Protein AF-0000000087542118 (afdb_homodimer)

pLDDT: mean 88.09, std 12.22, range [34.12, 98.94]

Nearest PDB structures (foldseek):
  3mz1-assembly2_D  TM=8.937E-01  e=1.096E-21  Sinorhizobium meliloti 1021
  3hhg-assembly1_D  TM=6.499E-01  e=4.280E-26  Neisseria meningitidis serogroup B
 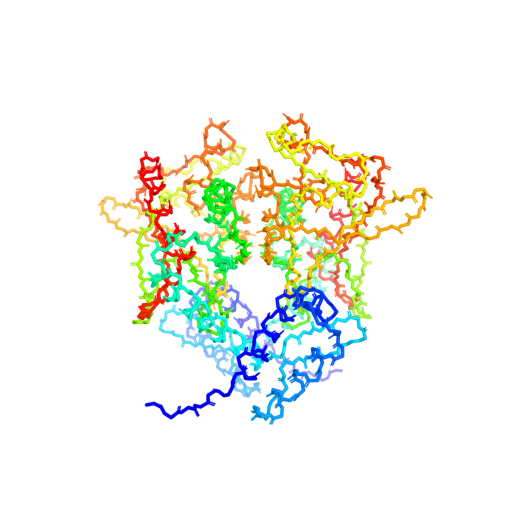 7trw-assembly1_A-2  TM=8.593E-01  e=4.470E-20  Yersinia pestis CO92
  6g4r-assembly1_E  TM=5.328E-01  e=1.354E-17  Corynebacterium glutamicum
  7d98-assembly1_Q  TM=5.095E-01  e=4.299E-17  Cupriavidus necator

Foldseek 3Di:
DPPPDDPLRLVLLQLLLLCAVVQHLCRSCVVVVHHSVVNVVSQVVVCVVVVHHQWDDDPVTIHGDLVNQLSSLVSVVVVLVVVVVVCVVVVHPDQFADEAEEEEEQQCCVQPNVVCVVVLCVRRVRYHYHYHYWQDDDDCNSRNHQKYKHWPDDDDPFKDKDWLDFFWKFKKAFPVLCVVQNADQDPVCLQSWAEAWEAEPVPRDTDWDWWADPNDIDTHDGDHDHYDYTHLCVNVVCRLVNRTMYMDTCSRCVVCCVVRSMDTGNVVTTDHTITIMMMGGPDPDRRPNSVSVVVVSNVCSVVVHVD/DPPPDDPLRLVLLQLLLLCAVVQHLCRSCVVVVHHSVVNVVSQVVVCVVVVHHQWDDDPVTIHGDLVNQLSSLVSVVVVLVVVVVVCVVVVHPDQFADEAEEEEEQQCCVQPNVVCVVVLCVRRVRYHYHYHYWQDDDDCNSRNHQKYKHWPDDDDPFKDKDWLDFFWKFKKAFPVLCVVQNADQDPVCLQSWAEAWEAEPVPRDTDWDWWADPNDIDTHDGDHDHYDYTHLCVNVVCRLVNRTMYMDTCSRCVVCCVVRSMDTGNVVTTDHTITIMMMGGPDPDRRPNSVSVVVVSNVCSVVVHVD

Organism: NCBI:txid47879

InterPro domains:
  IPR000847 LysR, HTH, N-terminal domain [PF00126] (12-69)
  IPR000847 LysR, HTH, N-terminal domain [PR00039] (25-36)
  IPR000847 LysR, HTH, N-terminal domain [PR00039] (36-46)
  IPR000847 LysR, HTH, N-terminal domain [PR00039] (46-57)
  IPR000847 LysR, HTH, N-terminal domain [PS50931] (8-65)
  IPR005119 LysR, substrate-binding [PF03466] (95-300)
  IPR036388 Winged helix-like DNA-binding domain superfamily [G3DSA:1.10.10.10] (8-93)
  IPR036390 Winged helix DNA-binding domain superfamily [SSF46785] (9-117)
  IPR058163 LysR-type transcriptional regulator, proteobacterial-type [PTHR30537] (8-300)

Radius of gyration: 26.82 Å; Cα contacts (8 Å, |Δi|>4): 1078; chains: 2; bounding box: 64×84×70 Å

Secondary structure (DSSP, 8-state):
------HHHHHHHHHHHHHHHHT-HHHHHHHHTS-HHHHHHHHHHHHHHHTS--EEE-SS-EEE-HHHHHHHHHHHHHHHHHHHHHHHHTT--PPP-EEEEEEE-HHHIIIIIGGGHHHHHHH-TTEEEEEEE-SS---HHHHT-SEEEEES----TTEEEEEEEEEEEEEEE-HHHHHHH----SGGGGGGS-B-EEE-TTT-PBPPEEEEETTEEEEE----SEEEES-THHHHHHHHTTS-BEEEEGGGSHHHHHHTSSEEE-GGG---EEEEEEEEE--S---HHHHHHHHHHHHHHHHHHT-/------HHHHHHHHHHHHHHHHT-HHHHHHHHTS-HHHHHHHHHHHHHHHTS--EEE-SS-EEE-HHHHHHHHHHHHHHHHHHHHHHHHTT------EEEEEEE-HHHIIIIIGGGHHHHHHH-TTEEEEEEE-SS---HHHHT-SEEEEES----TTEEEEEEEEEEEEEEE-HHHHHHH----SGGGGGGS-B-EEE-TTT-PBPPEEEEETTEEEEE----SEEEES-THHHHHHHHTTS-BEEEEGGGSHHHHHHTSSEEE-GGG---EEEEEEEEE--S---HHHHHHHHHHHHHHHHHHT-

Structure (mmCIF, N/CA/C/O backbone):
data_AF-0000000087542118-model_v1
#
loop_
_entity.id
_entity.type
_entity.pdbx_description
1 polymer 'HTH lysR-type domain-containing protein'
#
loop_
_atom_site.group_PDB
_atom_site.id
_atom_site.type_symbol
_atom_site.label_atom_id
_atom_site.label_alt_id
_atom_site.label_comp_id
_atom_site.label_asym_id
_atom_site.label_entity_id
_atom_site.label_seq_id
_atom_site.pdbx_PDB_ins_code
_atom_site.Cartn_x
_atom_site.Cartn_y
_atom_site.Cartn_z
_atom_site.occupancy
_atom_site.B_iso_or_equiv
_atom_site.auth_seq_id
_atom_site.auth_comp_id
_atom_site.auth_asym_id
_atom_site.auth_atom_id
_atom_site.pdbx_PDB_model_num
ATOM 1 N N . MET A 1 1 ? -17.984 -22.938 -39.156 1 34.12 1 MET A N 1
ATOM 2 C CA . MET A 1 1 ? -16.859 -22.109 -38.75 1 34.12 1 MET A CA 1
ATOM 3 C C . MET A 1 1 ? -15.633 -22.359 -39.625 1 34.12 1 MET A C 1
ATOM 5 O O . MET A 1 1 ? -15.297 -23.516 -39.906 1 34.12 1 MET A O 1
ATOM 9 N N . LYS A 1 2 ? -15.289 -21.5 -40.5 1 41.38 2 LYS A N 1
ATOM 10 C CA . LYS A 1 2 ? -14.164 -21.609 -41.438 1 41.38 2 LYS A CA 1
ATOM 11 C C . LYS A 1 2 ? -12.852 -21.797 -40.688 1 41.38 2 LYS A C 1
ATOM 13 O O . LYS A 1 2 ? -12.703 -21.328 -39.562 1 41.38 2 LYS A O 1
ATOM 18 N N . ARG A 1 3 ? -12.188 -22.75 -41.188 1 43.84 3 ARG A N 1
ATOM 19 C CA . ARG A 1 3 ? -10.891 -23.062 -40.594 1 43.84 3 ARG A CA 1
ATOM 20 C C . ARG A 1 3 ? -9.992 -21.844 -40.562 1 43.84 3 ARG A C 1
ATOM 22 O O . ARG A 1 3 ? -9.609 -21.297 -41.594 1 43.84 3 ARG A O 1
ATOM 29 N N . HIS A 1 4 ? -10.109 -21 -39.594 1 45.66 4 HIS A N 1
ATOM 30 C CA . HIS A 1 4 ? -9.367 -19.75 -39.5 1 45.66 4 HIS A CA 1
ATOM 31 C C . HIS A 1 4 ? -7.969 -19.984 -38.938 1 45.66 4 HIS A C 1
ATOM 33 O O . HIS A 1 4 ? -7.066 -19.172 -39.188 1 45.66 4 HIS A O 1
ATOM 39 N N . PHE A 1 5 ? -7.754 -21.062 -38.094 1 50.09 5 PHE A N 1
ATOM 40 C CA . PHE A 1 5 ? -6.449 -21.219 -37.469 1 50.09 5 PHE A CA 1
ATOM 41 C C . PHE A 1 5 ? -5.703 -22.406 -38.094 1 50.09 5 PHE A C 1
ATOM 43 O O . PHE A 1 5 ? -6.215 -23.516 -38.125 1 50.09 5 PHE A O 1
ATOM 50 N N . GLU A 1 6 ? -4.848 -22.172 -38.906 1 49.78 6 GLU A N 1
ATOM 51 C CA . GLU A 1 6 ? -3.949 -23.266 -39.281 1 49.78 6 GLU A CA 1
ATOM 52 C C . GLU A 1 6 ? -3.084 -23.672 -38.094 1 49.78 6 GLU A C 1
ATOM 54 O O . GLU A 1 6 ? -2.877 -22.891 -37.156 1 49.78 6 GLU A O 1
ATOM 59 N N . ASP A 1 7 ? -2.861 -24.984 -37.75 1 50.19 7 ASP A N 1
ATOM 60 C CA . ASP A 1 7 ? -2.086 -25.578 -36.688 1 50.19 7 ASP A CA 1
ATOM 61 C C . ASP A 1 7 ? -0.956 -24.656 -36.25 1 50.19 7 ASP A C 1
ATOM 63 O O . ASP A 1 7 ? -0.701 -24.5 -35.031 1 50.19 7 ASP A O 1
ATOM 67 N N . LEU A 1 8 ? -0.362 -24.094 -37.188 1 51.28 8 LEU A N 1
ATOM 68 C CA . LEU A 1 8 ? 0.796 -23.219 -37 1 51.28 8 LEU A CA 1
ATOM 69 C C . LEU A 1 8 ? 0.417 -21.969 -36.219 1 51.28 8 LEU A C 1
ATOM 71 O O . LEU A 1 8 ? 1.216 -21.453 -35.406 1 51.28 8 LEU A O 1
ATOM 75 N N . GLN A 1 9 ? -0.855 -21.688 -36.188 1 65.75 9 GLN A N 1
ATOM 76 C CA . GLN A 1 9 ? -1.257 -20.406 -35.594 1 65.75 9 GLN A CA 1
ATOM 77 C C . GLN A 1 9 ? -1.464 -20.531 -34.094 1 65.75 9 GLN A C 1
ATOM 79 O O . GLN A 1 9 ? -1.028 -19.656 -33.344 1 65.75 9 GLN A O 1
ATOM 84 N N . LEU A 1 10 ? -1.835 -21.656 -33.75 1 75.56 10 LEU A N 1
ATOM 85 C CA . LEU A 1 10 ? -2.045 -21.844 -32.312 1 75.56 10 LEU A CA 1
ATOM 86 C C . LEU A 1 10 ? -0.712 -21.969 -31.594 1 75.56 10 LEU A C 1
ATOM 88 O O . LEU A 1 10 ? -0.573 -21.469 -30.469 1 75.56 10 LEU A O 1
ATOM 92 N N . GLY A 1 11 ? 0.186 -22.594 -32.312 1 80.69 11 GLY A N 1
ATOM 93 C CA . GLY A 1 11 ? 1.523 -22.719 -31.766 1 80.69 11 GLY A CA 1
ATOM 94 C C . GLY A 1 11 ? 2.199 -21.375 -31.562 1 80.69 11 GLY A C 1
ATOM 95 O O . GLY A 1 11 ? 2.852 -21.156 -30.531 1 80.69 11 GLY A O 1
ATOM 96 N N . SER A 1 12 ? 1.988 -20.562 -32.531 1 84.12 12 SER A N 1
ATOM 97 C CA . SER A 1 12 ? 2.57 -19.219 -32.406 1 84.12 12 SER A CA 1
ATOM 98 C C . SER A 1 12 ? 1.951 -18.438 -31.266 1 84.12 12 SER A C 1
ATOM 100 O O . SER A 1 12 ? 2.645 -17.688 -30.578 1 84.12 12 SER A O 1
ATOM 102 N N . ILE A 1 13 ? 0.66 -18.656 -31.125 1 85.69 13 ILE A N 1
ATOM 103 C CA . ILE A 1 13 ? -0.047 -17.969 -30.047 1 85.69 13 ILE A CA 1
ATOM 104 C C . ILE A 1 13 ? 0.437 -18.5 -28.703 1 85.69 13 ILE A C 1
ATOM 106 O O . ILE A 1 13 ? 0.636 -17.734 -27.766 1 85.69 13 ILE A O 1
ATOM 110 N N . GLU A 1 14 ? 0.643 -19.719 -28.656 1 86.31 14 GLU A N 1
ATOM 111 C CA . GLU A 1 14 ? 1.149 -20.344 -27.438 1 86.31 14 GLU A CA 1
ATOM 112 C C . GLU A 1 14 ? 2.551 -19.828 -27.094 1 86.31 14 GLU A C 1
ATOM 114 O O . GLU A 1 14 ? 2.854 -19.531 -25.938 1 86.31 14 GLU A O 1
ATOM 119 N N . LEU A 1 15 ? 3.395 -19.797 -28.094 1 87.5 15 LEU A N 1
ATOM 120 C CA . LEU A 1 15 ? 4.754 -19.312 -27.906 1 87.5 15 LEU A CA 1
ATOM 121 C C . LEU A 1 15 ? 4.754 -17.859 -27.453 1 87.5 15 LEU A C 1
ATOM 123 O O . LEU A 1 15 ? 5.559 -17.469 -26.609 1 87.5 15 LEU A O 1
ATOM 127 N N . PHE A 1 16 ? 3.875 -17.109 -28 1 90.31 16 PHE A N 1
ATOM 128 C CA . PHE A 1 16 ? 3.705 -15.711 -27.609 1 90.31 16 PHE A CA 1
ATOM 129 C C . PHE A 1 16 ? 3.332 -15.609 -26.141 1 90.31 16 PHE A C 1
ATOM 131 O O . PHE A 1 16 ? 3.945 -14.852 -25.391 1 90.31 16 PHE A O 1
ATOM 138 N N . CYS A 1 17 ? 2.342 -16.375 -25.734 1 87.62 17 CYS A N 1
ATOM 139 C CA . CYS A 1 17 ? 1.891 -16.344 -24.344 1 87.62 17 CYS A CA 1
ATOM 140 C C . CYS A 1 17 ? 3.004 -16.766 -23.406 1 87.62 17 CYS A C 1
ATOM 142 O O . CYS A 1 17 ? 3.188 -16.172 -22.344 1 87.62 17 CYS A O 1
ATOM 144 N N . LEU A 1 18 ? 3.777 -17.75 -23.812 1 86.56 18 LEU A N 1
ATOM 145 C CA . LEU A 1 18 ? 4.891 -18.234 -22.984 1 86.56 18 LEU A CA 1
ATOM 146 C C . LEU A 1 18 ? 5.961 -17.156 -22.844 1 86.56 18 LEU A C 1
ATOM 148 O O . LEU A 1 18 ? 6.516 -16.969 -21.766 1 86.56 18 LEU A O 1
ATOM 152 N N . ALA A 1 19 ? 6.227 -16.547 -23.938 1 87.69 19 ALA A N 1
ATOM 153 C CA . ALA A 1 19 ? 7.219 -15.469 -23.906 1 87.69 19 ALA A CA 1
ATOM 154 C C . ALA A 1 19 ? 6.758 -14.312 -23.031 1 87.69 19 ALA A C 1
ATOM 156 O O . ALA A 1 19 ? 7.555 -13.727 -22.297 1 87.69 19 ALA A O 1
ATOM 157 N N . ALA A 1 20 ? 5.523 -13.977 -23.172 1 86.62 20 ALA A N 1
ATOM 158 C CA . ALA A 1 20 ? 4.949 -12.898 -22.375 1 86.62 20 ALA A CA 1
ATOM 159 C C . ALA A 1 20 ? 5.031 -13.211 -20.875 1 86.62 20 ALA A C 1
ATOM 161 O O . ALA A 1 20 ? 5.371 -12.344 -20.062 1 86.62 20 ALA A O 1
ATOM 162 N N . GLU A 1 21 ? 4.715 -14.43 -20.531 1 80.88 21 GLU A N 1
ATOM 163 C CA . GLU A 1 21 ? 4.727 -14.867 -19.141 1 80.88 21 GLU A CA 1
ATOM 164 C C . GLU A 1 21 ? 6.148 -14.898 -18.594 1 80.88 21 GLU A C 1
ATOM 166 O O . GLU A 1 21 ? 6.383 -14.5 -17.438 1 80.88 21 GLU A O 1
ATOM 171 N N . ALA A 1 22 ? 7.066 -15.375 -19.438 1 76.75 22 ALA A N 1
ATOM 172 C CA . ALA A 1 22 ? 8.453 -15.555 -19 1 76.75 22 ALA A CA 1
ATOM 173 C C . ALA A 1 22 ? 9.219 -14.234 -19.062 1 76.75 22 ALA A C 1
ATOM 175 O O . ALA A 1 22 ? 10.242 -14.078 -18.391 1 76.75 22 ALA A O 1
ATOM 176 N N . GLY A 1 23 ? 8.758 -13.305 -19.859 1 79.25 23 GLY A N 1
ATOM 177 C CA . GLY A 1 23 ? 9.453 -12.047 -20.078 1 79.25 23 GLY A CA 1
ATOM 178 C C . GLY A 1 23 ? 10.758 -12.211 -20.828 1 79.25 23 GLY A C 1
ATOM 179 O O . GLY A 1 23 ? 11.68 -11.406 -20.688 1 79.25 23 GLY A O 1
ATOM 180 N N . SER A 1 24 ? 10.906 -13.32 -21.469 1 84.69 24 SER A N 1
ATOM 181 C CA . SER A 1 24 ? 12.133 -13.648 -22.188 1 84.69 24 SER A CA 1
ATOM 182 C C . SER A 1 24 ? 11.875 -14.648 -23.297 1 84.69 24 SER A C 1
ATOM 184 O O . SER A 1 24 ? 11.133 -15.617 -23.125 1 84.69 24 SER A O 1
ATOM 186 N N . PHE A 1 25 ? 12.562 -14.375 -24.5 1 87.06 25 PHE A N 1
ATOM 187 C CA . PHE A 1 25 ? 12.445 -15.312 -25.609 1 87.06 25 PHE A CA 1
ATOM 188 C C . PHE A 1 25 ? 13.242 -16.578 -25.328 1 87.06 25 PHE A C 1
ATOM 190 O O . PHE A 1 25 ? 12.805 -17.688 -25.672 1 87.06 25 PHE A O 1
ATOM 197 N N . THR A 1 26 ? 14.32 -16.344 -24.625 1 86.31 26 THR A N 1
ATOM 198 C CA . THR A 1 26 ? 15.164 -17.484 -24.297 1 86.31 26 THR A CA 1
ATOM 199 C C . THR A 1 26 ? 14.469 -18.422 -23.312 1 86.31 26 THR A C 1
ATOM 201 O O . THR A 1 26 ? 14.461 -19.641 -23.5 1 86.31 26 THR A O 1
ATOM 204 N N . ALA A 1 27 ? 13.875 -17.875 -22.359 1 84.5 27 ALA A N 1
ATOM 205 C CA . ALA A 1 27 ? 13.172 -18.672 -21.359 1 84.5 27 ALA A CA 1
ATOM 206 C C . ALA A 1 27 ? 11.961 -19.375 -21.969 1 84.5 27 ALA A C 1
ATOM 208 O O . ALA A 1 27 ? 11.695 -20.547 -21.672 1 84.5 27 ALA A O 1
ATOM 209 N N . ALA A 1 28 ? 11.289 -18.688 -22.781 1 87.19 28 ALA A N 1
ATOM 210 C CA . ALA A 1 28 ? 10.125 -19.266 -23.453 1 87.19 28 ALA A CA 1
ATOM 211 C C . ALA A 1 28 ? 10.531 -20.438 -24.344 1 87.19 28 ALA A C 1
ATOM 213 O O . ALA A 1 28 ? 9.828 -21.438 -24.406 1 87.19 28 ALA A O 1
ATOM 214 N N . ALA A 1 29 ? 11.656 -20.297 -24.984 1 88.88 29 ALA A N 1
ATOM 215 C CA . ALA A 1 29 ? 12.172 -21.344 -25.859 1 88.88 29 ALA A CA 1
ATOM 216 C C . ALA A 1 29 ? 12.484 -22.609 -25.062 1 88.88 29 ALA A C 1
ATOM 218 O O . ALA A 1 29 ? 12.188 -23.719 -25.516 1 88.88 29 ALA A O 1
ATOM 219 N N . GLN A 1 30 ? 13.031 -22.422 -23.953 1 85.5 30 GLN A N 1
ATOM 220 C CA . GLN A 1 30 ? 13.375 -23.547 -23.094 1 85.5 30 GLN A CA 1
ATOM 221 C C . GLN A 1 30 ? 12.125 -24.312 -22.656 1 85.5 30 GLN A C 1
ATOM 223 O O . GLN A 1 30 ? 12.094 -25.547 -22.719 1 85.5 30 GLN A O 1
ATOM 228 N N . VAL A 1 31 ? 11.148 -23.641 -22.344 1 80.62 31 VAL A N 1
ATOM 229 C CA . VAL A 1 31 ? 9.906 -24.234 -21.859 1 80.62 31 VAL A CA 1
ATOM 230 C C . VAL A 1 31 ? 9.195 -24.938 -23.016 1 80.62 31 VAL A C 1
ATOM 232 O O . VAL A 1 31 ? 8.625 -26.016 -22.828 1 80.62 31 VAL A O 1
ATOM 235 N N . ALA A 1 32 ? 9.25 -24.391 -24.141 1 85.06 32 ALA A N 1
ATOM 236 C CA . ALA A 1 32 ? 8.516 -24.906 -25.297 1 85.06 32 ALA A CA 1
ATOM 237 C C . ALA A 1 32 ? 9.32 -25.969 -26.031 1 85.06 32 ALA A C 1
ATOM 239 O O . ALA A 1 32 ? 8.789 -26.672 -26.891 1 85.06 32 ALA A O 1
ATOM 240 N N . GLY A 1 33 ? 10.57 -26.094 -25.672 1 87.31 33 GLY A N 1
ATOM 241 C CA . GLY A 1 33 ? 11.414 -27.062 -26.344 1 87.31 33 GLY A CA 1
ATOM 242 C C . GLY A 1 33 ? 11.773 -26.656 -27.766 1 87.31 33 GLY A C 1
ATOM 243 O O . GLY A 1 33 ? 11.789 -27.5 -28.672 1 87.31 33 GLY A O 1
ATOM 244 N N . VAL A 1 34 ? 11.93 -25.406 -27.969 1 89.88 34 VAL A N 1
ATOM 245 C CA . VAL A 1 34 ? 12.328 -24.891 -29.266 1 89.88 34 VAL A CA 1
ATOM 246 C C . VAL A 1 34 ? 13.508 -23.938 -29.109 1 89.88 34 VAL A C 1
ATOM 248 O O . VAL A 1 34 ? 14.016 -23.75 -28 1 89.88 34 VAL A O 1
ATOM 251 N N . THR A 1 35 ? 14.078 -23.469 -30.203 1 90.19 35 THR A N 1
ATOM 252 C CA . THR A 1 35 ? 15.188 -22.516 -30.125 1 90.19 35 THR A CA 1
ATOM 253 C C . THR A 1 35 ? 14.672 -21.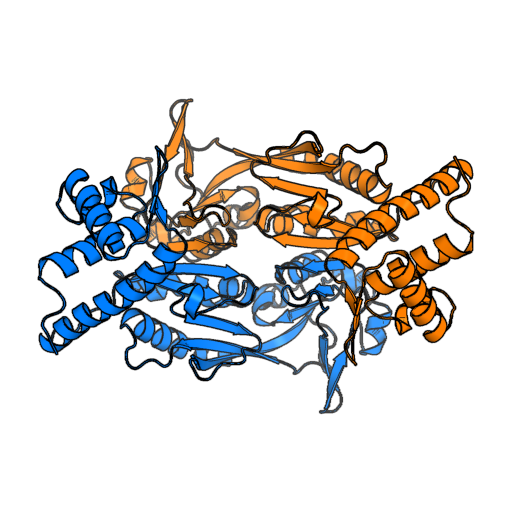094 -29.953 1 90.19 35 THR A C 1
ATOM 255 O O . THR A 1 35 ? 13.562 -20.766 -30.406 1 90.19 35 THR A O 1
ATOM 258 N N . PRO A 1 36 ? 15.477 -20.25 -29.312 1 90.69 36 PRO A N 1
ATOM 259 C CA . PRO A 1 36 ? 15.102 -18.828 -29.188 1 90.69 36 PRO A CA 1
ATOM 260 C C . PRO A 1 36 ? 14.844 -18.188 -30.547 1 90.69 36 PRO A C 1
ATOM 262 O O . PRO A 1 36 ? 13.961 -17.328 -30.672 1 90.69 36 PRO A O 1
ATOM 265 N N . ALA A 1 37 ? 15.57 -18.562 -31.484 1 91.44 37 ALA A N 1
ATOM 266 C CA . ALA A 1 37 ? 15.383 -18.031 -32.844 1 91.44 37 ALA A CA 1
ATOM 267 C C . ALA A 1 37 ? 14 -18.391 -33.375 1 91.44 37 ALA A C 1
ATOM 269 O O . ALA A 1 37 ? 13.375 -17.594 -34.062 1 91.44 37 ALA A O 1
ATOM 270 N N . ALA A 1 38 ? 13.602 -19.594 -33.094 1 90.06 38 ALA A N 1
ATOM 271 C CA . ALA A 1 38 ? 12.281 -20.047 -33.531 1 90.06 38 ALA A CA 1
ATOM 272 C C . ALA A 1 38 ? 11.18 -19.234 -32.844 1 90.06 38 ALA A C 1
ATOM 274 O O . ALA A 1 38 ? 10.172 -18.891 -33.469 1 90.06 38 ALA A O 1
ATOM 275 N N . VAL A 1 39 ? 11.359 -18.938 -31.562 1 90.62 39 VAL A N 1
ATOM 276 C CA . VAL A 1 39 ? 10.406 -18.109 -30.844 1 90.62 39 VAL A CA 1
ATOM 277 C C . VAL A 1 39 ? 10.352 -16.719 -31.469 1 90.62 39 VAL A C 1
ATOM 279 O O . VAL A 1 39 ? 9.266 -16.188 -31.734 1 90.62 39 VAL A O 1
ATOM 282 N N . SER A 1 40 ? 11.508 -16.109 -31.703 1 91.12 40 SER A N 1
ATOM 283 C CA . SER A 1 40 ? 11.602 -14.773 -32.281 1 91.12 40 SER A CA 1
ATOM 284 C C . SER A 1 40 ? 10.922 -14.703 -33.625 1 91.12 40 SER A C 1
ATOM 286 O O . SER A 1 40 ? 10.164 -13.766 -33.906 1 91.12 40 SER A O 1
ATOM 288 N N . ARG A 1 41 ? 11.156 -15.656 -34.438 1 91.19 41 ARG A N 1
ATOM 289 C CA . ARG A 1 41 ? 10.562 -15.703 -35.781 1 91.19 41 ARG A CA 1
ATOM 290 C C . ARG A 1 41 ? 9.047 -15.836 -35.688 1 91.19 41 ARG A C 1
ATOM 292 O O . ARG A 1 41 ? 8.312 -15.195 -36.438 1 91.19 41 ARG A O 1
ATOM 299 N N . SER A 1 42 ? 8.648 -16.734 -34.844 1 90.75 42 SER A N 1
ATOM 300 C CA . SER A 1 42 ? 7.219 -16.953 -34.656 1 90.75 42 SER A CA 1
ATOM 301 C C . SER A 1 42 ? 6.52 -15.672 -34.219 1 90.75 42 SER A C 1
ATOM 303 O O . SER A 1 42 ? 5.441 -15.344 -34.719 1 90.75 42 SER A O 1
ATOM 305 N N . ILE A 1 43 ? 7.113 -14.945 -33.281 1 90.88 43 ILE A N 1
ATOM 306 C CA . ILE A 1 43 ? 6.555 -13.711 -32.75 1 90.88 43 ILE A CA 1
ATOM 307 C C . ILE A 1 43 ? 6.527 -12.648 -33.844 1 90.88 43 ILE A C 1
ATOM 309 O O . ILE A 1 43 ? 5.547 -11.914 -33.969 1 90.88 43 ILE A O 1
ATOM 313 N N . PHE A 1 44 ? 7.562 -12.594 -34.594 1 90 44 PHE A N 1
ATOM 314 C CA . PHE A 1 44 ? 7.629 -11.641 -35.688 1 90 44 PHE A CA 1
ATOM 315 C C . PHE A 1 44 ? 6.496 -11.883 -36.688 1 90 44 PHE A C 1
ATOM 317 O O . PHE A 1 44 ? 5.836 -10.938 -37.125 1 90 44 PHE A O 1
ATOM 324 N N . ARG A 1 45 ? 6.352 -13.117 -37.031 1 88.62 45 ARG A N 1
ATOM 325 C CA . ARG A 1 45 ? 5.289 -13.484 -37.969 1 88.62 45 ARG A CA 1
ATOM 326 C C . ARG A 1 45 ? 3.92 -13.117 -37.406 1 88.62 45 ARG A C 1
ATOM 328 O O . ARG A 1 45 ? 3.045 -12.656 -38.156 1 88.62 45 ARG A O 1
ATOM 335 N N . LEU A 1 46 ? 3.715 -13.422 -36.156 1 89.38 46 LEU A N 1
ATOM 336 C CA . LEU A 1 46 ? 2.461 -13.086 -35.469 1 89.38 46 LEU A CA 1
ATOM 337 C C . LEU A 1 46 ? 2.215 -11.586 -35.5 1 89.38 46 LEU A C 1
ATOM 339 O O . LEU A 1 46 ? 1.102 -11.133 -35.781 1 89.38 46 LEU A O 1
ATOM 343 N N . GLU A 1 47 ? 3.23 -10.781 -35.188 1 92.19 47 GLU A N 1
ATOM 344 C CA . GLU A 1 47 ? 3.129 -9.32 -35.188 1 92.19 47 GLU A CA 1
ATOM 345 C C . GLU A 1 47 ? 2.816 -8.797 -36.594 1 92.19 47 GLU A C 1
ATOM 347 O O . GLU A 1 47 ? 2.029 -7.855 -36.719 1 92.19 47 GLU A O 1
ATOM 352 N N . GLU A 1 48 ? 3.398 -9.398 -37.594 1 89 48 GLU A N 1
ATOM 353 C CA . GLU A 1 48 ? 3.137 -9.016 -38.969 1 89 48 GLU A CA 1
ATOM 354 C C . GLU A 1 48 ? 1.679 -9.266 -39.344 1 89 48 GLU A C 1
ATOM 356 O O . GLU A 1 48 ? 1.042 -8.43 -40 1 89 48 GLU A O 1
ATOM 361 N N . ARG A 1 49 ? 1.249 -10.367 -39 1 85.19 49 ARG A N 1
ATOM 362 C CA . ARG A 1 49 ? -0.13 -10.734 -39.281 1 85.19 49 ARG A CA 1
ATOM 363 C C . ARG A 1 49 ? -1.112 -9.797 -38.594 1 85.19 49 ARG A C 1
ATOM 365 O O . ARG A 1 49 ? -2.145 -9.438 -39.156 1 85.19 49 ARG A O 1
ATOM 372 N N . LEU A 1 50 ? -0.788 -9.484 -37.344 1 87.94 50 LEU A N 1
ATOM 373 C CA . LEU A 1 50 ? -1.661 -8.641 -36.531 1 87.94 50 LEU A CA 1
ATOM 374 C C . LEU A 1 50 ? -1.496 -7.168 -36.906 1 87.94 50 LEU A C 1
ATOM 376 O O . LEU A 1 50 ? -2.365 -6.348 -36.625 1 87.94 50 LEU A O 1
ATOM 380 N N . GLY A 1 51 ? -0.378 -6.84 -37.531 1 90.44 51 GLY A N 1
ATOM 381 C CA . GLY A 1 51 ? -0.098 -5.461 -37.906 1 90.44 51 GLY A CA 1
ATOM 382 C C . GLY A 1 51 ? 0.294 -4.59 -36.719 1 90.44 51 GLY A C 1
ATOM 383 O O . GLY A 1 51 ? 0.158 -3.367 -36.781 1 90.44 51 GLY A O 1
ATOM 384 N N . SER A 1 52 ? 0.603 -5.223 -35.625 1 91.88 52 SER A N 1
ATOM 385 C CA . SER A 1 52 ? 0.99 -4.508 -34.406 1 91.88 52 SER A CA 1
ATOM 386 C C . SER A 1 52 ? 2.145 -5.207 -33.719 1 91.88 52 SER A C 1
ATOM 388 O O . SER A 1 52 ? 2.229 -6.438 -33.719 1 91.88 52 SER A O 1
ATOM 390 N N . ARG A 1 53 ? 2.994 -4.371 -33.156 1 92.44 53 ARG A N 1
ATOM 391 C CA . ARG A 1 53 ? 4.043 -4.934 -32.312 1 92.44 53 ARG A CA 1
ATOM 392 C C . ARG A 1 53 ? 3.488 -5.355 -30.953 1 92.44 53 ARG A C 1
ATOM 394 O O . ARG A 1 53 ? 2.66 -4.652 -30.375 1 92.44 53 ARG A O 1
ATOM 401 N N . LEU A 1 54 ? 3.965 -6.504 -30.547 1 92.88 54 LEU A N 1
ATOM 402 C CA . LEU A 1 54 ? 3.459 -7.043 -29.297 1 92.88 54 LEU A CA 1
ATOM 403 C C . LEU A 1 54 ? 4.492 -6.883 -28.188 1 92.88 54 LEU A C 1
ATOM 405 O O . LEU A 1 54 ? 4.141 -6.871 -27 1 92.88 54 LEU A O 1
ATOM 409 N N . PHE A 1 55 ? 5.789 -6.793 -28.547 1 92.25 55 PHE A N 1
ATOM 410 C CA . PHE A 1 55 ? 6.859 -6.652 -27.578 1 92.25 55 PHE A CA 1
ATOM 411 C C . PHE A 1 55 ? 7.73 -5.441 -27.891 1 92.25 55 PHE A C 1
ATOM 413 O O . PHE A 1 55 ? 7.879 -5.07 -29.062 1 92.25 55 PHE A O 1
ATOM 420 N N . VAL A 1 56 ? 8.109 -4.766 -26.766 1 87.25 56 VAL A N 1
ATOM 421 C CA . VAL A 1 56 ? 9.25 -3.859 -26.844 1 87.25 56 VAL A CA 1
ATOM 422 C C . VAL A 1 56 ? 10.516 -4.578 -26.375 1 87.25 56 VAL A C 1
ATOM 424 O O . VAL A 1 56 ? 10.523 -5.199 -25.297 1 87.25 56 VAL A O 1
ATOM 427 N N . ARG A 1 57 ? 11.438 -4.574 -27.234 1 77.88 57 ARG A N 1
ATOM 428 C CA . ARG A 1 57 ? 12.641 -5.348 -26.953 1 77.88 57 ARG A CA 1
ATOM 429 C C . ARG A 1 57 ? 13.805 -4.438 -26.562 1 77.88 57 ARG A C 1
ATOM 431 O O . ARG A 1 57 ? 13.977 -3.365 -27.141 1 77.88 57 ARG A O 1
ATOM 438 N N . THR A 1 58 ? 14.266 -4.648 -25.375 1 70.56 58 THR A N 1
ATOM 439 C CA . THR A 1 58 ? 15.578 -4.102 -25.047 1 70.56 58 THR A CA 1
ATOM 440 C C . THR A 1 58 ? 16.641 -5.188 -25.109 1 70.56 58 THR A C 1
ATOM 442 O O . THR A 1 58 ? 16.344 -6.352 -25.375 1 70.56 58 THR A O 1
ATOM 445 N N . THR A 1 59 ? 18.016 -4.867 -24.969 1 64.06 59 THR A N 1
ATOM 446 C CA . THR A 1 59 ? 19.109 -5.82 -25.062 1 64.06 59 THR A CA 1
ATOM 447 C C . THR A 1 59 ? 19 -6.875 -23.969 1 64.06 59 THR A C 1
ATOM 449 O O . THR A 1 59 ? 19.516 -7.988 -24.109 1 64.06 59 THR A O 1
ATOM 452 N N . ARG A 1 60 ? 18.234 -6.48 -22.953 1 62.03 60 ARG A N 1
ATOM 453 C CA . ARG A 1 60 ? 18.328 -7.379 -21.797 1 62.03 60 ARG A CA 1
ATOM 454 C C . ARG A 1 60 ? 16.953 -7.973 -21.469 1 62.03 60 ARG A C 1
ATOM 456 O O . ARG A 1 60 ? 16.859 -8.977 -20.766 1 62.03 60 ARG A O 1
ATOM 463 N N . SER A 1 61 ? 15.914 -7.477 -21.953 1 72.62 61 SER A N 1
ATOM 464 C CA . SER A 1 61 ? 14.594 -7.977 -21.562 1 72.62 61 SER A CA 1
ATOM 465 C C . SER A 1 61 ? 13.531 -7.578 -22.562 1 72.62 61 SER A C 1
ATOM 467 O O . SER A 1 61 ? 13.773 -6.738 -23.438 1 72.62 61 SER A O 1
ATOM 469 N N . ILE A 1 62 ? 12.43 -8.414 -22.641 1 82.06 62 ILE A N 1
ATOM 470 C CA . ILE A 1 62 ? 11.289 -8.047 -23.484 1 82.06 62 ILE A CA 1
ATOM 471 C C . ILE A 1 62 ? 10.125 -7.621 -22.594 1 82.06 62 ILE A C 1
ATOM 473 O O . ILE A 1 62 ? 9.961 -8.117 -21.484 1 82.06 62 ILE A O 1
ATOM 477 N N . ARG A 1 63 ? 9.414 -6.625 -23.094 1 83.12 63 ARG A N 1
ATOM 478 C CA . ARG A 1 63 ? 8.188 -6.184 -22.453 1 83.12 63 ARG A CA 1
ATOM 479 C C . ARG A 1 63 ? 7.047 -6.07 -23.453 1 83.12 63 ARG A C 1
ATOM 481 O O . ARG A 1 63 ? 7.273 -5.746 -24.625 1 83.12 63 ARG A O 1
ATOM 488 N N . LEU A 1 64 ? 5.84 -6.367 -22.891 1 86.88 64 LEU A N 1
ATOM 489 C CA . LEU A 1 64 ? 4.668 -6.262 -23.75 1 86.88 64 LEU A CA 1
ATOM 490 C C . LEU A 1 64 ? 4.34 -4.801 -24.031 1 86.88 64 LEU A C 1
ATOM 492 O O . LEU A 1 64 ? 4.445 -3.949 -23.141 1 86.88 64 LEU A O 1
ATOM 496 N N . THR A 1 65 ? 3.965 -4.496 -25.281 1 86.69 65 THR A N 1
ATOM 497 C CA . THR A 1 65 ? 3.301 -3.238 -25.594 1 86.69 65 THR A CA 1
ATOM 498 C C . THR A 1 65 ? 1.878 -3.221 -25.047 1 86.69 65 THR A C 1
ATOM 500 O O . THR A 1 65 ? 1.395 -4.23 -24.531 1 86.69 65 THR A O 1
ATOM 503 N N . ASP A 1 66 ? 1.223 -2.098 -25.172 1 82.38 66 ASP A N 1
ATOM 504 C CA . ASP A 1 66 ? -0.175 -2.037 -24.75 1 82.38 66 ASP A CA 1
ATOM 505 C C . ASP A 1 66 ? -1.036 -2.992 -25.578 1 82.38 66 ASP A C 1
ATOM 507 O O . ASP A 1 66 ? -1.897 -3.686 -25.031 1 82.38 66 ASP A O 1
ATOM 511 N N . ALA A 1 67 ? -0.78 -2.967 -26.797 1 86.31 67 ALA A N 1
ATOM 512 C CA . ALA A 1 67 ? -1.479 -3.904 -27.688 1 86.31 67 ALA A CA 1
ATOM 513 C C . ALA A 1 67 ? -1.14 -5.348 -27.328 1 86.31 67 ALA A C 1
ATOM 515 O O . ALA A 1 67 ? -2.006 -6.227 -27.359 1 86.31 67 ALA A O 1
ATOM 516 N N . GLY A 1 68 ? 0.099 -5.535 -26.969 1 88.25 68 GLY A N 1
ATOM 517 C CA . GLY A 1 68 ? 0.538 -6.859 -26.547 1 88.25 68 GLY A CA 1
ATOM 518 C C . GLY A 1 68 ? -0.151 -7.344 -25.281 1 88.25 68 GLY A C 1
ATOM 519 O O . GLY A 1 68 ? -0.527 -8.516 -25.188 1 88.25 68 GLY A O 1
ATOM 520 N N . LYS A 1 69 ? -0.335 -6.438 -24.375 1 85.31 69 LYS A N 1
ATOM 521 C CA . LYS A 1 69 ? -1.007 -6.785 -23.125 1 85.31 69 LYS A CA 1
ATOM 522 C C . LYS A 1 69 ? -2.445 -7.227 -23.375 1 85.31 69 LYS A C 1
ATOM 524 O O . LYS A 1 69 ? -2.889 -8.25 -22.844 1 85.31 69 LYS A O 1
ATOM 529 N N . THR A 1 70 ? -3.1 -6.512 -24.188 1 81.75 70 THR A N 1
ATOM 530 C CA . THR A 1 70 ? -4.488 -6.812 -24.516 1 81.75 70 THR A CA 1
ATOM 531 C C . THR A 1 70 ? -4.59 -8.148 -25.25 1 81.75 70 THR A C 1
ATOM 533 O O . THR A 1 70 ? -5.441 -8.977 -24.922 1 81.75 70 THR A O 1
ATOM 536 N N . TYR A 1 71 ? -3.756 -8.273 -26.219 1 85.94 71 TYR A N 1
ATOM 537 C CA . TYR A 1 71 ? -3.754 -9.5 -27 1 85.94 71 TYR A CA 1
ATOM 538 C C . TYR A 1 71 ? -3.404 -10.703 -26.125 1 85.94 71 TYR A C 1
ATOM 540 O O . TYR A 1 71 ? -3.996 -11.773 -26.266 1 85.94 71 TYR A O 1
ATOM 548 N N . PHE A 1 72 ? -2.443 -10.539 -25.234 1 87 72 PHE A N 1
ATOM 549 C CA . PHE A 1 72 ? -2.012 -11.602 -24.328 1 87 72 PHE A CA 1
ATOM 550 C C . PHE A 1 72 ? -3.17 -12.086 -23.469 1 87 72 PHE A C 1
ATOM 552 O O . PHE A 1 72 ? -3.412 -13.289 -23.359 1 87 72 PHE A O 1
ATOM 559 N N . GLU A 1 73 ? -3.896 -11.211 -22.922 1 81.12 73 GLU A N 1
ATOM 560 C CA . GLU A 1 73 ? -5.004 -11.562 -22.031 1 81.12 73 GLU A CA 1
ATOM 561 C C . GLU A 1 73 ? -6.086 -12.336 -22.781 1 81.12 73 GLU A C 1
ATOM 563 O O . GLU A 1 73 ? -6.617 -13.328 -22.281 1 81.12 73 GLU A O 1
ATOM 568 N N . GLN A 1 74 ? -6.328 -11.898 -23.953 1 79.94 74 GLN A N 1
ATOM 569 C CA . GLN A 1 74 ? -7.348 -12.555 -24.75 1 79.94 74 GLN A CA 1
ATOM 570 C C . GLN A 1 74 ? -6.898 -13.953 -25.172 1 79.94 74 GLN A C 1
ATOM 572 O O . GLN A 1 74 ? -7.68 -14.906 -25.109 1 79.94 74 GLN A O 1
ATOM 577 N N . CYS A 1 75 ? -5.703 -14.016 -25.547 1 84.25 75 CYS A N 1
ATOM 578 C CA . CYS A 1 75 ? -5.168 -15.297 -25.984 1 84.25 75 CYS A CA 1
ATOM 579 C C . CYS A 1 75 ? -5.094 -16.281 -24.828 1 84.25 75 CYS A C 1
ATOM 581 O O . CYS A 1 75 ? -5.438 -17.453 -24.984 1 84.25 75 CYS A O 1
ATOM 583 N N . ARG A 1 76 ? -4.59 -15.789 -23.734 1 82 76 ARG A N 1
ATOM 584 C CA . ARG A 1 76 ? -4.48 -16.641 -22.562 1 82 76 ARG A CA 1
ATOM 585 C C . ARG A 1 76 ? -5.836 -17.219 -22.172 1 82 76 ARG A C 1
ATOM 587 O O . ARG A 1 76 ? -5.938 -18.422 -21.875 1 82 76 ARG A O 1
ATOM 594 N N . GLN A 1 77 ? -6.832 -16.469 -22.25 1 77.69 77 GLN A N 1
ATOM 595 C CA . GLN A 1 77 ? -8.18 -16.922 -21.922 1 77.69 77 GLN A CA 1
ATOM 596 C C . GLN A 1 77 ? -8.656 -17.984 -22.922 1 77.69 77 GLN A C 1
ATOM 598 O O . GLN A 1 77 ? -9.203 -19 -22.531 1 77.69 77 GLN A O 1
ATOM 603 N N . ALA A 1 78 ? -8.461 -17.703 -24.156 1 79.88 78 ALA A N 1
ATOM 604 C CA . ALA A 1 78 ? -8.891 -18.609 -25.203 1 79.88 78 ALA A CA 1
ATOM 605 C C . ALA A 1 78 ? -8.156 -19.953 -25.109 1 79.88 78 ALA A C 1
ATOM 607 O O . ALA A 1 78 ? -8.773 -21.016 -25.219 1 79.88 78 ALA A O 1
ATOM 608 N N . LEU A 1 79 ? -6.883 -19.828 -24.922 1 81.38 79 LEU A N 1
ATOM 609 C CA . LEU A 1 79 ? -6.086 -21.047 -24.828 1 81.38 79 LEU A CA 1
ATOM 610 C C . LEU A 1 79 ? -6.504 -21.875 -23.625 1 81.38 79 LEU A C 1
ATOM 612 O O . LEU A 1 79 ? -6.59 -23.109 -23.703 1 81.38 79 LEU A O 1
ATOM 616 N N . THR A 1 80 ? -6.699 -21.234 -22.516 1 79.69 80 THR A N 1
ATOM 617 C CA . THR A 1 80 ? -7.152 -21.922 -21.312 1 79.69 80 THR A CA 1
ATOM 618 C C . THR A 1 80 ? -8.484 -22.625 -21.562 1 79.69 80 THR A C 1
ATOM 620 O O . THR A 1 80 ? -8.672 -23.781 -21.156 1 79.69 80 THR A O 1
ATOM 623 N N . GLN A 1 81 ? -9.328 -21.984 -22.281 1 78.38 81 GLN A N 1
ATOM 624 C CA . GLN A 1 81 ? -10.633 -22.547 -22.578 1 78.38 81 GLN A CA 1
ATOM 625 C C . GLN A 1 81 ? -10.5 -23.797 -23.453 1 78.38 81 GLN A C 1
ATOM 627 O O . GLN A 1 81 ? -11.203 -24.781 -23.25 1 78.38 81 GLN A O 1
ATOM 632 N N . LEU A 1 82 ? -9.641 -23.688 -24.375 1 77.5 82 LEU A N 1
ATOM 633 C CA . LEU A 1 82 ? -9.406 -24.812 -25.266 1 77.5 82 LEU A CA 1
ATOM 634 C C . LEU A 1 82 ? -8.844 -26 -24.5 1 77.5 82 LEU A C 1
ATOM 636 O O . LEU A 1 82 ? -9.305 -27.141 -24.672 1 77.5 82 LEU A O 1
ATOM 640 N N . VAL A 1 83 ? -7.867 -25.75 -23.656 1 76.56 83 VAL A N 1
ATOM 641 C CA . VAL A 1 83 ? -7.219 -26.812 -22.891 1 76.56 83 VAL A CA 1
ATOM 642 C C . VAL A 1 83 ? -8.227 -27.438 -21.938 1 76.56 83 VAL A C 1
ATOM 644 O O . VAL A 1 83 ? -8.312 -28.672 -21.828 1 76.56 83 VAL A O 1
ATOM 647 N N . GLU A 1 84 ? -8.961 -26.672 -21.297 1 78.38 84 GLU A N 1
ATOM 648 C CA . GLU A 1 84 ? -9.922 -27.188 -20.312 1 78.38 84 GLU A CA 1
ATOM 649 C C . GLU A 1 84 ? -11.055 -27.953 -21 1 78.38 84 GLU A C 1
ATOM 651 O O . GLU A 1 84 ? -11.547 -28.938 -20.469 1 78.38 84 GLU A O 1
ATOM 656 N N . ALA A 1 85 ? -11.484 -27.469 -22.156 1 75.94 85 ALA A N 1
ATOM 657 C CA . ALA A 1 85 ? -12.484 -28.188 -22.938 1 75.94 85 ALA A CA 1
ATOM 658 C C . ALA A 1 85 ? -11.984 -29.578 -23.312 1 75.94 85 ALA A C 1
ATOM 660 O O . ALA A 1 85 ? -12.727 -30.562 -23.234 1 75.94 85 ALA A O 1
ATOM 661 N N . GLN A 1 86 ? -10.773 -29.562 -23.734 1 72.44 86 GLN A N 1
ATOM 662 C CA . GLN A 1 86 ? -10.164 -30.828 -24.094 1 72.44 86 GLN A CA 1
ATOM 663 C C . GLN A 1 86 ? -10.109 -31.766 -22.891 1 72.44 86 GLN A C 1
ATOM 665 O O . GLN A 1 86 ? -10.422 -32.969 -23.016 1 72.44 86 GLN A O 1
ATOM 670 N N . GLN A 1 87 ? -9.633 -31.219 -21.781 1 75.44 87 GLN A N 1
ATOM 671 C CA . GLN A 1 87 ? -9.516 -32 -20.562 1 75.44 87 GLN A CA 1
ATOM 672 C C . GLN A 1 87 ? -10.875 -32.531 -20.094 1 75.44 87 GLN A C 1
ATOM 674 O O . GLN A 1 87 ? -11 -33.656 -19.641 1 75.44 87 GLN A O 1
ATOM 679 N N . GLU A 1 88 ? -11.844 -31.719 -20.2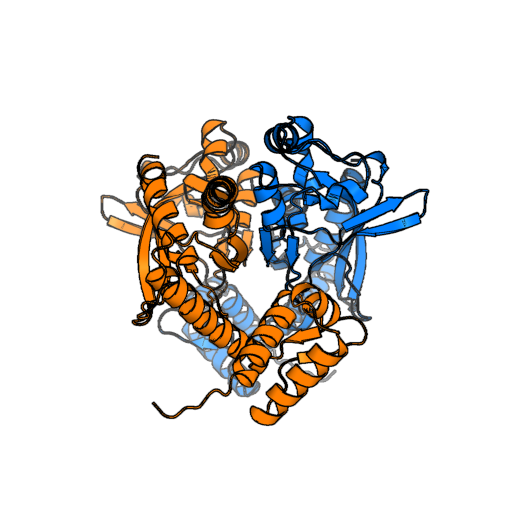03 1 73.38 88 GLU A N 1
ATOM 680 C CA . GLU A 1 88 ? -13.203 -32.125 -19.828 1 73.38 88 GLU A CA 1
ATOM 681 C C . GLU A 1 88 ? -13.695 -33.281 -20.688 1 73.38 88 GLU A C 1
ATOM 683 O O . GLU A 1 88 ? -14.344 -34.188 -20.188 1 73.38 88 GLU A O 1
ATOM 688 N N . MET A 1 89 ? -13.367 -33.25 -21.859 1 69.75 89 MET A N 1
ATOM 689 C CA . MET A 1 89 ? -13.789 -34.312 -22.781 1 69.75 89 MET A CA 1
ATOM 690 C C . MET A 1 89 ? -13.07 -35.625 -22.484 1 69.75 89 MET A C 1
ATOM 692 O O . MET A 1 89 ? -13.633 -36.688 -22.672 1 69.75 89 MET A O 1
ATOM 696 N N . MET A 1 90 ? -11.859 -35.469 -22.062 1 73.94 90 MET A N 1
ATOM 697 C CA . MET A 1 90 ? -11.062 -36.656 -21.781 1 73.94 90 MET A CA 1
ATOM 698 C C . MET A 1 90 ? -11.43 -37.25 -20.422 1 73.94 90 MET A C 1
ATOM 700 O O . MET A 1 90 ? -10.914 -38.281 -20.031 1 73.94 90 MET A O 1
ATOM 704 N N . GLY A 1 91 ? -12.492 -36.812 -19.766 1 63.81 91 GLY A N 1
ATOM 705 C CA . GLY A 1 91 ? -12.938 -37.312 -18.469 1 63.81 91 GLY A CA 1
ATOM 706 C C . GLY A 1 91 ? -11.961 -37 -17.344 1 63.81 91 GLY A C 1
ATOM 707 O O . GLY A 1 91 ? -12.062 -37.594 -16.266 1 63.81 91 GLY A O 1
ATOM 708 N N . ALA A 1 92 ? -10.891 -36.5 -17.656 1 57.66 92 ALA A N 1
ATOM 709 C CA . ALA A 1 92 ? -9.844 -36.25 -16.656 1 57.66 92 ALA A CA 1
ATOM 710 C C . ALA A 1 92 ? -10.227 -35.094 -15.742 1 57.66 92 ALA A C 1
ATOM 712 O O . ALA A 1 92 ? -10.828 -34.094 -16.188 1 57.66 92 ALA A O 1
ATOM 713 N N . GLN A 1 93 ? -10.508 -35.438 -14.555 1 62.16 93 GLN A N 1
ATOM 714 C CA . GLN A 1 93 ? -10.656 -34.375 -13.562 1 62.16 93 GLN A CA 1
ATOM 715 C C . GLN A 1 93 ? -9.5 -33.406 -13.648 1 62.16 93 GLN A C 1
ATOM 717 O O . GLN A 1 93 ? -8.375 -33.719 -13.25 1 62.16 93 GLN A O 1
ATOM 722 N N . SER A 1 94 ? -9.633 -32.5 -14.531 1 71 94 SER A N 1
ATOM 723 C CA . SER A 1 94 ? -8.539 -31.562 -14.742 1 71 94 SER A CA 1
ATOM 724 C C . SER A 1 94 ? -8.312 -30.703 -13.508 1 71 94 SER A C 1
ATOM 726 O O . SER A 1 94 ? -9.258 -30.172 -12.93 1 71 94 SER A O 1
ATOM 728 N N . MET A 1 95 ? -7.148 -30.875 -12.945 1 84.75 95 MET A N 1
ATOM 729 C CA . MET A 1 95 ? -6.734 -30.062 -11.805 1 84.75 95 MET A CA 1
ATOM 730 C C . MET A 1 95 ? -6.504 -28.609 -12.227 1 84.75 95 MET A C 1
ATOM 732 O O . MET A 1 95 ? -5.891 -28.359 -13.266 1 84.75 95 MET A O 1
ATOM 736 N N . PRO A 1 96 ? -7.137 -27.688 -11.492 1 90.56 96 PRO A N 1
ATOM 737 C CA . PRO A 1 96 ? -6.883 -26.266 -11.781 1 90.56 96 PRO A CA 1
ATOM 738 C C . PRO A 1 96 ? -5.395 -25.953 -11.945 1 90.56 96 PRO A C 1
ATOM 740 O O . PRO A 1 96 ? -4.562 -26.5 -11.219 1 90.56 96 PRO A O 1
ATOM 743 N N . SER A 1 97 ? -5.094 -25.188 -12.953 1 90.25 97 SER A N 1
ATOM 744 C CA . SER A 1 97 ? -3.705 -24.828 -13.227 1 90.25 97 SER A CA 1
ATOM 745 C C . SER A 1 97 ? -3.611 -23.469 -13.906 1 90.25 97 SER A C 1
ATOM 747 O O . SER A 1 97 ? -4.621 -22.922 -14.359 1 90.25 97 SER A O 1
ATOM 749 N N . GLY A 1 98 ? -2.348 -22.922 -13.883 1 89.31 98 GLY A N 1
ATOM 750 C CA . GLY A 1 98 ? -2.105 -21.641 -14.547 1 89.31 98 GLY A CA 1
ATOM 751 C C . GLY A 1 98 ? -2.025 -20.484 -13.586 1 89.31 98 GLY A C 1
ATOM 752 O O . GLY A 1 98 ? -2.012 -20.672 -12.367 1 89.31 98 GLY A O 1
ATOM 753 N N . GLN A 1 99 ? -1.967 -19.281 -14.18 1 91.44 99 GLN A N 1
ATOM 754 C CA . GLN A 1 99 ? -1.758 -18.078 -13.391 1 91.44 99 GLN A CA 1
ATOM 755 C C . GLN A 1 99 ? -3.088 -17.422 -13.008 1 91.44 99 GLN A C 1
ATOM 757 O O . GLN A 1 99 ? -3.943 -17.203 -13.875 1 91.44 99 GLN A O 1
ATOM 762 N N . LEU A 1 100 ? -3.266 -17.234 -11.75 1 95.06 100 LEU A N 1
ATOM 763 C CA . LEU A 1 100 ? -4.414 -16.531 -11.203 1 95.06 100 LEU A CA 1
ATOM 764 C C . LEU A 1 100 ? -4.027 -15.102 -10.82 1 95.06 100 LEU A C 1
ATOM 766 O O . LEU A 1 100 ? -3.18 -14.898 -9.945 1 95.06 100 LEU A O 1
ATOM 770 N N . ARG A 1 101 ? -4.625 -14.125 -11.477 1 93.94 101 ARG A N 1
ATOM 771 C CA . ARG A 1 101 ? -4.332 -12.719 -11.211 1 93.94 101 ARG A CA 1
ATOM 772 C C . ARG A 1 101 ? -5.453 -12.062 -10.414 1 93.94 101 ARG A C 1
ATOM 774 O O . ARG A 1 101 ? -6.582 -11.961 -10.898 1 93.94 101 ARG A O 1
ATOM 781 N N . ILE A 1 102 ? -5.086 -11.602 -9.227 1 95.94 102 ILE A N 1
ATOM 782 C CA . ILE A 1 102 ? -6.086 -11.078 -8.297 1 95.94 102 ILE A CA 1
ATOM 783 C C . ILE A 1 102 ? -5.719 -9.648 -7.895 1 95.94 102 ILE A C 1
ATOM 785 O O . ILE A 1 102 ? -4.566 -9.375 -7.551 1 95.94 102 ILE A O 1
ATOM 789 N N . SER A 1 103 ? -6.68 -8.766 -7.957 1 95.5 103 SER A N 1
ATOM 790 C CA . SER A 1 103 ? -6.492 -7.414 -7.438 1 95.5 103 SER A CA 1
ATOM 791 C C . SER A 1 103 ? -7.211 -7.227 -6.105 1 95.5 103 SER A C 1
ATOM 793 O O . SER A 1 103 ? -8.414 -7.465 -6.008 1 95.5 103 SER A O 1
ATOM 795 N N . LEU A 1 104 ? -6.465 -6.824 -5.113 1 95.94 104 LEU A N 1
ATOM 796 C CA . LEU A 1 104 ? -6.965 -6.723 -3.748 1 95.94 104 LEU A CA 1
ATOM 797 C C . LEU A 1 104 ? -6.637 -5.359 -3.15 1 95.94 104 LEU A C 1
ATOM 799 O O . LEU A 1 104 ? -5.555 -4.816 -3.385 1 95.94 104 LEU A O 1
ATOM 803 N N . PRO A 1 105 ? -7.613 -4.805 -2.357 1 95.62 105 PRO A N 1
ATOM 804 C CA . PRO A 1 105 ? -7.184 -3.676 -1.529 1 95.62 105 PRO A CA 1
ATOM 805 C C . PRO A 1 105 ? -6.188 -4.082 -0.447 1 95.62 105 PRO A C 1
ATOM 807 O O . PRO A 1 105 ? -6.176 -5.238 -0.014 1 95.62 105 PRO A O 1
ATOM 810 N N . THR A 1 106 ? -5.336 -3.166 0.005 1 97.12 106 THR A N 1
ATOM 811 C CA . THR A 1 106 ? -4.297 -3.49 0.974 1 97.12 106 THR A CA 1
ATOM 812 C C . THR A 1 106 ? -4.906 -4.035 2.262 1 97.12 106 THR A C 1
ATOM 814 O O . THR A 1 106 ? -4.363 -4.961 2.869 1 97.12 106 THR A O 1
ATOM 817 N N . THR A 1 107 ? -6.074 -3.561 2.654 1 97.19 107 THR A N 1
ATOM 818 C CA . THR A 1 107 ? -6.727 -3.998 3.885 1 97.19 107 THR A CA 1
ATOM 819 C C . THR A 1 107 ? -7.09 -5.477 3.807 1 97.19 107 THR A C 1
ATOM 821 O O . THR A 1 107 ? -6.441 -6.316 4.434 1 97.19 107 THR A O 1
ATOM 824 N N . TYR A 1 108 ? -7.898 -5.773 2.842 1 97 108 TYR A N 1
ATOM 825 C CA . TYR A 1 108 ? -8.398 -7.141 2.729 1 97 108 TYR A CA 1
ATOM 826 C C . TYR A 1 108 ? -7.305 -8.086 2.242 1 97 108 TYR A C 1
ATOM 828 O O . TYR A 1 108 ? -7.281 -9.258 2.613 1 97 108 TYR A O 1
ATOM 836 N N . GLY A 1 109 ? -6.387 -7.602 1.451 1 97.94 109 GLY A N 1
ATOM 837 C CA . GLY A 1 109 ? -5.258 -8.391 0.98 1 97.94 109 GLY A CA 1
ATOM 838 C C . GLY A 1 109 ? -4.367 -8.891 2.104 1 97.94 109 GLY A C 1
ATOM 839 O O . GLY A 1 109 ? -4.188 -10.094 2.268 1 97.94 109 GLY A O 1
ATOM 840 N N . HIS A 1 110 ? -3.934 -7.992 2.932 1 98.19 110 HIS A N 1
ATOM 841 C CA . HIS A 1 110 ? -2.979 -8.328 3.982 1 98.19 110 HIS A CA 1
ATOM 842 C C . HIS A 1 110 ? -3.645 -9.117 5.102 1 98.19 110 HIS A C 1
ATOM 844 O O . HIS A 1 110 ? -3.014 -9.977 5.723 1 98.19 110 HIS A O 1
ATOM 850 N N . HIS A 1 111 ? -4.922 -8.922 5.305 1 97.19 111 HIS A N 1
ATOM 851 C CA . HIS A 1 111 ? -5.488 -9.398 6.562 1 97.19 111 HIS A CA 1
ATOM 852 C C . HIS A 1 111 ? -6.414 -10.586 6.332 1 97.19 111 HIS A C 1
ATOM 854 O O . HIS A 1 111 ? -6.766 -11.297 7.277 1 97.19 111 HIS A O 1
ATOM 860 N N . ARG A 1 112 ? -6.84 -10.773 5.078 1 96.69 112 ARG A N 1
ATOM 861 C CA . ARG A 1 112 ? -7.754 -11.883 4.832 1 96.69 112 ARG A CA 1
ATOM 862 C C . ARG A 1 112 ? -7.211 -12.812 3.754 1 96.69 112 ARG A C 1
ATOM 864 O O . ARG A 1 112 ? -7.117 -14.023 3.963 1 96.69 112 ARG A O 1
ATOM 871 N N . ILE A 1 113 ? -6.715 -12.297 2.666 1 97.94 113 ILE A N 1
ATOM 872 C CA . ILE A 1 113 ? -6.531 -13.117 1.477 1 97.94 113 ILE A CA 1
ATOM 873 C C . ILE A 1 113 ? -5.117 -13.695 1.462 1 97.94 113 ILE A C 1
ATOM 875 O O . ILE A 1 113 ? -4.934 -14.906 1.351 1 97.94 113 ILE A O 1
ATOM 879 N N . LEU A 1 114 ? -4.059 -12.859 1.591 1 98.56 114 LEU A N 1
ATOM 880 C CA . LEU A 1 114 ? -2.68 -13.328 1.517 1 98.56 114 LEU A CA 1
ATOM 881 C C . LEU A 1 114 ? -2.43 -14.438 2.527 1 98.56 114 LEU A C 1
ATOM 883 O O . LEU A 1 114 ? -1.801 -15.453 2.199 1 98.56 114 LEU A O 1
ATOM 887 N N . PRO A 1 115 ? -2.988 -14.336 3.711 1 97.62 115 PRO A N 1
ATOM 888 C CA . PRO A 1 115 ? -2.76 -15.391 4.703 1 97.62 115 PRO A CA 1
ATOM 889 C C . PRO A 1 115 ? -3.342 -16.734 4.281 1 97.62 115 PRO A C 1
ATOM 891 O O . PRO A 1 115 ? -2.914 -17.781 4.777 1 97.62 115 PRO A O 1
ATOM 894 N N . LEU A 1 116 ? -4.258 -16.734 3.352 1 97.56 116 LEU A N 1
ATOM 895 C CA . LEU A 1 116 ? -4.961 -17.953 2.957 1 97.56 116 LEU A CA 1
ATOM 896 C C . LEU A 1 116 ? -4.297 -18.594 1.746 1 97.56 116 LEU A C 1
ATOM 898 O O . LEU A 1 116 ? -4.566 -19.75 1.429 1 97.56 116 LEU A O 1
ATOM 902 N N . LEU A 1 117 ? -3.463 -17.875 1.059 1 98.44 117 LEU A N 1
ATOM 903 C CA . LEU A 1 117 ? -2.986 -18.312 -0.251 1 98.44 117 LEU A CA 1
ATOM 904 C C . LEU A 1 117 ? -2.143 -19.578 -0.134 1 98.44 117 LEU A C 1
ATOM 906 O O . LEU A 1 117 ? -2.223 -20.469 -0.989 1 98.44 117 LEU A O 1
ATOM 910 N N . PRO A 1 118 ? -1.301 -19.734 0.959 1 98.25 118 PRO A N 1
ATOM 911 C CA . PRO A 1 118 ? -0.554 -21 1.073 1 98.25 118 PRO A CA 1
ATOM 912 C C . PRO A 1 118 ? -1.465 -22.219 1.176 1 98.25 118 PRO A C 1
ATOM 914 O O . PRO A 1 118 ? -1.189 -23.25 0.561 1 98.25 118 PRO A O 1
ATOM 917 N N . ALA A 1 119 ? -2.557 -22.047 1.897 1 97.44 119 ALA A N 1
ATOM 918 C CA . ALA A 1 119 ? -3.512 -23.156 2.004 1 97.44 119 ALA A CA 1
ATOM 919 C C . ALA A 1 119 ? -4.168 -23.438 0.658 1 97.44 119 ALA A C 1
ATOM 921 O O . ALA A 1 119 ? -4.383 -24.609 0.304 1 97.44 119 ALA A O 1
ATOM 922 N N . PHE A 1 120 ? -4.523 -22.422 -0.081 1 98.25 120 PHE A N 1
ATOM 923 C CA . PHE A 1 120 ? -5.121 -22.609 -1.401 1 98.25 120 PHE A CA 1
ATOM 924 C C . PHE A 1 120 ? -4.168 -23.344 -2.33 1 98.25 120 PHE A C 1
ATOM 926 O O . PHE A 1 120 ? -4.57 -24.281 -3.016 1 98.25 120 PHE A O 1
ATOM 933 N N . ARG A 1 121 ? -2.9 -22.906 -2.344 1 97.88 121 ARG A N 1
ATOM 934 C CA . ARG A 1 121 ? -1.943 -23.516 -3.264 1 97.88 121 ARG A CA 1
ATOM 935 C C . ARG A 1 121 ? -1.583 -24.938 -2.826 1 97.88 121 ARG A C 1
ATOM 937 O O . ARG A 1 121 ? -1.132 -25.75 -3.637 1 97.88 121 ARG A O 1
ATOM 944 N N . ALA A 1 122 ? -1.687 -25.219 -1.538 1 96.75 122 ALA A N 1
ATOM 945 C CA . ALA A 1 122 ? -1.521 -26.594 -1.089 1 96.75 122 ALA A CA 1
ATOM 946 C C . ALA A 1 122 ? -2.555 -27.516 -1.737 1 96.75 122 ALA A C 1
ATOM 948 O O . ALA A 1 122 ? -2.262 -28.672 -2.045 1 96.75 122 ALA A O 1
ATOM 949 N N . LEU A 1 123 ? -3.758 -26.984 -1.972 1 96.19 123 LEU A N 1
ATOM 950 C CA . LEU A 1 123 ? -4.832 -27.734 -2.615 1 96.19 123 LEU A CA 1
ATOM 951 C C . LEU A 1 123 ? -4.637 -27.781 -4.125 1 96.19 123 LEU A C 1
ATOM 953 O O . LEU A 1 123 ? -4.957 -28.781 -4.77 1 96.19 123 LEU A O 1
ATOM 957 N N . TYR A 1 124 ? -4.121 -26.672 -4.641 1 97.12 124 TYR A N 1
ATOM 958 C CA . TYR A 1 124 ? -3.963 -26.547 -6.086 1 97.12 124 TYR A CA 1
ATOM 959 C C . TYR A 1 124 ? -2.551 -26.109 -6.445 1 97.12 124 TYR A C 1
ATOM 961 O O . TYR A 1 124 ? -2.348 -24.984 -6.922 1 97.12 124 TYR A O 1
ATOM 969 N N . PRO A 1 125 ? -1.602 -26.969 -6.406 1 95.56 125 PRO A N 1
ATOM 970 C CA . PRO A 1 125 ? -0.183 -26.625 -6.512 1 95.56 125 PRO A CA 1
ATOM 971 C C . PRO A 1 125 ? 0.2 -26.141 -7.91 1 95.56 125 PRO A C 1
ATOM 973 O O . PRO A 1 125 ? 1.253 -25.516 -8.086 1 95.56 125 PRO A O 1
ATOM 976 N N . GLN A 1 126 ? -0.629 -26.375 -8.906 1 94 126 GLN A N 1
ATOM 977 C CA . GLN A 1 126 ? -0.285 -26 -10.266 1 94 126 GLN A CA 1
ATOM 978 C C . GLN A 1 126 ? -0.793 -24.594 -10.594 1 94 126 GLN A C 1
ATOM 980 O O . GLN A 1 126 ? -0.584 -24.094 -11.703 1 94 126 GLN A O 1
ATOM 985 N N . VAL A 1 127 ? -1.418 -23.984 -9.617 1 95.69 127 VAL A N 1
ATOM 986 C CA . VAL A 1 127 ? -1.872 -22.594 -9.773 1 95.69 127 VAL A CA 1
ATOM 987 C C . VAL A 1 127 ? -0.83 -21.641 -9.203 1 95.69 127 VAL A C 1
ATOM 989 O O . VAL A 1 127 ? -0.382 -21.812 -8.062 1 95.69 127 VAL A O 1
ATOM 992 N N . SER A 1 128 ? -0.356 -20.734 -10.016 1 96.31 128 SER A N 1
ATOM 993 C CA . SER A 1 128 ? 0.429 -19.609 -9.5 1 96.31 128 SER A CA 1
ATOM 994 C C . SER A 1 128 ? -0.447 -18.391 -9.258 1 96.31 128 SER A C 1
ATOM 996 O O . SER A 1 128 ? -1.473 -18.219 -9.914 1 96.31 128 SER A O 1
ATOM 998 N N . VAL A 1 129 ? -0.047 -17.594 -8.266 1 97.75 129 VAL A N 1
ATOM 999 C CA . VAL A 1 129 ? -0.889 -16.469 -7.891 1 97.75 129 VAL A CA 1
ATOM 1000 C C . VAL A 1 129 ? -0.12 -15.164 -8.078 1 97.75 129 VAL A C 1
ATOM 1002 O O . VAL A 1 129 ? 1.007 -15.023 -7.602 1 97.75 129 VAL A O 1
ATOM 1005 N N . ASP A 1 130 ? -0.716 -14.258 -8.82 1 95.56 130 ASP A N 1
ATOM 1006 C CA . ASP A 1 130 ? -0.258 -12.883 -8.984 1 95.56 130 ASP A CA 1
ATOM 1007 C C . ASP A 1 130 ? -1.207 -11.898 -8.297 1 95.56 130 ASP A C 1
ATOM 1009 O O . ASP A 1 130 ? -2.326 -11.688 -8.766 1 95.56 130 ASP A O 1
ATOM 1013 N N . VAL A 1 131 ? -0.677 -11.297 -7.246 1 97.31 131 VAL A N 1
ATOM 1014 C CA . VAL A 1 131 ? -1.54 -10.469 -6.414 1 97.31 131 VAL A CA 1
ATOM 1015 C C . VAL A 1 131 ? -1.17 -8.992 -6.594 1 97.31 131 VAL A C 1
ATOM 1017 O O . VAL A 1 131 ? -0.048 -8.586 -6.281 1 97.31 131 VAL A O 1
ATOM 1020 N N . HIS A 1 132 ? -2.096 -8.273 -7.109 1 95.62 132 HIS A N 1
ATOM 1021 C CA . HIS A 1 132 ? -1.991 -6.816 -7.191 1 95.62 132 HIS A CA 1
ATOM 1022 C C . HIS A 1 132 ? -2.613 -6.152 -5.969 1 95.62 132 HIS A C 1
ATOM 1024 O O . HIS A 1 132 ? -3.834 -6.176 -5.797 1 95.62 132 HIS A O 1
ATOM 1030 N N . LEU A 1 133 ? -1.748 -5.566 -5.102 1 95.94 133 LEU A N 1
ATOM 1031 C CA . LEU A 1 133 ? -2.211 -4.93 -3.873 1 95.94 133 LEU A CA 1
ATOM 1032 C C . LEU A 1 133 ? -2.301 -3.418 -4.043 1 95.94 133 LEU A C 1
ATOM 1034 O O . LEU A 1 133 ? -1.295 -2.715 -3.918 1 95.94 133 LEU A O 1
ATOM 1038 N N . SER A 1 134 ? -3.525 -2.957 -4.227 1 92.12 134 SER A N 1
ATOM 1039 C CA . SER A 1 134 ? -3.738 -1.537 -4.488 1 92.12 134 SER A CA 1
ATOM 1040 C C . SER A 1 134 ? -5.152 -1.111 -4.105 1 92.12 134 SER A C 1
ATOM 1042 O O . SER A 1 134 ? -6.109 -1.855 -4.324 1 92.12 134 SER A O 1
ATOM 1044 N N . ASN A 1 135 ? -5.188 0.137 -3.65 1 89.88 135 ASN A N 1
ATOM 1045 C CA . ASN A 1 135 ? -6.496 0.661 -3.262 1 89.88 135 ASN A CA 1
ATOM 1046 C C . ASN A 1 135 ? -7.141 1.452 -4.395 1 89.88 135 ASN A C 1
ATOM 1048 O O . ASN A 1 135 ? -8.227 2.008 -4.23 1 89.88 135 ASN A O 1
ATOM 1052 N N . ARG A 1 136 ? -6.543 1.422 -5.473 1 83.25 136 ARG A N 1
ATOM 1053 C CA . ARG A 1 136 ? -7.109 2.121 -6.621 1 83.25 136 ARG A CA 1
ATOM 1054 C C . ARG A 1 136 ? -8.156 1.264 -7.324 1 83.25 136 ARG A C 1
ATOM 1056 O O . ARG A 1 136 ? -8.094 0.033 -7.266 1 83.25 136 ARG A O 1
ATOM 1063 N N . ASN A 1 137 ? -9.016 1.96 -7.926 1 77.69 137 ASN A N 1
ATOM 1064 C CA . ASN A 1 137 ? -9.922 1.238 -8.812 1 77.69 137 ASN A CA 1
ATOM 1065 C C . ASN A 1 137 ? -9.203 0.722 -10.055 1 77.69 137 ASN A C 1
ATOM 1067 O O . ASN A 1 137 ? -8.219 1.321 -10.5 1 77.69 137 ASN A O 1
ATOM 1071 N N . ILE A 1 138 ? -9.664 -0.423 -10.398 1 78.12 138 ILE A N 1
ATOM 1072 C CA . ILE A 1 138 ? -8.992 -1.032 -11.547 1 78.12 138 ILE A CA 1
ATOM 1073 C C . ILE A 1 138 ? -9.984 -1.203 -12.695 1 78.12 138 ILE A C 1
ATOM 1075 O O . ILE A 1 138 ? -11.203 -1.144 -12.484 1 78.12 138 ILE A O 1
ATOM 1079 N N . ASP A 1 139 ? -9.367 -1.26 -13.859 1 75.5 139 ASP A N 1
ATOM 1080 C CA . ASP A 1 139 ? -10.117 -1.704 -15.031 1 75.5 139 ASP A CA 1
ATOM 1081 C C . ASP A 1 139 ? -9.906 -3.195 -15.289 1 75.5 139 ASP A C 1
ATOM 1083 O O . ASP A 1 139 ? -8.891 -3.592 -15.859 1 75.5 139 ASP A O 1
ATOM 1087 N N . PHE A 1 140 ? -10.93 -3.938 -15.016 1 71.5 140 PHE A N 1
ATOM 1088 C CA . PHE A 1 140 ? -10.836 -5.391 -15.086 1 71.5 140 PHE A CA 1
ATOM 1089 C C . PHE A 1 140 ? -10.43 -5.84 -16.484 1 71.5 140 PHE A C 1
ATOM 1091 O O . PHE A 1 140 ? -9.531 -6.668 -16.641 1 71.5 140 PHE A O 1
ATOM 1098 N N . VAL A 1 141 ? -11.172 -5.316 -17.359 1 65.81 141 VAL A N 1
ATOM 1099 C CA . VAL A 1 141 ? -11.008 -5.781 -18.734 1 65.81 141 VAL A CA 1
ATOM 1100 C C . VAL A 1 141 ? -9.672 -5.297 -19.281 1 65.81 141 VAL A C 1
ATOM 1102 O O . VAL A 1 141 ? -8.914 -6.078 -19.859 1 65.81 141 VAL A O 1
ATOM 1105 N N . ALA A 1 142 ? -9.359 -4.098 -18.938 1 70.06 142 ALA A N 1
ATOM 1106 C CA . ALA A 1 142 ? -8.18 -3.488 -19.547 1 70.06 142 ALA A CA 1
ATOM 1107 C C . ALA A 1 142 ? -6.902 -3.973 -18.859 1 70.06 142 ALA A C 1
ATOM 1109 O O . ALA A 1 142 ? -5.859 -4.105 -19.5 1 70.06 142 ALA A O 1
ATOM 1110 N N . GLU A 1 143 ? -7.031 -4.344 -17.625 1 79.56 143 GLU A N 1
ATOM 1111 C CA . GLU A 1 143 ? -5.816 -4.645 -16.875 1 79.56 143 GLU A CA 1
ATOM 1112 C C . GLU A 1 143 ? -5.637 -6.152 -16.703 1 79.56 143 GLU A C 1
ATOM 1114 O O . GLU A 1 143 ? -4.586 -6.609 -16.25 1 79.56 143 GLU A O 1
ATOM 1119 N N . GLY A 1 144 ? -6.566 -6.973 -17.125 1 81.19 144 GLY A N 1
ATOM 1120 C CA . GLY A 1 144 ? -6.402 -8.406 -17.281 1 81.19 144 GLY A CA 1
ATOM 1121 C C . GLY A 1 144 ? -6.441 -9.164 -15.969 1 81.19 144 GLY A C 1
ATOM 1122 O O . GLY A 1 144 ? -5.727 -10.156 -15.805 1 81.19 144 GLY A O 1
ATOM 1123 N N . TYR A 1 145 ? -7.141 -8.695 -14.969 1 90.12 145 TYR A N 1
ATOM 1124 C CA . TYR A 1 145 ? -7.312 -9.438 -13.727 1 90.12 145 TYR A CA 1
ATOM 1125 C C . TYR A 1 145 ? -8.422 -10.469 -13.852 1 90.12 145 TYR A C 1
ATOM 1127 O O . TYR A 1 145 ? -9.438 -10.219 -14.516 1 90.12 145 TYR A O 1
ATOM 1135 N N . ASP A 1 146 ? -8.172 -11.617 -13.195 1 90.94 146 ASP A N 1
ATOM 1136 C CA . ASP A 1 146 ? -9.195 -12.664 -13.172 1 90.94 146 ASP A CA 1
ATOM 1137 C C . ASP A 1 146 ? -10.289 -12.336 -12.156 1 90.94 146 ASP A C 1
ATOM 1139 O O . ASP A 1 146 ? -11.461 -12.664 -12.367 1 90.94 146 ASP A O 1
ATOM 1143 N N . LEU A 1 147 ? -9.836 -11.805 -11.047 1 92.81 147 LEU A N 1
ATOM 1144 C CA . LEU A 1 147 ? -10.727 -11.477 -9.938 1 92.81 147 LEU A CA 1
ATOM 1145 C C . LEU A 1 147 ? -10.266 -10.203 -9.242 1 92.81 147 LEU A C 1
ATOM 1147 O O . LEU A 1 147 ? -9.094 -9.836 -9.305 1 92.81 147 LEU A O 1
ATOM 1151 N N . ALA A 1 148 ? -11.273 -9.578 -8.625 1 93.75 148 ALA A N 1
ATOM 1152 C CA . ALA A 1 148 ? -10.953 -8.453 -7.75 1 93.75 148 ALA A CA 1
ATOM 1153 C C . ALA A 1 148 ? -11.836 -8.453 -6.504 1 93.75 148 ALA A C 1
ATOM 1155 O O . ALA A 1 148 ? -12.945 -8.992 -6.523 1 93.75 148 ALA A O 1
ATOM 1156 N N . ILE A 1 149 ? -11.289 -8.031 -5.445 1 94.75 149 ILE A N 1
ATOM 1157 C CA . ILE A 1 149 ? -12.086 -7.727 -4.258 1 94.75 149 ILE A CA 1
ATOM 1158 C C . ILE A 1 149 ? -12.055 -6.223 -3.996 1 94.75 149 ILE A C 1
ATOM 1160 O O . ILE A 1 149 ? -10.992 -5.602 -4.004 1 94.75 149 ILE A O 1
ATOM 1164 N N . ARG A 1 150 ? -13.219 -5.625 -3.859 1 92.69 150 ARG A N 1
ATOM 1165 C CA . ARG A 1 150 ? -13.312 -4.184 -3.646 1 92.69 150 ARG A CA 1
ATOM 1166 C C . ARG A 1 150 ? -14.391 -3.85 -2.615 1 92.69 150 ARG A C 1
ATOM 1168 O O . ARG A 1 150 ? -15.266 -4.668 -2.34 1 92.69 150 ARG A O 1
ATOM 1175 N N . VAL A 1 151 ? -14.039 -2.6 -2.109 1 87.94 151 VAL A N 1
ATOM 1176 C CA . VAL A 1 151 ? -15.039 -2.033 -1.211 1 87.94 151 VAL A CA 1
ATOM 1177 C C . VAL A 1 151 ? -15.984 -1.131 -1.996 1 87.94 151 VAL A C 1
ATOM 1179 O O . VAL A 1 151 ? -15.562 -0.403 -2.895 1 87.94 151 VAL A O 1
ATOM 1182 N N . ARG A 1 152 ? -17.312 -1.201 -1.834 1 71.94 152 ARG A N 1
ATOM 1183 C CA . ARG A 1 152 ? -18.344 -0.384 -2.457 1 71.94 152 ARG A CA 1
ATOM 1184 C C . ARG A 1 152 ? -18.391 -0.606 -3.965 1 71.94 152 ARG A C 1
ATOM 1186 O O . ARG A 1 152 ? -18.547 0.344 -4.734 1 71.94 152 ARG A O 1
ATOM 1193 N N . ALA A 1 153 ? -17.984 -1.787 -4.371 1 64.81 153 ALA A N 1
ATOM 1194 C CA . ALA A 1 153 ? -17.906 -2.045 -5.809 1 64.81 153 ALA A CA 1
ATOM 1195 C C . ALA A 1 153 ? -19.297 -1.976 -6.453 1 64.81 153 ALA A C 1
ATOM 1197 O O . ALA A 1 153 ? -20.281 -2.426 -5.867 1 64.81 153 ALA A O 1
ATOM 1198 N N . GLN A 1 154 ? -19.328 -1.016 -7.477 1 63.41 154 GLN A N 1
ATOM 1199 C CA . GLN A 1 154 ? -20.547 -1.024 -8.297 1 63.41 154 GLN A CA 1
ATOM 1200 C C . GLN A 1 154 ? -20.344 -1.872 -9.555 1 63.41 154 GLN A C 1
ATOM 1202 O O . GLN A 1 154 ? -19.703 -1.437 -10.508 1 63.41 154 GLN A O 1
ATOM 1207 N N . PRO A 1 155 ? -20.734 -3.098 -9.383 1 63.66 155 PRO A N 1
ATOM 1208 C CA . PRO A 1 155 ? -20.5 -3.941 -10.562 1 63.66 155 PRO A CA 1
ATOM 1209 C C . PRO A 1 155 ? -21.234 -3.436 -11.805 1 63.66 155 PRO A C 1
ATOM 1211 O O . PRO A 1 155 ? -22.297 -2.838 -11.688 1 63.66 155 PRO A O 1
ATOM 1214 N N . ASP A 1 156 ? -20.469 -3.393 -12.766 1 68.88 156 ASP A N 1
ATOM 1215 C CA . ASP A 1 156 ? -21.156 -3.246 -14.047 1 68.88 156 ASP A CA 1
ATOM 1216 C C . ASP A 1 156 ? -21.766 -4.574 -14.5 1 68.88 156 ASP A C 1
ATOM 1218 O O . ASP A 1 156 ? -21.531 -5.613 -13.875 1 68.88 156 ASP A O 1
ATOM 1222 N N . SER A 1 157 ? -22.578 -4.473 -15.445 1 68.94 157 SER A N 1
ATOM 1223 C CA . SER A 1 157 ? -23.359 -5.605 -15.938 1 68.94 157 SER A CA 1
ATOM 1224 C C . SER A 1 157 ? -22.453 -6.727 -16.422 1 68.94 157 SER A C 1
ATOM 1226 O O . SER A 1 157 ? -22.875 -7.879 -16.531 1 68.94 157 SER A O 1
ATOM 1228 N N . SER A 1 158 ? -21.266 -6.434 -16.547 1 79.75 158 SER A N 1
ATOM 1229 C CA . SER A 1 158 ? -20.359 -7.438 -17.109 1 79.75 158 SER A CA 1
ATOM 1230 C C . SER A 1 158 ? -19.641 -8.203 -16.016 1 79.75 158 SER A C 1
ATOM 1232 O O . SER A 1 158 ? -18.922 -9.172 -16.281 1 79.75 158 SER A O 1
ATOM 1234 N N . LEU A 1 159 ? -19.984 -7.891 -14.766 1 85.81 159 LEU A N 1
ATOM 1235 C CA . LEU A 1 159 ? -19.297 -8.531 -13.648 1 85.81 159 LEU A CA 1
ATOM 1236 C C . LEU A 1 159 ? -20.281 -9.211 -12.711 1 85.81 159 LEU A C 1
ATOM 1238 O O . LEU A 1 159 ? -21.406 -8.75 -12.547 1 85.81 159 LEU A O 1
ATOM 1242 N N . ILE A 1 160 ? -19.859 -10.359 -12.25 1 88.75 160 ILE A N 1
ATOM 1243 C CA . ILE A 1 160 ? -20.562 -10.992 -11.133 1 88.75 160 ILE A CA 1
ATOM 1244 C C . ILE A 1 160 ? -20.016 -10.445 -9.82 1 88.75 160 ILE A C 1
ATOM 1246 O O . ILE A 1 160 ? -18.812 -10.281 -9.656 1 88.75 160 ILE A O 1
ATOM 1250 N N . ALA A 1 161 ? -20.922 -10.172 -8.938 1 91.06 161 ALA A N 1
ATOM 1251 C CA . ALA A 1 161 ? -20.562 -9.672 -7.617 1 91.06 161 ALA A CA 1
ATOM 1252 C C . ALA A 1 161 ? -21.047 -10.609 -6.52 1 91.06 161 ALA A C 1
ATOM 1254 O O . ALA A 1 161 ? -22.219 -11.008 -6.516 1 91.06 161 ALA A O 1
ATOM 1255 N N . ARG A 1 162 ? -20.109 -11.031 -5.605 1 91.19 162 ARG A N 1
ATOM 1256 C CA . ARG A 1 162 ? -20.453 -11.852 -4.453 1 91.19 162 ARG A CA 1
ATOM 1257 C C . ARG A 1 162 ? -19.938 -11.227 -3.156 1 91.19 162 ARG A C 1
ATOM 1259 O O . ARG A 1 162 ? -18.766 -10.891 -3.041 1 91.19 162 ARG A O 1
ATOM 1266 N N . LEU A 1 163 ? -20.828 -11.102 -2.242 1 92.44 163 LEU A N 1
ATOM 1267 C CA . LEU A 1 163 ? -20.453 -10.555 -0.947 1 92.44 163 LEU A CA 1
ATOM 1268 C C . LEU A 1 163 ? -19.547 -11.523 -0.182 1 92.44 163 LEU A C 1
ATOM 1270 O O . LEU A 1 163 ? -19.906 -12.688 -0.002 1 92.44 163 LEU A O 1
ATOM 1274 N N . LEU A 1 164 ? -18.359 -11.078 0.231 1 94 164 LEU A N 1
ATOM 1275 C CA . LEU A 1 164 ? -17.469 -11.906 1.017 1 94 164 LEU A CA 1
ATOM 1276 C C . LEU A 1 164 ? -17.609 -11.617 2.506 1 94 164 LEU A C 1
ATOM 1278 O O . LEU A 1 164 ? -17.641 -12.539 3.324 1 94 164 LEU A O 1
ATOM 1282 N N . GLU A 1 165 ? -17.656 -10.344 2.846 1 93.69 165 GLU A N 1
ATOM 1283 C CA . GLU A 1 165 ? -17.688 -9.93 4.246 1 93.69 165 GLU A CA 1
ATOM 1284 C C . GLU A 1 165 ? -18.281 -8.531 4.398 1 93.69 165 GLU A C 1
ATOM 1286 O O . GLU A 1 165 ? -17.969 -7.629 3.615 1 93.69 165 GLU A O 1
ATOM 1291 N N . ASP A 1 166 ? -19.25 -8.367 5.293 1 94.25 166 ASP A N 1
ATOM 1292 C CA . ASP A 1 166 ? -19.641 -7.039 5.75 1 94.25 166 ASP A CA 1
ATOM 1293 C C . ASP A 1 166 ? -18.781 -6.59 6.93 1 94.25 166 ASP A C 1
ATOM 1295 O O . ASP A 1 166 ? -19.109 -6.867 8.086 1 94.25 166 ASP A O 1
ATOM 1299 N N . ALA A 1 167 ? -17.75 -5.887 6.586 1 95.5 167 ALA A N 1
ATOM 1300 C CA . ALA A 1 167 ? -16.703 -5.609 7.566 1 95.5 167 ALA A CA 1
ATOM 1301 C C . ALA A 1 167 ? -17.109 -4.48 8.5 1 95.5 167 ALA A C 1
ATOM 1303 O O . ALA A 1 167 ? -17.375 -3.357 8.062 1 95.5 167 ALA A O 1
ATOM 1304 N N . ARG A 1 168 ? -17.141 -4.766 9.82 1 96.75 168 ARG A N 1
ATOM 1305 C CA . ARG A 1 168 ? -17.562 -3.803 10.836 1 96.75 168 ARG A CA 1
ATOM 1306 C C . ARG A 1 168 ? -16.516 -2.703 11 1 96.75 168 ARG A C 1
ATOM 1308 O O . ARG A 1 168 ? -15.312 -2.975 10.984 1 96.75 168 ARG A O 1
ATOM 1315 N N . LEU A 1 169 ? -17.078 -1.508 11.164 1 98 169 LEU A N 1
ATOM 1316 C CA . LEU A 1 169 ? -16.219 -0.355 11.398 1 98 169 LEU A CA 1
ATOM 1317 C C . LEU A 1 169 ? -16.062 -0.087 12.891 1 98 169 LEU A C 1
ATOM 1319 O O . LEU A 1 169 ? -17.031 -0.211 13.648 1 98 169 LEU A O 1
ATOM 1323 N N . VAL A 1 170 ? -14.852 0.278 13.297 1 98.69 170 VAL A N 1
ATOM 1324 C CA . VAL A 1 170 ? -14.578 0.668 14.672 1 98.69 170 VAL A CA 1
ATOM 1325 C C . VAL A 1 170 ? -13.703 1.922 14.688 1 98.69 170 VAL A C 1
ATOM 1327 O O . VAL A 1 170 ? -12.898 2.141 13.781 1 98.69 170 VAL A O 1
ATOM 1330 N N . VAL A 1 171 ? -13.883 2.736 15.656 1 98.88 171 VAL A N 1
ATOM 1331 C CA . VAL A 1 171 ? -12.977 3.855 15.914 1 98.88 171 VAL A CA 1
ATOM 1332 C C . VAL A 1 171 ? -11.961 3.467 16.984 1 98.88 171 VAL A C 1
ATOM 1334 O O . VAL A 1 171 ? -12.328 2.963 18.047 1 98.88 171 VAL A O 1
ATOM 1337 N N . VAL A 1 172 ? -10.664 3.717 16.688 1 98.94 172 VAL A N 1
ATOM 1338 C CA . VAL A 1 172 ? -9.641 3.242 17.609 1 98.94 172 VAL A CA 1
ATOM 1339 C C . VAL A 1 172 ? -8.664 4.375 17.922 1 98.94 172 VAL A C 1
ATOM 1341 O O . VAL A 1 172 ? -8.547 5.336 17.156 1 98.94 172 VAL A O 1
ATOM 1344 N N . ALA A 1 173 ? -7.988 4.262 18.984 1 98.88 173 ALA A N 1
ATOM 1345 C CA . ALA A 1 173 ? -6.902 5.141 19.406 1 98.88 173 ALA A CA 1
ATOM 1346 C C . ALA A 1 173 ? -5.934 4.41 20.344 1 98.88 173 ALA A C 1
ATOM 1348 O O . ALA A 1 173 ? -6.305 3.43 20.984 1 98.88 173 ALA A O 1
ATOM 1349 N N . ALA A 1 174 ? -4.684 4.875 20.359 1 98.88 174 ALA A N 1
ATOM 1350 C CA . ALA A 1 174 ? -3.719 4.355 21.328 1 98.88 174 ALA A CA 1
ATOM 1351 C C . ALA A 1 174 ? -4.055 4.816 22.734 1 98.88 174 ALA A C 1
ATOM 1353 O O . ALA A 1 174 ? -4.512 5.945 22.938 1 98.88 174 ALA A O 1
ATOM 1354 N N . PRO A 1 175 ? -3.789 3.969 23.766 1 98.69 175 PRO A N 1
ATOM 1355 C CA . PRO A 1 175 ? -4.047 4.359 25.156 1 98.69 175 PRO A CA 1
ATOM 1356 C C . PRO A 1 175 ? -3.348 5.66 25.547 1 98.69 175 PRO A C 1
ATOM 1358 O O . PRO A 1 175 ? -3.926 6.488 26.25 1 98.69 175 PRO A O 1
ATOM 1361 N N . ASP A 1 176 ? -2.152 5.828 25.078 1 97.94 176 ASP A N 1
ATOM 1362 C CA . ASP A 1 176 ? -1.391 7.027 25.406 1 97.94 176 ASP A CA 1
ATOM 1363 C C . ASP A 1 176 ? -2.076 8.281 24.875 1 97.94 176 ASP A C 1
ATOM 1365 O O . ASP A 1 176 ? -2.066 9.328 25.516 1 97.94 176 ASP A O 1
ATOM 1369 N N . TYR A 1 177 ? -2.619 8.203 23.766 1 98.62 177 TYR A N 1
ATOM 1370 C CA . TYR A 1 177 ? -3.363 9.336 23.219 1 98.62 177 TYR A CA 1
ATOM 1371 C C . TYR A 1 177 ? -4.559 9.68 24.094 1 98.62 177 TYR A C 1
ATOM 1373 O O . TYR A 1 177 ? -4.801 10.852 24.391 1 98.62 177 TYR A O 1
ATOM 1381 N N . LEU A 1 178 ? -5.301 8.664 24.453 1 98.56 178 LEU A N 1
ATOM 1382 C CA . LEU A 1 178 ? -6.512 8.867 25.234 1 98.56 178 LEU A CA 1
ATOM 1383 C C . LEU A 1 178 ? -6.176 9.422 26.609 1 98.56 178 LEU A C 1
ATOM 1385 O O . LEU A 1 178 ? -6.945 10.203 27.188 1 98.56 178 LEU A O 1
ATOM 1389 N N . ARG A 1 179 ? -5.039 9 27.141 1 98.19 179 ARG A N 1
ATOM 1390 C CA . ARG A 1 179 ? -4.605 9.523 28.422 1 98.19 179 ARG A CA 1
ATOM 1391 C C . ARG A 1 179 ? -4.359 11.023 28.344 1 98.19 179 ARG A C 1
ATOM 1393 O O . ARG A 1 179 ? -4.633 11.758 29.312 1 98.19 179 ARG A O 1
ATOM 1400 N N . LYS A 1 180 ? -3.896 11.477 27.266 1 97.38 180 LYS A N 1
ATOM 1401 C CA . LYS A 1 180 ? -3.549 12.883 27.078 1 97.38 180 LYS A CA 1
ATOM 1402 C C . LYS A 1 180 ? -4.766 13.703 26.656 1 97.38 180 LYS A C 1
ATOM 1404 O O . LYS A 1 180 ? -5.039 14.766 27.219 1 97.38 180 LYS A O 1
ATOM 1409 N N . ALA A 1 181 ? -5.52 13.172 25.719 1 97.75 181 ALA A N 1
ATOM 1410 C CA . ALA A 1 181 ? -6.566 13.945 25.062 1 97.75 181 ALA A CA 1
ATOM 1411 C C . ALA A 1 181 ? -7.934 13.648 25.672 1 97.75 181 ALA A C 1
ATOM 1413 O O . ALA A 1 181 ? -8.898 14.375 25.422 1 97.75 181 ALA A O 1
ATOM 1414 N N . GLY A 1 182 ? -8.031 12.672 26.516 1 98.19 182 GLY A N 1
ATOM 1415 C CA . GLY A 1 182 ? -9.32 12.219 27 1 98.19 182 GLY A CA 1
ATOM 1416 C C . GLY A 1 182 ? -10 11.234 26.062 1 98.19 182 GLY A C 1
ATOM 1417 O O . GLY A 1 182 ? -9.578 11.078 24.922 1 98.19 182 GLY A O 1
ATOM 1418 N N . THR A 1 183 ? -11 10.516 26.547 1 98.5 183 THR A N 1
ATOM 1419 C CA . THR A 1 183 ? -11.773 9.562 25.766 1 98.5 183 THR A CA 1
ATOM 1420 C C . THR A 1 183 ? -13.078 10.195 25.281 1 98.5 183 THR A C 1
ATOM 1422 O O . THR A 1 183 ? -13.867 10.703 26.078 1 98.5 183 THR A O 1
ATOM 1425 N N . PRO A 1 184 ? -13.273 10.195 23.969 1 98.5 184 PRO A N 1
ATOM 1426 C CA . PRO A 1 184 ? -14.547 10.742 23.469 1 98.5 184 PRO A CA 1
ATOM 1427 C C . PRO A 1 184 ? -15.75 9.898 23.891 1 98.5 184 PRO A C 1
ATOM 1429 O O . PRO A 1 184 ? -15.695 8.672 23.828 1 98.5 184 PRO A O 1
ATOM 1432 N N . ARG A 1 185 ? -16.812 10.586 24.312 1 96.88 185 ARG A N 1
ATOM 1433 C CA . ARG A 1 185 ? -18 9.891 24.781 1 96.88 185 ARG A CA 1
ATOM 1434 C C . ARG A 1 185 ? -19.203 10.156 23.875 1 96.88 185 ARG A C 1
ATOM 1436 O O . ARG A 1 185 ? -20.172 9.398 23.875 1 96.88 185 ARG A O 1
ATOM 1443 N N . ALA A 1 186 ? -19.156 11.195 23.141 1 97.12 186 ALA A N 1
ATOM 1444 C CA . ALA A 1 186 ? -20.188 11.57 22.172 1 97.12 186 ALA A CA 1
ATOM 1445 C C . ALA A 1 186 ? -19.562 11.969 20.844 1 97.12 186 ALA A C 1
ATOM 1447 O O . ALA A 1 186 ? -18.359 12.242 20.766 1 97.12 186 ALA A O 1
ATOM 1448 N N . LEU A 1 187 ? -20.344 11.938 19.781 1 97.56 187 LEU A N 1
ATOM 1449 C CA . LEU A 1 187 ? -19.828 12.266 18.453 1 97.56 187 LEU A CA 1
ATOM 1450 C C . LEU A 1 187 ? -19.328 13.703 18.406 1 97.56 187 LEU A C 1
ATOM 1452 O O . LEU A 1 187 ? -18.359 14.008 17.719 1 97.56 187 LEU A O 1
ATOM 1456 N N . GLU A 1 188 ? -19.938 14.57 19.156 1 96.56 188 GLU A N 1
ATOM 1457 C CA . GLU A 1 188 ? -19.547 15.977 19.203 1 96.56 188 GLU A CA 1
ATOM 1458 C C . GLU A 1 188 ? -18.141 16.141 19.781 1 96.56 188 GLU A C 1
ATOM 1460 O O . GLU A 1 188 ? -17.453 17.125 19.469 1 96.56 188 GLU A O 1
ATOM 1465 N N . ASP A 1 189 ? -17.75 15.148 20.625 1 97.81 189 ASP A N 1
ATOM 1466 C CA . ASP A 1 189 ? -16.406 15.188 21.219 1 97.81 189 ASP A CA 1
ATOM 1467 C C . ASP A 1 189 ? -15.328 15.109 20.141 1 97.81 189 ASP A C 1
ATOM 1469 O O . ASP A 1 189 ? -14.172 15.461 20.375 1 97.81 189 ASP A O 1
ATOM 1473 N N . LEU A 1 190 ? -15.648 14.602 18.906 1 97.75 190 LEU A N 1
ATOM 1474 C CA . LEU A 1 190 ? -14.688 14.461 17.812 1 97.75 190 LEU A CA 1
ATOM 1475 C C . LEU A 1 190 ? -14.102 15.82 17.422 1 97.75 190 LEU A C 1
ATOM 1477 O O . LEU A 1 190 ? -12.969 15.891 16.953 1 97.75 190 LEU A O 1
ATOM 1481 N N . ASP A 1 191 ? -14.812 16.891 17.703 1 95.25 191 ASP A N 1
ATOM 1482 C CA . ASP A 1 191 ? -14.367 18.25 17.375 1 95.25 191 ASP A CA 1
ATOM 1483 C C . ASP A 1 191 ? -13.141 18.641 18.203 1 95.25 191 ASP A C 1
ATOM 1485 O O . ASP A 1 191 ? -12.375 19.516 17.812 1 95.25 191 ASP A O 1
ATOM 1489 N N . ASP A 1 192 ? -12.992 18 19.312 1 96.25 192 ASP A N 1
ATOM 1490 C CA . ASP A 1 192 ? -11.898 18.312 20.219 1 96.25 192 ASP A CA 1
ATOM 1491 C C . ASP A 1 192 ? -10.773 17.281 20.109 1 96.25 192 ASP A C 1
ATOM 1493 O O . ASP A 1 192 ? -9.859 17.266 20.922 1 96.25 192 ASP A O 1
ATOM 1497 N N . HIS A 1 193 ? -10.883 16.375 19.156 1 98 193 HIS A N 1
ATOM 1498 C CA . HIS A 1 193 ? -9.891 15.312 19 1 98 193 HIS A CA 1
ATOM 1499 C C . HIS A 1 193 ? -9.227 15.398 17.625 1 98 193 HIS A C 1
ATOM 1501 O O . HIS A 1 193 ? -9.766 16 16.703 1 98 193 HIS A O 1
ATOM 1507 N N . GLU A 1 194 ? -7.984 14.891 17.578 1 98 194 GLU A N 1
ATOM 1508 C CA . GLU A 1 194 ? -7.312 14.664 16.297 1 98 194 GLU A CA 1
ATOM 1509 C C . GLU A 1 194 ? -7.918 13.477 15.57 1 98 194 GLU A C 1
ATOM 1511 O O . GLU A 1 194 ? -7.711 12.32 15.953 1 98 194 GLU A O 1
ATOM 1516 N N . CYS A 1 195 ? -8.703 13.766 14.508 1 98.5 195 CYS A N 1
ATOM 1517 C CA . CYS A 1 195 ? -9.242 12.703 13.664 1 98.5 195 CYS A CA 1
ATOM 1518 C C . CYS A 1 195 ? -8.375 12.492 12.43 1 98.5 195 CYS A C 1
ATOM 1520 O O . CYS A 1 195 ? -8.336 13.352 11.547 1 98.5 195 CYS A O 1
ATOM 1522 N N . ILE A 1 196 ? -7.719 11.359 12.375 1 98.5 196 ILE A N 1
ATOM 1523 C CA . ILE A 1 196 ? -6.84 11.047 11.258 1 98.5 196 ILE A CA 1
ATOM 1524 C C . ILE A 1 196 ? -7.664 10.875 9.984 1 98.5 196 ILE A C 1
ATOM 1526 O O . ILE A 1 196 ? -8.625 10.109 9.953 1 98.5 196 ILE A O 1
ATOM 1530 N N . GLN A 1 197 ? -7.246 11.594 8.93 1 96.31 197 GLN A N 1
ATOM 1531 C CA . GLN A 1 197 ? -8.023 11.641 7.695 1 96.31 197 GLN A CA 1
ATOM 1532 C C . GLN A 1 197 ? -7.438 10.703 6.641 1 96.31 197 GLN A C 1
ATOM 1534 O O . GLN A 1 197 ? -6.25 10.383 6.684 1 96.31 197 GLN A O 1
ATOM 1539 N N . PHE A 1 198 ? -8.32 10.227 5.789 1 96 198 PHE A N 1
ATOM 1540 C CA . PHE A 1 198 ? -7.906 9.469 4.613 1 96 198 PHE A CA 1
ATOM 1541 C C . PHE A 1 198 ? -8.547 10.039 3.354 1 96 198 PHE A C 1
ATOM 1543 O O . PHE A 1 198 ? -9.766 10.258 3.312 1 96 198 PHE A O 1
ATOM 1550 N N . GLU A 1 199 ? -7.688 10.25 2.348 1 90.69 199 GLU A N 1
ATOM 1551 C CA . GLU A 1 199 ? -8.164 10.734 1.052 1 90.69 199 GLU A CA 1
ATOM 1552 C C . GLU A 1 199 ? -8.297 9.586 0.054 1 90.69 199 GLU A C 1
ATOM 1554 O O . GLU A 1 199 ? -7.348 8.82 -0.157 1 90.69 199 GLU A O 1
ATOM 1559 N N . LEU A 1 200 ? -9.422 9.539 -0.576 1 83 200 LEU A N 1
ATOM 1560 C CA . LEU A 1 200 ? -9.656 8.516 -1.586 1 83 200 LEU A CA 1
ATOM 1561 C C . LEU A 1 200 ? -8.812 8.766 -2.828 1 83 200 LEU A C 1
ATOM 1563 O O . LEU A 1 200 ? -8.805 9.883 -3.359 1 83 200 LEU A O 1
ATOM 1567 N N . PRO A 1 201 ? -8.133 7.758 -3.285 1 71.25 201 PRO A N 1
ATOM 1568 C CA . PRO A 1 201 ? -7.246 7.941 -4.434 1 71.25 201 PRO A CA 1
ATOM 1569 C C . PRO A 1 201 ? -7.988 8.375 -5.695 1 71.25 201 PRO A C 1
ATOM 1571 O O . PRO A 1 201 ? -7.449 9.125 -6.512 1 71.25 201 PRO A O 1
ATOM 1574 N N . SER A 1 202 ? -9.141 7.918 -5.871 1 65.5 202 SER A N 1
ATOM 1575 C CA . SER A 1 202 ? -9.883 8.148 -7.102 1 65.5 202 SER A CA 1
ATOM 1576 C C . SER A 1 202 ? -10.391 9.586 -7.176 1 65.5 202 SER A C 1
ATOM 1578 O O . SER A 1 202 ? -10.367 10.211 -8.242 1 65.5 202 SER A O 1
ATOM 1580 N N . SER A 1 203 ? -10.812 10.117 -6.047 1 66.38 203 SER A N 1
ATOM 1581 C CA . SER A 1 203 ? -11.523 11.391 -6.078 1 66.38 203 SER A CA 1
ATOM 1582 C C . SER A 1 203 ? -10.758 12.469 -5.324 1 66.38 203 SER A C 1
ATOM 1584 O O . SER A 1 203 ? -11.008 13.664 -5.512 1 66.38 203 SER A O 1
ATOM 1586 N N . GLY A 1 204 ? -9.828 12.039 -4.508 1 74.69 204 GLY A N 1
ATOM 1587 C CA . GLY A 1 204 ? -9.141 12.984 -3.646 1 74.69 204 GLY A CA 1
ATOM 1588 C C . GLY A 1 204 ? -10.008 13.492 -2.51 1 74.69 204 GLY A C 1
ATOM 1589 O O . GLY A 1 204 ? -9.609 14.391 -1.767 1 74.69 204 GLY A O 1
ATOM 1590 N N . ARG A 1 205 ? -11.156 12.867 -2.326 1 78.81 205 ARG A N 1
ATOM 1591 C CA . ARG A 1 205 ? -12.062 13.281 -1.257 1 78.81 205 ARG A CA 1
ATOM 1592 C C . ARG A 1 205 ? -11.75 12.539 0.039 1 78.81 205 ARG A C 1
ATOM 1594 O O . ARG A 1 205 ? -11.352 11.375 0.014 1 78.81 205 ARG A O 1
ATOM 1601 N N . ARG A 1 206 ? -11.969 13.336 1.058 1 87.69 206 ARG A N 1
ATOM 1602 C CA . ARG A 1 206 ? -11.812 12.703 2.365 1 87.69 206 ARG A CA 1
ATOM 1603 C C . ARG A 1 206 ? -12.977 11.773 2.67 1 87.69 206 ARG A C 1
ATOM 1605 O O . ARG A 1 206 ? -14.125 12.078 2.346 1 87.69 206 ARG A O 1
ATOM 1612 N N . ILE A 1 207 ? -12.656 10.703 3.324 1 88.88 207 ILE A N 1
ATOM 1613 C CA . ILE A 1 207 ? -13.695 9.734 3.652 1 88.88 207 ILE A CA 1
ATOM 1614 C C . ILE A 1 207 ? -14.391 10.141 4.949 1 88.88 207 ILE A C 1
ATOM 1616 O O . ILE A 1 207 ? -13.742 10.656 5.867 1 88.88 207 ILE A O 1
ATOM 1620 N N . SER A 1 208 ? -15.695 9.969 4.938 1 93.88 208 SER A N 1
ATOM 1621 C CA . SER A 1 208 ? -16.453 10.211 6.156 1 93.88 208 SER A CA 1
ATOM 1622 C C . SER A 1 208 ? -16.453 8.984 7.062 1 93.88 208 SER A C 1
ATOM 1624 O O . SER A 1 208 ? -16.219 7.863 6.602 1 93.88 208 SER A O 1
ATOM 1626 N N . TRP A 1 209 ? -16.625 9.273 8.32 1 97.56 209 TRP A N 1
ATOM 1627 C CA . TRP A 1 209 ? -16.812 8.203 9.289 1 97.56 209 TRP A CA 1
ATOM 1628 C C . TRP A 1 209 ? -18.297 7.852 9.43 1 97.56 209 TRP A C 1
ATOM 1630 O O . TRP A 1 209 ? -19.156 8.719 9.32 1 97.56 209 TRP A O 1
ATOM 1640 N N . LEU A 1 210 ? -18.562 6.621 9.617 1 98 210 LEU A N 1
ATOM 1641 C CA . LEU A 1 210 ? -19.938 6.137 9.664 1 98 210 LEU A CA 1
ATOM 1642 C C . LEU A 1 210 ? -20.312 5.676 11.07 1 98 210 LEU A C 1
ATOM 1644 O O . LEU A 1 210 ? -19.578 4.887 11.68 1 98 210 LEU A O 1
ATOM 1648 N N . PHE A 1 211 ? -21.469 6.207 11.508 1 98.44 211 PHE A N 1
ATOM 1649 C CA . PHE A 1 211 ? -21.953 5.895 12.852 1 98.44 211 PHE A CA 1
ATOM 1650 C C . PHE A 1 211 ? -23.438 5.551 12.828 1 98.44 211 PHE A C 1
ATOM 1652 O O . PHE A 1 211 ? -24.109 5.754 11.812 1 98.44 211 PHE A O 1
ATOM 1659 N N . ASN A 1 212 ? -23.828 4.875 13.852 1 97.88 212 ASN A N 1
ATOM 1660 C CA . ASN A 1 212 ? -25.234 4.68 14.156 1 97.88 212 ASN A CA 1
ATOM 1661 C C . ASN A 1 212 ? -25.656 5.465 15.398 1 97.88 212 ASN A C 1
ATOM 1663 O O . ASN A 1 212 ? -25.078 5.293 16.469 1 97.88 212 ASN A O 1
ATOM 1667 N N . VAL A 1 213 ? 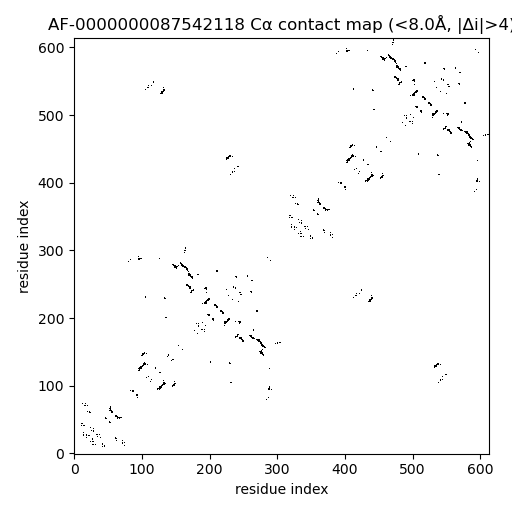-26.672 6.367 15.25 1 96.88 213 VAL A N 1
ATOM 1668 C CA . VAL A 1 213 ? -27.203 7.152 16.359 1 96.88 213 VAL A CA 1
ATOM 1669 C C . VAL A 1 213 ? -28.703 6.902 16.484 1 96.88 213 VAL A C 1
ATOM 1671 O O . VAL A 1 213 ? -29.484 7.305 15.617 1 96.88 213 VAL A O 1
ATOM 1674 N N . ASP A 1 214 ? -29.078 6.316 17.562 1 94.25 214 ASP A N 1
ATOM 1675 C CA . ASP A 1 214 ? -30.5 6.031 17.828 1 94.25 214 ASP A CA 1
ATOM 1676 C C . ASP A 1 214 ? -31.125 5.305 16.641 1 94.25 214 ASP A C 1
ATOM 1678 O O . ASP A 1 214 ? -32.188 5.691 16.172 1 94.25 214 ASP A O 1
ATOM 1682 N N . GLY A 1 215 ? -30.422 4.371 16.125 1 93.12 215 GLY A N 1
ATOM 1683 C CA . GLY A 1 215 ? -30.922 3.531 15.047 1 93.12 215 GLY A CA 1
ATOM 1684 C C . GLY A 1 215 ? -30.859 4.191 13.688 1 93.12 215 GLY A C 1
ATOM 1685 O O . GLY A 1 215 ? -31.266 3.605 12.688 1 93.12 215 GLY A O 1
ATOM 1686 N N . LYS A 1 216 ? -30.328 5.324 13.609 1 96.94 216 LYS A N 1
ATOM 1687 C CA . LYS A 1 216 ? -30.219 6.043 12.336 1 96.94 216 LYS A CA 1
ATOM 1688 C C . LYS A 1 216 ? -28.75 6.184 11.914 1 96.94 216 LYS A C 1
ATOM 1690 O O . LYS A 1 216 ? -27.891 6.457 12.75 1 96.94 216 LYS A O 1
ATOM 1695 N N . GLU A 1 217 ? -28.578 6.027 10.594 1 97.06 217 GLU A N 1
ATOM 1696 C CA . GLU A 1 217 ? -27.234 6.172 10.055 1 97.06 217 GLU A CA 1
ATOM 1697 C C . GLU A 1 217 ? -26.797 7.629 10.047 1 97.06 217 GLU A C 1
ATOM 1699 O O . GLU A 1 217 ? -27.562 8.516 9.68 1 97.06 217 GLU A O 1
ATOM 1704 N N . ARG A 1 218 ? -25.562 7.789 10.531 1 97 218 ARG A N 1
ATOM 1705 C CA . ARG A 1 218 ? -24.984 9.133 10.602 1 97 218 ARG A CA 1
ATOM 1706 C C . ARG A 1 218 ? -23.578 9.148 10.031 1 97 218 ARG A C 1
ATOM 1708 O O . ARG A 1 218 ? -22.781 8.25 10.305 1 97 218 ARG A O 1
ATOM 1715 N N . GLU A 1 219 ? -23.312 10.133 9.195 1 95.75 219 GLU A N 1
ATOM 1716 C CA . GLU A 1 219 ? -21.969 10.375 8.672 1 95.75 219 GLU A CA 1
ATOM 1717 C C . GLU A 1 219 ? -21.328 11.586 9.336 1 95.75 219 GLU A C 1
ATOM 1719 O O . GLU A 1 219 ? -21.984 12.609 9.547 1 95.75 219 GLU A O 1
ATOM 1724 N N . VAL A 1 220 ? -20.094 11.391 9.734 1 95.5 220 VAL A N 1
ATOM 1725 C CA . VAL A 1 220 ? -19.375 12.477 10.383 1 95.5 220 VAL A CA 1
ATOM 1726 C C . VAL A 1 220 ? -18.047 12.727 9.664 1 95.5 220 VAL A C 1
ATOM 1728 O O . VAL A 1 220 ? -17.328 11.773 9.336 1 95.5 220 VAL A O 1
ATOM 1731 N N . PHE A 1 221 ? -17.812 13.922 9.344 1 90.31 221 PHE A N 1
ATOM 1732 C CA . PHE A 1 221 ? -16.516 14.32 8.812 1 90.31 221 PHE A CA 1
ATOM 1733 C C . PHE A 1 221 ? -15.625 14.891 9.914 1 90.31 221 PHE A C 1
ATOM 1735 O O . PHE A 1 221 ? -15.812 16.031 10.344 1 90.31 221 PHE A O 1
ATOM 1742 N N . GLY A 1 222 ? -14.766 14 10.391 1 87.12 222 GLY A N 1
ATOM 1743 C CA . GLY A 1 222 ? -13.836 14.469 11.406 1 87.12 222 GLY A CA 1
ATOM 1744 C C . GLY A 1 222 ? -12.805 15.445 10.875 1 87.12 222 GLY A C 1
ATOM 1745 O O . GLY A 1 222 ? -12.68 15.625 9.664 1 87.12 222 GLY A O 1
ATOM 1746 N N . GLN A 1 223 ? -12.18 16.172 11.859 1 90.94 223 GLN A N 1
ATOM 1747 C CA . GLN A 1 223 ? -11.102 17.094 11.539 1 90.94 223 GLN A CA 1
ATOM 1748 C C . GLN A 1 223 ? -9.789 16.672 12.195 1 90.94 223 GLN A C 1
ATOM 1750 O O . GLN A 1 223 ? -9.797 16.062 13.266 1 90.94 223 GLN A O 1
ATOM 1755 N N . GLY A 1 224 ? -8.758 16.938 11.508 1 93.25 224 GLY A N 1
ATOM 1756 C CA . GLY A 1 224 ? -7.449 16.625 12.062 1 93.25 224 GLY A CA 1
ATOM 1757 C C . GLY A 1 224 ? -6.305 17.125 11.203 1 93.25 224 GLY A C 1
ATOM 1758 O O . GLY A 1 224 ? -6.527 17.703 10.141 1 93.25 224 GLY A O 1
ATOM 1759 N N . ASN A 1 225 ? -5.098 16.891 11.758 1 96.19 225 ASN A N 1
ATOM 1760 C CA . ASN A 1 225 ? -3.9 17.438 11.133 1 96.19 225 ASN A CA 1
ATOM 1761 C C . ASN A 1 225 ? -3.062 16.344 10.477 1 96.19 225 ASN A C 1
ATOM 1763 O O . ASN A 1 225 ? -1.938 16.594 10.039 1 96.19 225 ASN A O 1
ATOM 1767 N N . TYR A 1 226 ? -3.582 15.117 10.453 1 98.06 226 TYR A N 1
ATOM 1768 C CA . TYR A 1 226 ? -2.975 13.992 9.75 1 98.06 226 TYR A CA 1
ATOM 1769 C C . TYR A 1 226 ? -3.875 13.516 8.617 1 98.06 226 TYR A C 1
ATOM 1771 O O . TYR A 1 226 ? -5.062 13.258 8.828 1 98.06 226 TYR A O 1
ATOM 1779 N N . CYS A 1 227 ? -3.291 13.43 7.461 1 96.31 227 CYS A N 1
ATOM 1780 C CA . CYS A 1 227 ? -4.012 12.867 6.324 1 96.31 227 CYS A CA 1
ATOM 1781 C C . CYS A 1 227 ? -3.146 11.867 5.57 1 96.31 227 CYS A C 1
ATOM 1783 O O . CYS A 1 227 ? -1.952 12.102 5.371 1 96.31 227 CYS A O 1
ATOM 1785 N N . CYS A 1 228 ? -3.732 10.742 5.281 1 96.56 228 CYS A N 1
ATOM 1786 C CA . CYS A 1 228 ? -3.082 9.734 4.457 1 96.56 228 CYS A CA 1
ATOM 1787 C C . CYS A 1 228 ? -3.814 9.555 3.135 1 96.56 228 CYS A C 1
ATOM 1789 O O . CYS A 1 228 ? -5.031 9.727 3.064 1 96.56 228 CYS A O 1
ATOM 1791 N N . SER A 1 229 ? -3.014 9.273 2.174 1 94.12 229 SER A N 1
ATOM 1792 C CA . SER A 1 229 ? -3.602 8.898 0.891 1 94.12 229 SER A CA 1
ATOM 1793 C C . SER A 1 229 ? -2.941 7.645 0.324 1 94.12 229 SER A C 1
ATOM 1795 O O . SER A 1 229 ? -1.87 7.242 0.779 1 94.12 229 SER A O 1
ATOM 1797 N N . ASP A 1 230 ? -3.66 6.93 -0.55 1 93.19 230 ASP A N 1
ATOM 1798 C CA . ASP A 1 230 ? -3.275 5.738 -1.299 1 93.19 230 ASP A CA 1
ATOM 1799 C C . ASP A 1 230 ? -3.342 4.488 -0.421 1 93.19 230 ASP A C 1
ATOM 1801 O O . ASP A 1 230 ? -3.973 3.498 -0.79 1 93.19 230 ASP A O 1
ATOM 1805 N N . ASP A 1 231 ? -2.627 4.527 0.665 1 96.19 231 ASP A N 1
ATOM 1806 C CA . ASP A 1 231 ? -2.717 3.365 1.541 1 96.19 231 ASP A CA 1
ATOM 1807 C C . ASP A 1 231 ? -3.449 3.707 2.836 1 96.19 231 ASP A C 1
ATOM 1809 O O . ASP A 1 231 ? -2.869 4.312 3.742 1 96.19 231 ASP A O 1
ATOM 1813 N N . VAL A 1 232 ? -4.645 3.193 2.998 1 96.12 232 VAL A N 1
ATOM 1814 C CA . VAL A 1 232 ? -5.516 3.52 4.121 1 96.12 232 VAL A CA 1
ATOM 1815 C C . VAL A 1 232 ? -4.949 2.926 5.406 1 96.12 232 VAL A C 1
ATOM 1817 O O . VAL A 1 232 ? -5.223 3.424 6.5 1 96.12 232 VAL A O 1
ATOM 1820 N N . LEU A 1 233 ? -4.098 1.944 5.332 1 98.06 233 LEU A N 1
ATOM 1821 C CA . LEU A 1 233 ? -3.479 1.354 6.516 1 98.06 233 LEU A CA 1
ATOM 1822 C C . LEU A 1 233 ? -2.578 2.365 7.219 1 98.06 233 LEU A C 1
ATOM 1824 O O . LEU A 1 233 ? -2.246 2.193 8.391 1 98.06 233 LEU A O 1
ATOM 1828 N N . GLY A 1 234 ? -2.195 3.385 6.449 1 98.38 234 GLY A N 1
ATOM 1829 C CA . GLY A 1 234 ? -1.445 4.461 7.078 1 98.38 234 GLY A CA 1
ATOM 1830 C C . GLY A 1 234 ? -2.162 5.07 8.266 1 98.38 234 GLY A C 1
ATOM 1831 O O . GLY A 1 234 ? -1.526 5.453 9.25 1 98.38 234 GLY A O 1
ATOM 1832 N N . GLY A 1 235 ? -3.475 5.188 8.172 1 98.44 235 GLY A N 1
ATOM 1833 C CA . GLY A 1 235 ? -4.258 5.691 9.289 1 98.44 235 GLY A CA 1
ATOM 1834 C C . GLY A 1 235 ? -4.152 4.824 10.531 1 98.44 235 GLY A C 1
ATOM 1835 O O . GLY A 1 235 ? -4.086 5.336 11.648 1 98.44 235 GLY A O 1
ATOM 1836 N N . VAL A 1 236 ? -4.129 3.545 10.367 1 98.62 236 VAL A N 1
ATOM 1837 C CA . VAL A 1 236 ? -4.008 2.605 11.477 1 98.62 236 VAL A CA 1
ATOM 1838 C C . VAL A 1 236 ? -2.637 2.754 12.133 1 98.62 236 VAL A C 1
ATOM 1840 O O . VAL A 1 236 ? -2.527 2.781 13.359 1 98.62 236 VAL A O 1
ATOM 1843 N N . THR A 1 237 ? -1.583 2.842 11.281 1 98.62 237 THR A N 1
ATOM 1844 C CA . THR A 1 237 ? -0.227 3.012 11.789 1 98.62 237 THR A CA 1
ATOM 1845 C C . THR A 1 237 ? -0.115 4.289 12.617 1 98.62 237 THR A C 1
ATOM 1847 O O . THR A 1 237 ? 0.463 4.285 13.703 1 98.62 237 THR A O 1
ATOM 1850 N N . LEU A 1 238 ? -0.699 5.352 12.125 1 98.81 238 LEU A N 1
ATOM 1851 C CA . LEU A 1 238 ? -0.68 6.625 12.836 1 98.81 238 LEU A CA 1
ATOM 1852 C C . LEU A 1 238 ? -1.407 6.508 14.172 1 98.81 238 LEU A C 1
ATOM 1854 O O . LEU A 1 238 ? -0.896 6.953 15.203 1 98.81 238 LEU A O 1
ATOM 1858 N N . ALA A 1 239 ? -2.582 5.871 14.164 1 98.81 239 ALA A N 1
ATOM 1859 C CA . ALA A 1 239 ? -3.363 5.715 15.391 1 98.81 239 ALA A CA 1
ATOM 1860 C C . ALA A 1 239 ? -2.596 4.91 16.438 1 98.81 239 ALA A C 1
ATOM 1862 O O . ALA A 1 239 ? -2.58 5.266 17.609 1 98.81 239 ALA A O 1
ATOM 1863 N N . ARG A 1 240 ? -1.933 3.883 15.992 1 98.31 240 ARG A N 1
ATOM 1864 C CA . ARG A 1 240 ? -1.154 3.014 16.875 1 98.31 240 ARG A CA 1
ATOM 1865 C C . ARG A 1 240 ? -0.056 3.795 17.578 1 98.31 240 ARG A C 1
ATOM 1867 O O . ARG A 1 240 ? 0.328 3.455 18.703 1 98.31 240 ARG A O 1
ATOM 1874 N N . HIS A 1 241 ? 0.367 4.793 16.984 1 98.25 241 HIS A N 1
ATOM 1875 C CA . HIS A 1 241 ? 1.507 5.523 17.531 1 98.25 241 HIS A CA 1
ATOM 1876 C C . HIS A 1 241 ? 1.072 6.848 18.156 1 98.25 241 HIS A C 1
ATOM 1878 O O . HIS A 1 241 ? 1.884 7.766 18.297 1 98.25 241 HIS A O 1
ATOM 1884 N N . GLY A 1 242 ? -0.188 6.965 18.344 1 98.5 242 GLY A N 1
ATOM 1885 C CA . GLY A 1 242 ? -0.676 8.047 19.188 1 98.5 242 GLY A CA 1
ATOM 1886 C C . GLY A 1 242 ? -0.994 9.312 18.422 1 98.5 242 GLY A C 1
ATOM 1887 O O . GLY A 1 242 ? -1.012 10.406 18.984 1 98.5 242 GLY A O 1
ATOM 1888 N N . ALA A 1 243 ? -1.263 9.203 17.125 1 98.69 243 ALA A N 1
ATOM 1889 C CA . ALA A 1 243 ? -1.532 10.391 16.328 1 98.69 243 ALA A CA 1
ATOM 1890 C C . ALA A 1 243 ? -2.949 10.906 16.562 1 98.69 243 ALA A C 1
ATOM 1892 O O . ALA A 1 243 ? -3.23 12.086 16.344 1 98.69 243 ALA A O 1
ATOM 1893 N N . GLY A 1 244 ? -3.826 10.023 16.938 1 98.81 244 GLY A N 1
ATOM 1894 C CA . GLY A 1 244 ? -5.215 10.414 17.125 1 98.81 244 GLY A CA 1
ATOM 1895 C C . GLY A 1 244 ? -6.184 9.25 16.969 1 98.81 244 GLY A C 1
ATOM 1896 O O . GLY A 1 244 ? -5.824 8.102 17.234 1 98.81 244 GLY A O 1
ATOM 1897 N N . LEU A 1 245 ? -7.469 9.633 16.641 1 98.88 245 LEU A N 1
ATOM 1898 C CA . LEU A 1 245 ? -8.523 8.664 16.391 1 98.88 245 LEU A CA 1
ATOM 1899 C C . LEU A 1 245 ? -8.57 8.281 14.914 1 98.88 245 LEU A C 1
ATOM 1901 O O . LEU A 1 245 ? -8.305 9.117 14.047 1 98.88 245 LEU A O 1
ATOM 1905 N N . PHE A 1 246 ? -8.945 7.059 14.625 1 98.81 246 PHE A N 1
ATOM 1906 C CA . PHE A 1 246 ? -9.125 6.617 13.25 1 98.81 246 PHE A CA 1
ATOM 1907 C C . PHE A 1 246 ? -10.234 5.582 13.148 1 98.81 246 PHE A C 1
ATOM 1909 O O . PHE A 1 246 ? -10.336 4.688 14 1 98.81 246 PHE A O 1
ATOM 1916 N N . GLN A 1 247 ? -11.141 5.742 12.188 1 98.75 247 GLN A N 1
ATOM 1917 C CA . GLN A 1 247 ? -12.125 4.699 11.93 1 98.75 247 GLN A CA 1
ATOM 1918 C C . GLN A 1 247 ? -11.609 3.703 10.891 1 98.75 247 GLN A C 1
ATOM 1920 O O . GLN A 1 247 ? -11.188 4.094 9.797 1 98.75 247 GLN A O 1
ATOM 1925 N N . THR A 1 248 ? -11.562 2.492 11.273 1 98.44 248 THR A N 1
ATOM 1926 C CA . THR A 1 248 ? -11.062 1.419 10.422 1 98.44 248 THR A CA 1
ATOM 1927 C C . THR A 1 248 ? -11.938 0.177 10.547 1 98.44 248 THR A C 1
ATOM 1929 O O . THR A 1 248 ? -12.977 0.208 11.211 1 98.44 248 THR A O 1
ATOM 1932 N N . TYR A 1 249 ? -11.562 -0.887 9.789 1 97.69 249 TYR A N 1
ATOM 1933 C CA . TYR A 1 249 ? -12.273 -2.156 9.906 1 97.69 249 TYR A CA 1
ATOM 1934 C C . TYR A 1 249 ? -11.773 -2.955 11.102 1 97.69 249 TYR A C 1
ATOM 1936 O O . TYR A 1 249 ? -10.57 -3.041 11.336 1 97.69 249 TYR A O 1
ATOM 1944 N N . ARG A 1 250 ? -12.703 -3.553 11.812 1 97.75 250 ARG A N 1
ATOM 1945 C CA . ARG A 1 250 ? -12.359 -4.27 13.039 1 97.75 250 ARG A CA 1
ATOM 1946 C C . ARG A 1 250 ? -11.344 -5.379 12.758 1 97.75 250 ARG A C 1
ATOM 1948 O O . ARG A 1 250 ? -10.43 -5.598 13.547 1 97.75 250 ARG A O 1
ATOM 1955 N N . PHE A 1 251 ? -11.453 -6.062 11.609 1 96.44 251 PHE A N 1
ATOM 1956 C CA . PHE A 1 251 ? -10.602 -7.215 11.328 1 96.44 251 PHE A CA 1
ATOM 1957 C C . PHE A 1 251 ? -9.148 -6.793 11.164 1 96.44 251 PHE A C 1
ATOM 1959 O O . PHE A 1 251 ? -8.242 -7.621 11.242 1 96.44 251 PHE A O 1
ATOM 1966 N N . ILE A 1 252 ? -8.883 -5.535 10.938 1 97.94 252 ILE A N 1
ATOM 1967 C CA . ILE A 1 252 ? -7.535 -5.012 10.734 1 97.94 252 ILE A CA 1
ATOM 1968 C C . ILE A 1 252 ? -6.832 -4.867 12.086 1 97.94 252 ILE A C 1
ATOM 1970 O O . ILE A 1 252 ? -5.609 -5.004 12.172 1 97.94 252 ILE A O 1
ATOM 1974 N N . VAL A 1 253 ? -7.629 -4.609 13.141 1 98.31 253 VAL A N 1
ATOM 1975 C CA . VAL A 1 253 ? -7.027 -4.219 14.406 1 98.31 253 VAL A CA 1
ATOM 1976 C C . VAL A 1 253 ? -7.414 -5.219 15.492 1 98.31 253 VAL A C 1
ATOM 1978 O O . VAL A 1 253 ? -7.469 -4.871 16.672 1 98.31 253 VAL A O 1
ATOM 1981 N N . GLU A 1 254 ? -7.719 -6.43 15.109 1 96.38 254 GLU A N 1
ATOM 1982 C CA . GLU A 1 254 ? -8.148 -7.445 16.078 1 96.38 254 GLU A CA 1
ATOM 1983 C C . GLU A 1 254 ? -7.074 -7.703 17.125 1 96.38 254 GLU A C 1
ATOM 1985 O O . GLU A 1 254 ? -7.367 -7.746 18.312 1 96.38 254 GLU A O 1
ATOM 1990 N N . GLN A 1 255 ? -5.863 -7.855 16.688 1 94.69 255 GLN A N 1
ATOM 1991 C CA . GLN A 1 255 ? -4.762 -8.148 17.594 1 94.69 255 GLN A CA 1
ATOM 1992 C C . GLN A 1 255 ? -4.504 -6.977 18.547 1 94.69 255 GLN A C 1
ATOM 1994 O O . GLN A 1 255 ? -4.301 -7.176 19.734 1 94.69 255 GLN A O 1
ATOM 1999 N N . GLU A 1 256 ? -4.531 -5.801 17.984 1 97.5 256 GLU A N 1
ATOM 2000 C CA . GLU A 1 256 ? -4.289 -4.605 18.797 1 97.5 256 GLU A CA 1
ATOM 2001 C C . GLU A 1 256 ? -5.395 -4.398 19.828 1 97.5 256 GLU A C 1
ATOM 2003 O O . GLU A 1 256 ? -5.133 -3.953 20.938 1 97.5 256 GLU A O 1
ATOM 2008 N N . LEU A 1 257 ? -6.617 -4.707 19.484 1 98.06 257 LEU A N 1
ATOM 2009 C CA . LEU A 1 257 ? -7.727 -4.617 20.422 1 98.06 257 LEU A CA 1
ATOM 2010 C C . LEU A 1 257 ? -7.594 -5.672 21.516 1 98.06 257 LEU A C 1
ATOM 2012 O O . LEU A 1 257 ? -7.859 -5.391 22.688 1 98.06 257 LEU A O 1
ATOM 2016 N N . ALA A 1 258 ? -7.066 -6.816 21.172 1 97.25 258 ALA A N 1
ATOM 2017 C CA . ALA A 1 258 ? -6.922 -7.926 22.125 1 97.25 258 ALA A CA 1
ATOM 2018 C C . ALA A 1 258 ? -5.801 -7.648 23.125 1 97.25 258 ALA A C 1
ATOM 2020 O O . ALA A 1 258 ? -5.938 -7.953 24.312 1 97.25 258 ALA A O 1
ATOM 2021 N N . ASP A 1 259 ? -4.711 -7.059 22.641 1 96.19 259 ASP A N 1
ATOM 2022 C CA . ASP A 1 259 ? -3.572 -6.879 23.531 1 96.19 259 ASP A CA 1
ATOM 2023 C C . ASP A 1 259 ? -3.576 -5.48 24.141 1 96.19 259 ASP A C 1
ATOM 2025 O O . ASP A 1 259 ? -2.693 -5.145 24.938 1 96.19 259 ASP A O 1
ATOM 2029 N N . GLY A 1 260 ? -4.504 -4.703 23.734 1 97.5 260 GLY A N 1
ATOM 2030 C CA . GLY A 1 260 ? -4.734 -3.422 24.375 1 97.5 260 GLY A CA 1
ATOM 2031 C C . GLY A 1 260 ? -3.881 -2.305 23.812 1 97.5 260 GLY A C 1
ATOM 2032 O O . GLY A 1 260 ? -3.895 -1.184 24.312 1 97.5 260 GLY A O 1
ATOM 2033 N N . SER A 1 261 ? -3.145 -2.576 22.734 1 97.44 261 SER A N 1
ATOM 2034 C CA . SER A 1 261 ? -2.322 -1.527 22.141 1 97.44 261 SER A CA 1
ATOM 2035 C C . SER A 1 261 ? -3.178 -0.502 21.406 1 97.44 261 SER A C 1
ATOM 2037 O O . SER A 1 261 ? -2.732 0.618 21.141 1 97.44 261 SER A O 1
ATOM 2039 N N . LEU A 1 262 ? -4.395 -0.88 21.031 1 98.69 262 LEU A N 1
ATOM 2040 C CA . LEU A 1 262 ? -5.453 0.024 20.594 1 98.69 262 LEU A CA 1
ATOM 2041 C C . LEU A 1 262 ? -6.723 -0.193 21.406 1 98.69 262 LEU A C 1
ATOM 2043 O O . LEU A 1 262 ? -6.988 -1.306 21.859 1 98.69 262 LEU A O 1
ATOM 2047 N N . VAL A 1 263 ? -7.41 0.886 21.578 1 98.75 263 VAL A N 1
ATOM 2048 C CA . VAL A 1 263 ? -8.672 0.859 22.312 1 98.75 263 VAL A CA 1
ATOM 2049 C C . VAL A 1 263 ? -9.805 1.349 21.422 1 98.75 263 VAL A C 1
ATOM 2051 O O . VAL A 1 263 ? -9.664 2.359 20.719 1 98.75 263 VAL A O 1
ATOM 2054 N N . GLU A 1 264 ? -10.906 0.562 21.391 1 98.75 264 GLU A N 1
ATOM 2055 C CA . GLU A 1 264 ? -12.094 1.015 20.688 1 98.75 264 GLU A CA 1
ATOM 2056 C C . GLU A 1 264 ? -12.828 2.104 21.469 1 98.75 264 GLU A C 1
ATOM 2058 O O . GLU A 1 264 ? -13.062 1.965 22.672 1 98.75 264 GLU A O 1
ATOM 2063 N N . VAL A 1 265 ? -13.148 3.176 20.828 1 98.81 265 VAL A N 1
ATOM 2064 C CA . VAL A 1 265 ? -13.883 4.273 21.453 1 98.81 265 VAL A CA 1
ATOM 2065 C C . VAL A 1 265 ? -15.203 4.492 20.703 1 98.81 265 VAL A C 1
ATOM 2067 O O . VAL A 1 265 ? -15.414 3.947 19.625 1 98.81 265 VAL A O 1
ATOM 2070 N N . LEU A 1 266 ? -16.203 5.199 21.359 1 98.5 266 LEU A N 1
ATOM 2071 C CA . LEU A 1 266 ? -17.5 5.551 20.797 1 98.5 266 LEU A CA 1
ATOM 2072 C C . LEU A 1 266 ? -18.297 4.301 20.438 1 98.5 266 LEU A C 1
ATOM 2074 O O . LEU A 1 266 ? -19 4.273 19.422 1 98.5 266 LEU A O 1
ATOM 2078 N N . GLN A 1 267 ? -18.125 3.301 21.219 1 97.75 267 GLN A N 1
ATOM 2079 C CA . GLN A 1 267 ? -18.766 2.008 21 1 97.75 267 GLN A CA 1
ATOM 2080 C C . GLN A 1 267 ? -20.281 2.145 20.938 1 97.75 267 GLN A C 1
ATOM 2082 O O . GLN A 1 267 ? -20.938 1.46 20.156 1 97.75 267 GLN A O 1
ATOM 2087 N N . PRO A 1 268 ? -20.875 3.059 21.75 1 97.44 268 PRO A N 1
ATOM 2088 C CA . PRO A 1 268 ? -22.328 3.197 21.688 1 97.44 268 PRO A CA 1
ATOM 2089 C C . PRO A 1 268 ? -22.828 3.635 20.312 1 97.44 268 PRO A C 1
ATOM 2091 O O . PRO A 1 268 ? -24 3.479 20 1 97.44 268 PRO A O 1
ATOM 2094 N N . PHE A 1 269 ? -21.969 4.164 19.531 1 98.06 269 PHE A N 1
ATOM 2095 C CA . PHE A 1 269 ? -22.359 4.695 18.234 1 98.06 269 PHE A CA 1
ATOM 2096 C C . PHE A 1 269 ? -21.922 3.762 17.109 1 98.06 269 PHE A C 1
ATOM 2098 O O . PHE A 1 269 ? -22.062 4.09 15.93 1 98.06 269 PHE A O 1
ATOM 2105 N N . SER A 1 270 ? -21.375 2.633 17.484 1 96.62 270 SER A N 1
ATOM 2106 C CA . SER A 1 270 ? -20.875 1.659 16.516 1 96.62 270 SER A CA 1
ATOM 2107 C C . SER A 1 270 ? -22.031 0.954 15.797 1 96.62 270 SER A C 1
ATOM 2109 O O . SER A 1 270 ? -23.203 1.266 16.047 1 96.62 270 SER A O 1
ATOM 2111 N N . GLY A 1 271 ? -21.672 0.093 14.805 1 95.5 271 GLY A N 1
ATOM 2112 C CA . GLY A 1 271 ? -22.688 -0.732 14.148 1 95.5 271 GLY A CA 1
ATOM 2113 C C . GLY A 1 271 ? -22.703 -0.577 12.641 1 95.5 271 GLY A C 1
ATOM 2114 O O . GLY A 1 271 ? -23.438 -1.277 11.945 1 95.5 271 GLY A O 1
ATOM 2115 N N . ARG A 1 272 ? -21.891 0.28 12.18 1 97.06 272 ARG A N 1
ATOM 2116 C CA . ARG A 1 272 ? -21.797 0.461 10.734 1 97.06 272 ARG A CA 1
ATOM 2117 C C . ARG A 1 272 ? -20.781 -0.493 10.125 1 97.06 272 ARG A C 1
ATOM 2119 O O . ARG A 1 272 ? -19.859 -0.951 10.812 1 97.06 272 ARG A O 1
ATOM 2126 N N . SER A 1 273 ? -20.969 -0.831 8.836 1 95.75 273 SER A N 1
ATOM 2127 C CA . SER A 1 273 ? -20.109 -1.757 8.117 1 95.75 273 SER A CA 1
ATOM 2128 C C . SER A 1 273 ? -20.016 -1.389 6.637 1 95.75 273 SER A C 1
ATOM 2130 O O . SER A 1 273 ? -20.75 -0.53 6.156 1 95.75 273 SER A O 1
ATOM 2132 N N . ARG A 1 274 ? -18.969 -1.864 6.016 1 94.88 274 ARG A N 1
ATOM 2133 C CA . ARG A 1 274 ? -18.828 -1.779 4.562 1 94.88 274 ARG A CA 1
ATOM 2134 C C . ARG A 1 274 ? -18.656 -3.164 3.947 1 94.88 274 ARG A C 1
ATOM 2136 O O . ARG A 1 274 ? -17.953 -4.008 4.496 1 94.88 274 ARG A O 1
ATOM 2143 N N . PRO A 1 275 ? -19.297 -3.379 2.828 1 93.94 275 PRO A N 1
ATOM 2144 C CA . PRO A 1 275 ? -19.219 -4.695 2.191 1 93.94 275 PRO A CA 1
ATOM 2145 C C . PRO A 1 275 ? -17.953 -4.863 1.34 1 93.94 275 PRO A C 1
ATOM 2147 O O . PRO A 1 275 ? -17.656 -4.004 0.508 1 93.94 275 PRO A O 1
ATOM 2150 N N . PHE A 1 276 ? -17.25 -5.918 1.622 1 95.06 276 PHE A N 1
ATOM 2151 C CA . PHE A 1 276 ? -16.219 -6.383 0.699 1 95.06 276 PHE A CA 1
ATOM 2152 C C . PHE A 1 276 ? -16.797 -7.406 -0.278 1 95.06 276 PHE A C 1
ATOM 2154 O O . PHE A 1 276 ? -17.328 -8.43 0.135 1 95.06 276 PHE A O 1
ATOM 2161 N N . THR A 1 277 ? -16.562 -7.074 -1.546 1 93.56 277 THR A N 1
ATOM 2162 C CA . THR A 1 277 ? -17.234 -7.863 -2.578 1 93.56 277 THR A CA 1
ATOM 2163 C C . THR A 1 277 ? -16.219 -8.469 -3.537 1 93.56 277 THR A C 1
ATOM 2165 O O . THR A 1 277 ? -15.266 -7.797 -3.945 1 93.56 277 THR A O 1
ATOM 2168 N N . LEU A 1 278 ? -16.422 -9.75 -3.775 1 94.25 278 LEU A N 1
ATOM 2169 C CA . LEU A 1 278 ? -15.664 -10.453 -4.809 1 94.25 278 LEU A CA 1
ATOM 2170 C C . LEU A 1 278 ? -16.266 -10.195 -6.188 1 94.25 278 LEU A C 1
ATOM 2172 O O . LEU A 1 278 ? -17.469 -10.383 -6.391 1 94.25 278 LEU A O 1
ATOM 2176 N N . LEU A 1 279 ? -15.43 -9.719 -7.109 1 92.25 279 LEU A N 1
ATOM 2177 C CA . LEU A 1 279 ? -15.867 -9.414 -8.469 1 92.25 279 LEU A CA 1
ATOM 2178 C C . LEU A 1 279 ? -15.117 -10.266 -9.484 1 92.25 279 LEU A C 1
ATOM 2180 O O . LEU A 1 279 ? -13.898 -10.414 -9.398 1 92.25 279 LEU A O 1
ATOM 2184 N N . TYR A 1 280 ? -15.773 -10.828 -10.422 1 89.88 280 TYR A N 1
ATOM 2185 C CA . TYR A 1 280 ? -15.164 -11.523 -11.547 1 89.88 280 TYR A CA 1
ATOM 2186 C C . TYR A 1 280 ? -16.078 -11.508 -12.766 1 89.88 280 TYR A C 1
ATOM 2188 O O . TYR A 1 280 ? -17.281 -11.297 -12.633 1 89.88 280 TYR A O 1
ATOM 2196 N N . PRO A 1 281 ? -15.594 -11.617 -13.938 1 83.31 281 PRO A N 1
ATOM 2197 C CA . PRO A 1 281 ? -16.391 -11.492 -15.156 1 83.31 281 PRO A CA 1
ATOM 2198 C C . PRO A 1 281 ? -17.484 -12.547 -15.25 1 83.31 281 PRO A C 1
ATOM 2200 O O . PRO A 1 281 ? -17.281 -13.695 -14.844 1 83.31 281 PRO A O 1
ATOM 2203 N N . HIS A 1 282 ? -18.672 -12.188 -15.797 1 78.12 282 HIS A N 1
ATOM 2204 C CA . HIS A 1 282 ? -19.844 -13.023 -16.016 1 78.12 282 HIS A CA 1
ATOM 2205 C C . HIS A 1 282 ? -19.672 -13.898 -17.25 1 78.12 282 HIS A C 1
ATOM 2207 O O . HIS A 1 282 ? -20.25 -14.984 -17.328 1 78.12 282 HIS A O 1
ATOM 2213 N N . GLY A 1 283 ? -18.719 -13.789 -17.984 1 69.38 283 GLY A N 1
ATOM 2214 C CA . GLY A 1 283 ? -18.672 -14.453 -19.281 1 69.38 283 GLY A CA 1
ATOM 2215 C C . GLY A 1 283 ? -19 -15.93 -19.203 1 69.38 283 GLY A C 1
ATOM 2216 O O . GLY A 1 283 ? -19.141 -16.484 -18.109 1 69.38 283 GLY A O 1
ATOM 2217 N N . ARG A 1 284 ? -19.312 -16.547 -20.328 1 63.22 284 ARG A N 1
ATOM 2218 C CA . ARG A 1 284 ? -19.766 -17.922 -20.5 1 63.22 284 ARG A CA 1
ATOM 2219 C C . ARG A 1 284 ? -18.734 -18.906 -19.984 1 63.22 284 ARG A C 1
ATOM 2221 O O . ARG A 1 284 ? -19.078 -19.953 -19.438 1 63.22 284 ARG A O 1
ATOM 2228 N N . TYR A 1 285 ? -17.484 -18.484 -20 1 78 285 TYR A N 1
ATOM 2229 C CA . TYR A 1 285 ? -16.469 -19.438 -19.562 1 78 285 TYR A CA 1
ATOM 2230 C C . TYR A 1 285 ? -15.68 -18.875 -18.391 1 78 285 TYR A C 1
ATOM 2232 O O . TYR A 1 285 ? -15.219 -17.734 -18.422 1 78 285 TYR A O 1
ATOM 2240 N N . MET A 1 286 ? -15.672 -19.672 -17.312 1 84.38 286 MET A N 1
ATOM 2241 C CA . MET A 1 286 ? -14.828 -19.391 -16.156 1 84.38 286 MET A CA 1
ATOM 2242 C C . MET A 1 286 ? -13.719 -20.438 -16.031 1 84.38 286 MET A C 1
ATOM 2244 O O . MET A 1 286 ? -13.992 -21.609 -15.773 1 84.38 286 MET A O 1
ATOM 2248 N N . PRO A 1 287 ? -12.477 -19.984 -16.141 1 86.75 287 PRO A N 1
ATOM 2249 C CA . PRO A 1 287 ? -11.383 -20.938 -15.977 1 86.75 287 PRO A CA 1
ATOM 2250 C C . PRO A 1 287 ? -11.438 -21.672 -14.641 1 86.75 287 PRO A C 1
ATOM 2252 O O . PRO A 1 287 ? -11.867 -21.109 -13.633 1 86.75 287 PRO A O 1
ATOM 2255 N N . GLN A 1 288 ? -10.969 -22.891 -14.594 1 89.5 288 GLN A N 1
ATOM 2256 C CA . GLN A 1 288 ? -11.039 -23.75 -13.422 1 89.5 288 GLN A CA 1
ATOM 2257 C C . GLN A 1 288 ? -10.305 -23.125 -12.234 1 89.5 288 GLN A C 1
ATOM 2259 O O . GLN A 1 288 ? -10.742 -23.25 -11.086 1 89.5 288 GLN A O 1
ATOM 2264 N N . ARG A 1 289 ? -9.156 -22.484 -12.492 1 92.38 289 ARG A N 1
ATOM 2265 C CA . ARG A 1 289 ? -8.391 -21.859 -11.414 1 92.38 289 ARG A CA 1
ATOM 2266 C C . ARG A 1 289 ? -9.195 -20.766 -10.734 1 92.38 289 ARG A C 1
ATOM 2268 O O . ARG A 1 289 ? -9.109 -20.594 -9.516 1 92.38 289 ARG A O 1
ATOM 2275 N N . VAL A 1 290 ? -9.984 -20.031 -11.492 1 93.75 290 VAL A N 1
ATOM 2276 C CA . VAL A 1 290 ? -10.82 -18.969 -10.961 1 93.75 290 VAL A CA 1
ATOM 2277 C C . VAL A 1 290 ? -11.969 -19.562 -10.141 1 93.75 290 VAL A C 1
ATOM 2279 O O . VAL A 1 290 ? -12.234 -19.125 -9.016 1 93.75 290 VAL A O 1
ATOM 2282 N N . ARG A 1 291 ? -12.633 -20.562 -10.688 1 92.88 291 ARG A N 1
ATOM 2283 C CA . ARG A 1 291 ? -13.727 -21.234 -9.992 1 92.88 291 ARG A CA 1
ATOM 2284 C C . ARG A 1 291 ? -13.242 -21.828 -8.672 1 92.88 291 ARG A C 1
ATOM 2286 O O . ARG A 1 291 ? -13.906 -21.688 -7.641 1 92.88 291 ARG A O 1
ATOM 2293 N N . ALA A 1 292 ? -12.094 -22.484 -8.75 1 95.06 292 ALA A N 1
ATOM 2294 C CA . ALA A 1 292 ? -11.523 -23.109 -7.551 1 95.06 292 ALA A CA 1
ATOM 2295 C C . ALA A 1 292 ? -11.266 -22.062 -6.473 1 95.06 292 ALA A C 1
ATOM 2297 O O . ALA A 1 292 ? -11.531 -22.297 -5.293 1 95.06 292 ALA A O 1
ATOM 2298 N N . PHE A 1 293 ? -10.734 -20.922 -6.859 1 97.31 293 PHE A N 1
ATOM 2299 C CA . PHE A 1 293 ? -10.406 -19.875 -5.895 1 97.31 293 PHE A CA 1
ATOM 2300 C C . PHE A 1 293 ? -11.68 -19.266 -5.32 1 97.31 293 PHE A C 1
ATOM 2302 O O . PHE A 1 293 ? -11.758 -19 -4.117 1 97.31 293 PHE A O 1
ATOM 2309 N N . VAL A 1 294 ? -12.664 -19 -6.152 1 95.44 294 VAL A N 1
ATOM 2310 C CA . VAL A 1 294 ? -13.945 -18.469 -5.711 1 95.44 294 VAL A CA 1
ATOM 2311 C C . VAL A 1 294 ? -14.57 -19.406 -4.684 1 95.44 294 VAL A C 1
ATOM 2313 O O . VAL A 1 294 ? -14.984 -18.969 -3.602 1 95.44 294 VAL A O 1
ATOM 2316 N N . ASP A 1 295 ? -14.609 -20.688 -5.016 1 94.88 295 ASP A N 1
ATOM 2317 C CA . ASP A 1 295 ? -15.18 -21.672 -4.105 1 94.88 295 ASP A CA 1
ATOM 2318 C C . ASP A 1 295 ? -14.406 -21.719 -2.793 1 94.88 295 ASP A C 1
ATOM 2320 O O . ASP A 1 295 ? -15 -21.828 -1.718 1 94.88 295 ASP A O 1
ATOM 2324 N N . PHE A 1 296 ? -13.148 -21.625 -2.926 1 96.5 296 PHE A N 1
ATOM 2325 C CA . PHE A 1 296 ? -12.266 -21.641 -1.763 1 96.5 296 PHE A CA 1
ATOM 2326 C C . PHE A 1 296 ? -12.562 -20.469 -0.837 1 96.5 296 PHE A C 1
ATOM 2328 O O . PHE A 1 296 ? -12.695 -20.656 0.376 1 96.5 296 PHE A O 1
ATOM 2335 N N . LEU A 1 297 ? -12.688 -19.266 -1.378 1 96.31 297 LEU A N 1
ATOM 2336 C CA . LEU A 1 297 ? -12.953 -18.062 -0.585 1 96.31 297 LEU A CA 1
ATOM 2337 C C . LEU A 1 297 ? -14.328 -18.156 0.076 1 96.31 297 LEU A C 1
ATOM 2339 O O . LEU A 1 297 ? -14.484 -17.781 1.242 1 96.31 297 LEU A O 1
ATOM 2343 N N . LEU A 1 298 ? -15.281 -18.641 -0.657 1 93.12 298 LEU A N 1
ATOM 2344 C CA . LEU A 1 298 ? -16.641 -18.703 -0.135 1 93.12 298 LEU A CA 1
ATOM 2345 C C . LEU A 1 298 ? -16.719 -19.703 1.026 1 93.12 298 LEU A C 1
ATOM 2347 O O . LEU A 1 298 ? -17.516 -19.516 1.949 1 93.12 298 LEU A O 1
ATOM 2351 N N . GLN A 1 299 ? -15.898 -20.672 1.03 1 91.62 299 GLN A N 1
ATOM 2352 C CA . GLN A 1 299 ? -15.836 -21.625 2.133 1 91.62 299 GLN A CA 1
ATOM 2353 C C . GLN A 1 299 ? -15.25 -20.984 3.387 1 91.62 299 GLN A C 1
ATOM 2355 O O . GLN A 1 299 ? -15.641 -21.328 4.504 1 91.62 299 GLN A O 1
ATOM 2360 N N . HIS A 1 300 ? -14.312 -20.109 3.211 1 90.62 300 HIS A N 1
ATOM 2361 C CA . HIS A 1 300 ? -13.648 -19.453 4.336 1 90.62 300 HIS A CA 1
ATOM 2362 C C . HIS A 1 300 ? -14.469 -18.281 4.855 1 90.62 300 HIS A C 1
ATOM 2364 O O . HIS A 1 300 ? -14.258 -17.828 5.98 1 90.62 300 HIS A O 1
ATOM 2370 N N . ARG A 1 301 ? -15.352 -17.766 4.012 1 85.94 301 ARG A N 1
ATOM 2371 C CA . ARG A 1 301 ? -16.203 -16.656 4.402 1 85.94 301 ARG A CA 1
ATOM 2372 C C . ARG A 1 301 ? -16.953 -16.969 5.699 1 85.94 301 ARG A C 1
ATOM 2374 O O . ARG A 1 301 ? -17.172 -16.078 6.52 1 85.94 301 ARG A O 1
ATOM 2381 N N . GLU A 1 302 ? -17.297 -18.172 5.855 1 78.69 302 GLU A N 1
ATOM 2382 C CA . GLU A 1 302 ? -18.047 -18.594 7.035 1 78.69 302 GLU A CA 1
ATOM 2383 C C . GLU A 1 302 ? -17.234 -18.375 8.312 1 78.69 302 GLU A C 1
ATOM 2385 O O . GLU A 1 302 ? -17.812 -18.109 9.375 1 78.69 302 GLU A O 1
ATOM 2390 N N . GLN A 1 303 ? -15.977 -18.406 8.156 1 77 303 GLN A N 1
ATOM 2391 C CA . GLN A 1 303 ? -15.102 -18.172 9.297 1 77 303 GLN A CA 1
ATOM 2392 C C . GLN A 1 303 ? -15 -16.688 9.633 1 77 303 GLN A C 1
ATOM 2394 O O . GLN A 1 303 ? -14.789 -16.328 10.789 1 77 303 GLN A O 1
ATOM 2399 N N . TRP A 1 304 ? -15.164 -15.898 8.617 1 74.12 304 TRP A N 1
ATOM 2400 C CA . TRP A 1 304 ? -15.047 -14.453 8.812 1 74.12 304 TRP A CA 1
ATOM 2401 C C . TRP A 1 304 ? -16.344 -13.867 9.352 1 74.12 304 TRP A C 1
ATOM 2403 O O . TRP A 1 304 ? -16.328 -12.875 10.078 1 74.12 304 TRP A O 1
ATOM 2413 N N . ALA A 1 305 ? -17.469 -14.375 8.938 1 62.03 305 ALA A N 1
ATOM 2414 C CA . ALA A 1 305 ? -18.781 -13.898 9.359 1 62.03 305 ALA A CA 1
ATOM 2415 C C . ALA A 1 305 ? -18.969 -14.086 10.867 1 62.03 305 ALA A C 1
ATOM 2417 O O . ALA A 1 305 ? -19.719 -13.336 11.5 1 62.03 305 ALA A O 1
ATOM 2418 N N . GLY A 1 306 ? -18.359 -15.023 11.484 1 54.09 306 GLY A N 1
ATOM 2419 C CA . GLY A 1 306 ? -18.562 -15.273 12.898 1 54.09 306 GLY A CA 1
ATOM 2420 C C . GLY A 1 306 ? -17.703 -14.406 13.797 1 54.09 306 GLY A C 1
ATOM 2421 O O . GLY A 1 306 ? -17.891 -14.391 15.016 1 54.09 306 GLY A O 1
ATOM 2422 N N . SER A 1 307 ? -16.688 -13.656 13.289 1 48.12 307 SER A N 1
ATOM 2423 C CA . SER A 1 307 ? -15.812 -12.891 14.18 1 48.12 307 SER A CA 1
ATOM 2424 C C . SER A 1 307 ? -16.266 -11.43 14.258 1 48.12 307 SER A C 1
ATOM 2426 O O . SER A 1 307 ? -16.812 -10.891 13.305 1 48.12 307 SER A O 1
ATOM 2428 N N . MET B 1 1 ? 11.031 46.312 -10.289 1 34.47 1 MET B N 1
ATOM 2429 C CA . MET B 1 1 ? 9.945 45.344 -10.406 1 34.47 1 MET B CA 1
ATOM 2430 C C . MET B 1 1 ? 8.594 46.062 -10.469 1 34.47 1 MET B C 1
ATOM 2432 O O . MET B 1 1 ? 8.32 46.969 -9.68 1 34.47 1 MET B O 1
ATOM 2436 N N . LYS B 1 2 ? 7.957 46.156 -11.578 1 41.22 2 LYS B N 1
ATOM 2437 C CA . LYS B 1 2 ? 6.676 46.812 -11.805 1 41.22 2 LYS B CA 1
ATOM 2438 C C . LYS B 1 2 ? 5.586 46.219 -10.914 1 41.22 2 LYS B C 1
ATOM 2440 O O . LYS B 1 2 ? 5.648 45.031 -10.555 1 41.22 2 LYS B O 1
ATOM 2445 N N . ARG B 1 3 ? 4.934 47.125 -10.344 1 43.97 3 ARG B N 1
ATOM 2446 C CA . ARG B 1 3 ? 3.854 46.75 -9.438 1 43.97 3 ARG B CA 1
ATOM 2447 C C . ARG B 1 3 ? 2.852 45.812 -10.141 1 43.97 3 ARG B C 1
ATOM 2449 O O . ARG B 1 3 ? 2.178 46.25 -11.086 1 43.97 3 ARG B O 1
ATOM 2456 N N . HIS B 1 4 ? 3.088 44.562 -10.234 1 45.34 4 HIS B N 1
ATOM 2457 C CA . HIS B 1 4 ? 2.246 43.625 -10.953 1 45.34 4 HIS B CA 1
ATOM 2458 C C . HIS B 1 4 ? 1.052 43.188 -10.109 1 45.34 4 HIS B C 1
ATOM 2460 O O . HIS B 1 4 ? 0.032 42.75 -10.641 1 45.34 4 HIS B O 1
ATOM 2466 N N . PHE B 1 5 ? 1.168 43.219 -8.727 1 49.91 5 PHE B N 1
ATOM 2467 C CA . PHE B 1 5 ? 0.076 42.688 -7.906 1 49.91 5 PHE B CA 1
ATOM 2468 C C . PHE B 1 5 ? -0.646 43.812 -7.188 1 49.91 5 PHE B C 1
ATOM 2470 O O . PHE B 1 5 ? -0.022 44.594 -6.465 1 49.91 5 PHE B O 1
ATOM 2477 N N . GLU B 1 6 ? -1.712 44.219 -7.641 1 49.75 6 GLU B N 1
ATOM 2478 C CA . GLU B 1 6 ? -2.531 45.062 -6.797 1 49.75 6 GLU B CA 1
ATOM 2479 C C . GLU B 1 6 ? -3.051 44.312 -5.574 1 49.75 6 GLU B C 1
ATOM 2481 O O . GLU B 1 6 ? -3.121 43.094 -5.578 1 49.75 6 GLU B O 1
ATOM 2486 N N . ASP B 1 7 ? -3.059 44.875 -4.328 1 50.44 7 ASP B N 1
ATOM 2487 C CA . ASP B 1 7 ? -3.494 44.344 -3.047 1 50.44 7 ASP B CA 1
ATOM 2488 C C . ASP B 1 7 ? -4.598 43.281 -3.238 1 50.44 7 ASP B C 1
ATOM 2490 O O . ASP B 1 7 ? -4.594 42.25 -2.582 1 50.44 7 ASP B O 1
ATOM 2494 N N . LEU B 1 8 ? -5.441 43.594 -4.094 1 50.97 8 LEU B N 1
ATOM 2495 C CA . LEU B 1 8 ? -6.613 42.781 -4.383 1 50.97 8 LEU B CA 1
ATOM 2496 C C . LEU B 1 8 ? -6.207 41.438 -4.965 1 50.97 8 LEU B C 1
ATOM 2498 O O . LEU B 1 8 ? -6.844 40.406 -4.688 1 50.97 8 LEU B O 1
ATOM 2502 N N . GLN B 1 9 ? -5.012 41.375 -5.48 1 65.62 9 GLN B N 1
ATOM 2503 C CA . GLN B 1 9 ? -4.629 40.156 -6.207 1 65.62 9 GLN B CA 1
ATOM 2504 C C . GLN B 1 9 ? -4.066 39.125 -5.262 1 65.62 9 GLN B C 1
ATOM 2506 O O . GLN B 1 9 ? -4.402 37.938 -5.371 1 65.62 9 GLN B O 1
ATOM 2511 N N . LEU B 1 10 ? -3.514 39.625 -4.281 1 75.31 10 LEU B N 1
ATOM 2512 C CA . LEU B 1 10 ? -2.957 38.656 -3.322 1 75.31 10 LEU B CA 1
ATOM 2513 C C . LEU B 1 10 ? -4.062 38.031 -2.484 1 75.31 10 LEU B C 1
ATOM 2515 O O . LEU B 1 10 ? -3.988 36.844 -2.152 1 75.31 10 LEU B O 1
ATOM 2519 N N . GLY B 1 11 ? -5.027 38.906 -2.225 1 80.38 11 GLY B N 1
ATOM 2520 C CA . GLY B 1 11 ? -6.176 38.406 -1.49 1 80.38 11 GLY B CA 1
ATOM 2521 C C . GLY B 1 11 ? -6.926 37.312 -2.234 1 80.38 11 GLY B C 1
ATOM 2522 O O . GLY B 1 11 ? -7.344 36.312 -1.637 1 80.38 11 GLY B O 1
ATOM 2523 N N . SER B 1 12 ? -7.035 37.562 -3.492 1 83.88 12 SER B N 1
ATOM 2524 C CA . SER B 1 12 ? -7.723 36.562 -4.316 1 83.88 12 SER B CA 1
ATOM 2525 C C . SER B 1 12 ? -6.945 35.25 -4.371 1 83.88 12 SER B C 1
ATOM 2527 O O . SER B 1 12 ? -7.539 34.156 -4.367 1 83.88 12 SER B O 1
ATOM 2529 N N . ILE B 1 13 ? -5.641 35.438 -4.426 1 85.56 13 ILE B N 1
ATOM 2530 C CA . ILE B 1 13 ? -4.785 34.25 -4.465 1 85.56 13 ILE B CA 1
ATOM 2531 C C . ILE B 1 13 ? -4.883 33.5 -3.137 1 85.56 13 ILE B C 1
ATOM 2533 O O . ILE B 1 13 ? -4.945 32.25 -3.115 1 85.56 13 ILE B O 1
ATOM 2537 N N . GLU B 1 14 ? -4.941 34.188 -2.121 1 86.12 14 GLU B N 1
ATOM 2538 C CA . GLU B 1 14 ? -5.082 33.594 -0.799 1 86.12 14 GLU B CA 1
ATOM 2539 C C . GLU B 1 14 ? -6.414 32.875 -0.663 1 86.12 14 GLU B C 1
ATOM 2541 O O . GLU B 1 14 ? -6.473 31.766 -0.12 1 86.12 14 GLU B O 1
ATOM 2546 N N . LEU B 1 15 ? -7.457 33.531 -1.092 1 87.25 15 LEU B N 1
ATOM 2547 C CA . LEU B 1 15 ? -8.781 32.906 -1.033 1 87.25 15 LEU B CA 1
ATOM 2548 C C . LEU B 1 15 ? -8.836 31.656 -1.881 1 87.25 15 LEU B C 1
ATOM 2550 O O . LEU B 1 15 ? -9.469 30.656 -1.49 1 87.25 15 LEU B O 1
ATOM 2554 N N . PHE B 1 16 ? -8.211 31.688 -2.984 1 90.25 16 PHE B N 1
ATOM 2555 C CA . PHE B 1 16 ? -8.102 30.516 -3.852 1 90.25 16 PHE B CA 1
ATOM 2556 C C . PHE B 1 16 ? -7.418 29.375 -3.129 1 90.25 16 PHE B C 1
ATOM 2558 O O . PHE B 1 16 ? -7.922 28.25 -3.119 1 90.25 16 PHE B O 1
ATOM 2565 N N . CYS B 1 17 ? -6.273 29.656 -2.531 1 87.44 17 CYS B N 1
ATOM 2566 C CA . CYS B 1 17 ? -5.523 28.625 -1.828 1 87.44 17 CYS B CA 1
ATOM 2567 C C . CYS B 1 17 ? -6.336 28.047 -0.673 1 87.44 17 CYS B C 1
ATOM 2569 O O . CYS B 1 17 ? -6.332 26.844 -0.447 1 87.44 17 CYS B O 1
ATOM 2571 N N . LEU B 1 18 ? -7.066 28.891 0.02 1 86.5 18 LEU B N 1
ATOM 2572 C CA . LEU B 1 18 ? -7.902 28.453 1.131 1 86.5 18 LEU B CA 1
ATOM 2573 C C . LEU B 1 18 ? -9.023 27.547 0.64 1 86.5 18 LEU B C 1
ATOM 2575 O O . LEU B 1 18 ? -9.328 26.531 1.273 1 86.5 18 LEU B O 1
ATOM 2579 N N . ALA B 1 19 ? -9.594 27.969 -0.415 1 87.5 19 ALA B N 1
ATOM 2580 C CA . ALA B 1 19 ? -10.664 27.156 -0.997 1 87.5 19 ALA B CA 1
ATOM 2581 C C . ALA B 1 19 ? -10.141 25.797 -1.458 1 87.5 19 ALA B C 1
ATOM 2583 O O . ALA B 1 19 ? -10.812 24.781 -1.282 1 87.5 19 ALA B O 1
ATOM 2584 N N . ALA B 1 20 ? -9.023 25.828 -2.088 1 86.56 20 ALA B N 1
ATOM 2585 C CA . ALA B 1 20 ? -8.398 24.594 -2.566 1 86.56 20 ALA B CA 1
ATOM 2586 C C . ALA B 1 20 ? -8.102 23.641 -1.41 1 86.56 20 ALA B C 1
ATOM 2588 O O . ALA B 1 20 ? -8.336 22.438 -1.511 1 86.56 20 ALA B O 1
ATOM 2589 N N . GLU B 1 21 ? -7.59 24.188 -0.346 1 80.69 21 GLU B N 1
ATOM 2590 C CA . GLU B 1 21 ? -7.234 23.406 0.832 1 80.69 21 GLU B CA 1
ATOM 2591 C C . GLU B 1 21 ? -8.477 22.844 1.517 1 80.69 21 GLU B C 1
ATOM 2593 O O . GLU B 1 21 ? -8.484 21.688 1.954 1 80.69 21 GLU B O 1
ATOM 2598 N N . ALA B 1 22 ? -9.508 23.688 1.581 1 76.69 22 ALA B N 1
ATOM 2599 C CA . ALA B 1 22 ? -10.727 23.312 2.299 1 76.69 22 ALA B CA 1
ATOM 2600 C C . ALA B 1 22 ? -11.625 22.453 1.431 1 76.69 22 ALA B C 1
ATOM 2602 O O . ALA B 1 22 ? -12.484 21.719 1.946 1 76.69 22 ALA B O 1
ATOM 2603 N N . GLY B 1 23 ? -11.461 22.5 0.123 1 79.06 23 GLY B N 1
ATOM 2604 C CA . GLY B 1 23 ? -12.328 21.797 -0.809 1 79.06 23 GLY B CA 1
ATOM 2605 C C . GLY B 1 23 ? -13.75 22.344 -0.834 1 79.06 23 GLY B C 1
ATOM 2606 O O . GLY B 1 23 ? -14.688 21.609 -1.15 1 79.06 23 GLY B O 1
ATOM 2607 N N . SER B 1 24 ? -13.906 23.516 -0.332 1 84.62 24 SER B N 1
ATOM 2608 C CA . SER B 1 24 ? -15.219 24.141 -0.225 1 84.62 24 SER B CA 1
ATOM 2609 C C . SER B 1 24 ? -15.117 25.656 -0.194 1 84.62 24 SER B C 1
ATOM 2611 O O . SER B 1 24 ? -14.258 26.219 0.488 1 84.62 24 SER B O 1
ATOM 2613 N N . PHE B 1 25 ? -16.094 26.328 -0.961 1 87 25 PHE B N 1
ATOM 2614 C CA . PHE B 1 25 ? -16.125 27.781 -0.932 1 87 25 PHE B CA 1
ATOM 2615 C C . PHE B 1 25 ? -16.688 28.281 0.391 1 87 25 PHE B C 1
ATOM 2617 O O . PHE B 1 25 ? -16.234 29.297 0.924 1 87 25 PHE B O 1
ATOM 2624 N N . THR B 1 26 ? -17.594 27.484 0.88 1 86.25 26 THR B N 1
ATOM 2625 C CA . THR B 1 26 ? -18.219 27.859 2.146 1 86.25 26 THR B CA 1
ATOM 2626 C C . THR B 1 26 ? -17.203 27.781 3.289 1 86.25 26 THR B C 1
ATOM 2628 O O . THR B 1 26 ? -17.109 28.688 4.109 1 86.25 26 THR B O 1
ATOM 2631 N N . ALA B 1 27 ? -16.484 26.766 3.318 1 84.31 27 ALA B N 1
ATOM 2632 C CA . ALA B 1 27 ? -15.484 26.578 4.363 1 84.31 27 ALA B CA 1
ATOM 2633 C C . ALA B 1 27 ? -14.383 27.625 4.254 1 84.31 27 ALA B C 1
ATOM 2635 O O . ALA B 1 27 ? -13.93 28.172 5.266 1 84.31 27 ALA B O 1
ATOM 2636 N N . ALA B 1 28 ? -13.992 27.891 3.078 1 86.94 28 ALA B N 1
ATOM 2637 C CA . ALA B 1 28 ? -12.961 28.906 2.842 1 86.94 28 ALA B CA 1
ATOM 2638 C C . ALA B 1 28 ? -13.438 30.281 3.299 1 86.94 28 ALA B C 1
ATOM 2640 O O . ALA B 1 28 ? -12.656 31.047 3.865 1 86.94 28 ALA B O 1
ATOM 2641 N N . ALA B 1 29 ? -14.672 30.547 3.074 1 88.69 29 ALA B N 1
ATOM 2642 C CA . ALA B 1 29 ? -15.266 31.828 3.471 1 88.69 29 ALA B CA 1
ATOM 2643 C C . ALA B 1 29 ? -15.242 31.984 4.988 1 88.69 29 ALA B C 1
ATOM 2645 O O . ALA B 1 29 ? -14.938 33.062 5.5 1 88.69 29 ALA B O 1
ATOM 2646 N N . GLN B 1 30 ? -15.531 30.969 5.629 1 85.19 30 GLN B N 1
ATOM 2647 C CA . GLN B 1 30 ? -15.547 30.984 7.086 1 85.19 30 GLN B CA 1
ATOM 2648 C C . GLN B 1 30 ? -14.156 31.281 7.648 1 85.19 30 GLN B C 1
ATOM 2650 O O . GLN B 1 30 ? -14.008 32.125 8.547 1 85.19 30 GLN B O 1
ATOM 2655 N N . VAL B 1 31 ? -13.211 30.703 7.098 1 80.31 31 VAL B N 1
ATOM 2656 C CA . VAL B 1 31 ? -11.836 30.859 7.566 1 80.31 31 VAL B CA 1
ATOM 2657 C C . VAL B 1 31 ? -11.328 32.25 7.25 1 80.31 31 VAL B C 1
ATOM 2659 O O . VAL B 1 31 ? -10.617 32.875 8.055 1 80.31 31 VAL B O 1
ATOM 2662 N N . ALA B 1 32 ? -11.703 32.75 6.156 1 84.62 32 ALA B N 1
ATOM 2663 C CA . ALA B 1 32 ? -11.195 34.062 5.684 1 84.62 32 ALA B CA 1
ATOM 2664 C C . ALA B 1 32 ? -12.031 35.219 6.234 1 84.62 32 ALA B C 1
ATOM 2666 O O . ALA B 1 32 ? -11.641 36.375 6.133 1 84.62 32 ALA B O 1
ATOM 2667 N N . GLY B 1 33 ? -13.148 34.875 6.848 1 87.12 33 GLY B N 1
ATOM 2668 C CA . GLY B 1 33 ? -14.023 35.906 7.375 1 87.12 33 GLY B CA 1
ATOM 2669 C C . GLY B 1 33 ? -14.734 36.719 6.293 1 87.12 33 GLY B C 1
ATOM 2670 O O . GLY B 1 33 ? -14.859 37.938 6.387 1 87.12 33 GLY B O 1
ATOM 2671 N N . VAL B 1 34 ? -15.078 36.062 5.258 1 89.56 34 VAL B N 1
ATOM 2672 C CA . VAL B 1 34 ? -15.812 36.688 4.16 1 89.56 34 VAL B CA 1
ATOM 2673 C C . VAL B 1 34 ? -17.016 35.812 3.803 1 89.56 34 VAL B C 1
ATOM 2675 O O . VAL B 1 34 ? -17.281 34.812 4.457 1 89.56 34 VAL B O 1
ATOM 2678 N N . THR B 1 35 ? -17.875 36.281 2.916 1 90.06 35 THR B N 1
ATOM 2679 C CA . THR B 1 35 ? -19.031 35.5 2.484 1 90.06 35 THR B CA 1
ATOM 2680 C C . THR B 1 35 ? -18.641 34.531 1.381 1 90.06 35 THR B C 1
ATOM 2682 O O . THR B 1 35 ? -17.719 34.781 0.615 1 90.06 35 THR B O 1
ATOM 2685 N N . PRO B 1 36 ? -19.375 33.406 1.298 1 90.5 36 PRO B N 1
ATOM 2686 C CA . PRO B 1 36 ? -19.125 32.469 0.199 1 90.5 36 PRO B CA 1
ATOM 2687 C C . PRO B 1 36 ? -19.266 33.094 -1.175 1 90.5 36 PRO B C 1
ATOM 2689 O O . PRO B 1 36 ? -18.531 32.75 -2.102 1 90.5 36 PRO B O 1
ATOM 2692 N N . ALA B 1 37 ? -20.141 34 -1.28 1 91.38 37 ALA B N 1
ATOM 2693 C CA . ALA B 1 37 ? -20.328 34.719 -2.541 1 91.38 37 ALA B CA 1
ATOM 2694 C C . ALA B 1 37 ? -19.078 35.531 -2.906 1 91.38 37 ALA B C 1
ATOM 2696 O O . ALA B 1 37 ? -18.703 35.594 -4.082 1 91.38 37 ALA B O 1
ATOM 2697 N N . ALA B 1 38 ? -18.5 36.094 -1.902 1 89.88 38 ALA B N 1
ATOM 2698 C CA . ALA B 1 38 ? -17.266 36.844 -2.121 1 89.88 38 ALA B CA 1
ATOM 2699 C C . ALA B 1 38 ? -16.141 35.938 -2.594 1 89.88 38 ALA B C 1
ATOM 2701 O O . ALA B 1 38 ? -15.352 36.312 -3.461 1 89.88 38 ALA B O 1
ATOM 2702 N N . VAL B 1 39 ? -16.047 34.75 -2.002 1 90.5 39 VAL B N 1
ATOM 2703 C CA . VAL B 1 39 ? -15.055 33.781 -2.418 1 90.5 39 VAL B CA 1
ATOM 2704 C C . VAL B 1 39 ? -15.297 33.375 -3.873 1 90.5 39 VAL B C 1
ATOM 2706 O O . VAL B 1 39 ? -14.367 33.375 -4.684 1 90.5 39 VAL B O 1
ATOM 2709 N N . SER B 1 40 ? -16.531 33.062 -4.219 1 91.06 40 SER B N 1
ATOM 2710 C CA . SER B 1 40 ? -16.906 32.625 -5.566 1 91.06 40 SER B CA 1
ATOM 2711 C C . SER B 1 40 ? -16.547 33.719 -6.598 1 91.06 40 SER B C 1
ATOM 2713 O O . SER B 1 40 ? -15.992 33.406 -7.648 1 91.06 40 SER B O 1
ATOM 2715 N N . ARG B 1 41 ? -16.859 34.906 -6.297 1 91.06 41 ARG B N 1
ATOM 2716 C CA . ARG B 1 41 ? -16.578 36.031 -7.199 1 91.06 41 ARG B CA 1
ATOM 2717 C C . ARG B 1 41 ? -15.086 36.219 -7.391 1 91.06 41 ARG B C 1
ATOM 2719 O O . ARG B 1 41 ? -14.617 36.469 -8.508 1 91.06 41 ARG B O 1
ATOM 2726 N N . SER B 1 42 ? -14.398 36.188 -6.273 1 90.62 42 SER B N 1
ATOM 2727 C CA . SER B 1 42 ? -12.945 36.312 -6.324 1 90.62 42 SER B CA 1
ATOM 2728 C C . SER B 1 42 ? -12.312 35.25 -7.199 1 90.62 42 SER B C 1
ATOM 2730 O O . SER B 1 42 ? -11.422 35.531 -8 1 90.62 42 SER B O 1
ATOM 2732 N N . ILE B 1 43 ? -12.766 34 -7.059 1 90.81 43 ILE B N 1
ATOM 2733 C CA . ILE B 1 43 ? -12.242 32.875 -7.816 1 90.81 43 ILE B CA 1
ATOM 2734 C C . ILE B 1 43 ? -12.578 33.031 -9.297 1 90.81 43 ILE B C 1
ATOM 2736 O O . ILE B 1 43 ? -11.742 32.781 -10.164 1 90.81 43 ILE B O 1
ATOM 2740 N N . PHE B 1 44 ? -13.758 33.469 -9.547 1 89.94 44 PHE B N 1
ATOM 2741 C CA . PHE B 1 44 ? -14.18 33.688 -10.93 1 89.94 44 PHE B CA 1
ATOM 2742 C C . PHE B 1 44 ? -13.281 34.75 -11.594 1 89.94 44 PHE B C 1
ATOM 2744 O O . PHE B 1 44 ? -12.852 34.531 -12.734 1 89.94 44 PHE B O 1
ATOM 2751 N N . ARG B 1 45 ? -13.086 35.812 -10.898 1 88.5 45 ARG B N 1
ATOM 2752 C CA . ARG B 1 45 ? -12.234 36.875 -11.422 1 88.5 45 ARG B CA 1
ATOM 2753 C C . ARG B 1 45 ? -10.82 36.344 -11.68 1 88.5 45 ARG B C 1
ATOM 2755 O O . ARG B 1 45 ? -10.188 36.719 -12.672 1 88.5 45 ARG B O 1
ATOM 2762 N N . LEU B 1 46 ? -10.297 35.625 -10.742 1 89.31 46 LEU B N 1
ATOM 2763 C CA . LEU B 1 46 ? -8.961 35.031 -10.875 1 89.31 46 LEU B CA 1
ATOM 2764 C C . LEU B 1 46 ? -8.898 34.094 -12.094 1 89.31 46 LEU B C 1
ATOM 2766 O O . LEU B 1 46 ? -7.934 34.156 -12.859 1 89.31 46 LEU B O 1
ATOM 2770 N N . GLU B 1 47 ? -9.906 33.25 -12.289 1 92.12 47 GLU B N 1
ATOM 2771 C CA . GLU B 1 47 ? -9.969 32.344 -13.43 1 92.12 47 GLU B CA 1
ATOM 2772 C C . GLU B 1 47 ? -10.039 33.094 -14.742 1 92.12 47 GLU B C 1
ATOM 2774 O O . GLU B 1 47 ? -9.422 32.719 -15.734 1 92.12 47 GLU B O 1
ATOM 2779 N N . GLU B 1 48 ? -10.758 34.188 -14.766 1 89 48 GLU B N 1
ATOM 2780 C CA . GLU B 1 48 ? -10.859 35.031 -15.953 1 89 48 GLU B CA 1
ATOM 2781 C C . GLU B 1 48 ? -9.508 35.625 -16.312 1 89 48 GLU B C 1
ATOM 2783 O O . GLU B 1 48 ? -9.125 35.656 -17.484 1 89 48 GLU B O 1
ATOM 2788 N N . ARG B 1 49 ? -8.883 36.125 -15.359 1 85 49 ARG B N 1
ATOM 2789 C CA . ARG B 1 49 ? -7.582 36.719 -15.578 1 85 49 ARG B CA 1
ATOM 2790 C C . ARG B 1 49 ? -6.574 35.719 -16.094 1 85 49 ARG B C 1
ATOM 2792 O O . ARG B 1 49 ? -5.75 36.031 -16.953 1 85 49 ARG B O 1
ATOM 2799 N N . LEU B 1 50 ? -6.637 34.5 -15.508 1 87.94 50 LEU B N 1
ATOM 2800 C CA . LEU B 1 50 ? -5.699 33.438 -15.867 1 87.94 50 LEU B CA 1
ATOM 2801 C C . LEU B 1 50 ? -6.105 32.781 -17.172 1 87.94 50 LEU B C 1
ATOM 2803 O O . LEU B 1 50 ? -5.289 32.125 -17.828 1 87.94 50 LEU B O 1
ATOM 2807 N N . GLY B 1 51 ? -7.383 32.938 -17.547 1 90.12 51 GLY B N 1
ATOM 2808 C CA . GLY B 1 51 ? -7.891 32.312 -18.766 1 90.12 51 GLY B CA 1
ATOM 2809 C C . GLY B 1 51 ? -8.094 30.812 -18.625 1 90.12 51 GLY B C 1
ATOM 2810 O O . GLY B 1 51 ? -8.109 30.094 -19.625 1 90.12 51 GLY B O 1
ATOM 2811 N N . SER B 1 52 ? -8.078 30.344 -17.406 1 91.81 52 SER B N 1
ATOM 2812 C CA . SER B 1 52 ? -8.258 28.922 -17.141 1 91.81 52 SER B CA 1
ATOM 2813 C C . SER B 1 52 ? -9.141 28.688 -15.914 1 91.81 52 SER B C 1
ATOM 2815 O O . SER B 1 52 ? -9.086 29.469 -14.953 1 91.81 52 SER B O 1
ATOM 2817 N N . ARG B 1 53 ? -9.93 27.656 -16.031 1 92.31 53 ARG B N 1
ATOM 2818 C CA . ARG B 1 53 ? -10.688 27.25 -14.844 1 92.31 53 ARG B CA 1
ATOM 2819 C C . ARG B 1 53 ? -9.797 26.547 -13.836 1 92.31 53 ARG B C 1
ATOM 2821 O O . ARG B 1 53 ? -8.945 25.734 -14.211 1 92.31 53 ARG B O 1
ATOM 2828 N N . LEU B 1 54 ? -10.039 26.906 -12.602 1 92.81 54 LEU B N 1
ATOM 2829 C CA . LEU B 1 54 ? -9.195 26.344 -11.555 1 92.81 54 LEU B CA 1
ATOM 2830 C C . LEU B 1 54 ? -9.953 25.281 -10.766 1 92.81 54 LEU B C 1
ATOM 2832 O O . LEU B 1 54 ? -9.344 24.406 -10.148 1 92.81 54 LEU B O 1
ATOM 2836 N N . PHE B 1 55 ? -11.305 25.359 -10.758 1 92.19 55 PHE B N 1
ATOM 2837 C CA . PHE B 1 55 ? -12.133 24.406 -10.031 1 92.19 55 PHE B CA 1
ATOM 2838 C C . PHE B 1 55 ? -13.18 23.797 -10.953 1 92.19 55 PHE B C 1
ATOM 2840 O O . PHE B 1 55 ? -13.633 24.422 -11.906 1 92.19 55 PHE B O 1
ATOM 2847 N N . VAL B 1 56 ? -13.367 22.453 -10.695 1 87.25 56 VA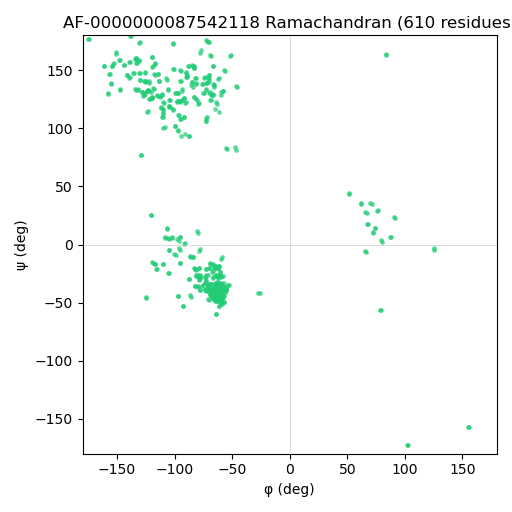L B N 1
ATOM 2848 C CA . VAL B 1 56 ? -14.594 21.812 -11.172 1 87.25 56 VAL B CA 1
ATOM 2849 C C . VAL B 1 56 ? -15.625 21.781 -10.055 1 87.25 56 VAL B C 1
ATOM 2851 O O . VAL B 1 56 ? -15.32 21.359 -8.93 1 87.25 56 VAL B O 1
ATOM 2854 N N . ARG B 1 57 ? -16.719 22.344 -10.367 1 77.88 57 ARG B N 1
ATOM 2855 C CA . ARG B 1 57 ? -17.734 22.484 -9.328 1 77.88 57 ARG B CA 1
ATOM 2856 C C . ARG B 1 57 ? -18.859 21.484 -9.531 1 77.88 57 ARG B C 1
ATOM 2858 O O . ARG B 1 57 ? -19.281 21.234 -10.656 1 77.88 57 ARG B O 1
ATOM 2865 N N . THR B 1 58 ? -19.016 20.656 -8.547 1 70.25 58 THR B N 1
ATOM 2866 C CA . THR B 1 58 ? -20.266 19.906 -8.461 1 70.25 58 THR B CA 1
ATOM 2867 C C . THR B 1 58 ? -21.203 20.531 -7.426 1 70.25 58 THR B C 1
ATOM 2869 O O . THR B 1 58 ? -20.844 21.5 -6.762 1 70.25 58 THR B O 1
ATOM 2872 N N . THR B 1 59 ? -22.516 20.078 -7.277 1 64.44 59 THR B N 1
ATOM 2873 C CA . THR B 1 59 ? -23.5 20.625 -6.348 1 64.44 59 THR B CA 1
ATOM 2874 C C . THR B 1 59 ? -23.031 20.453 -4.902 1 64.44 59 THR B C 1
ATOM 2876 O O . THR B 1 59 ? -23.453 21.203 -4.02 1 64.44 59 THR B O 1
ATOM 2879 N N . ARG B 1 60 ? -22.109 19.516 -4.785 1 62.03 60 ARG B N 1
ATOM 2880 C CA . ARG B 1 60 ? -21.828 19.188 -3.391 1 62.03 60 ARG B CA 1
ATOM 2881 C C . ARG B 1 60 ? -20.375 19.469 -3.047 1 62.03 60 ARG B C 1
ATOM 2883 O O . ARG B 1 60 ? -20.016 19.562 -1.871 1 62.03 60 ARG B O 1
ATOM 2890 N N . SER B 1 61 ? -19.5 19.641 -3.951 1 72.62 61 SER B N 1
ATOM 2891 C CA . SER B 1 61 ? -18.078 19.797 -3.631 1 72.62 61 SER B CA 1
ATOM 2892 C C . SER B 1 61 ? -17.328 20.438 -4.789 1 72.62 61 SER B C 1
ATOM 2894 O O . SER B 1 61 ? -17.844 20.531 -5.902 1 72.62 61 SER B O 1
ATOM 2896 N N . ILE B 1 62 ? -16.188 21.141 -4.445 1 82 62 ILE B N 1
ATOM 2897 C CA . ILE B 1 62 ? -15.32 21.688 -5.48 1 82 62 ILE B CA 1
ATOM 2898 C C . ILE B 1 62 ? -14.039 20.859 -5.551 1 82 62 ILE B C 1
ATOM 2900 O O . ILE B 1 62 ? -13.57 20.328 -4.535 1 82 62 ILE B O 1
ATOM 2904 N N . ARG B 1 63 ? -13.578 20.672 -6.777 1 83.06 63 ARG B N 1
ATOM 2905 C CA . ARG B 1 63 ? -12.289 20.031 -7.012 1 83.06 63 ARG B CA 1
ATOM 2906 C C . ARG B 1 63 ? -11.438 20.859 -7.965 1 83.06 63 ARG B C 1
ATOM 2908 O O . ARG B 1 63 ? -11.953 21.516 -8.867 1 83.06 63 ARG B O 1
ATOM 2915 N N . LEU B 1 64 ? -10.094 20.75 -7.676 1 86.81 64 LEU B N 1
ATOM 2916 C CA . LEU B 1 64 ? -9.172 21.469 -8.547 1 86.81 64 LEU B CA 1
ATOM 2917 C C . LEU B 1 64 ? -9.078 20.797 -9.914 1 86.81 64 LEU B C 1
ATOM 2919 O O . LEU B 1 64 ? -9.07 19.562 -10 1 86.81 64 LEU B O 1
ATOM 2923 N N . THR B 1 65 ? -9.039 21.594 -10.977 1 86.62 65 THR B N 1
ATOM 2924 C CA . THR B 1 65 ? -8.602 21.125 -12.289 1 86.62 65 THR B CA 1
ATOM 2925 C C . THR B 1 65 ? -7.102 20.844 -12.289 1 86.62 65 THR B C 1
ATOM 2927 O O . THR B 1 65 ? -6.406 21.141 -11.32 1 86.62 65 THR B O 1
ATOM 2930 N N . ASP B 1 66 ? -6.605 20.297 -13.375 1 82.44 66 ASP B N 1
ATOM 2931 C CA . ASP B 1 66 ? -5.168 20.094 -13.492 1 82.44 66 ASP B CA 1
ATOM 2932 C C . ASP B 1 66 ? -4.422 21.422 -13.453 1 82.44 66 ASP B C 1
ATOM 2934 O O . ASP B 1 66 ? -3.387 21.547 -12.797 1 82.44 66 ASP B O 1
ATOM 2938 N N . ALA B 1 67 ? -4.953 22.328 -14.148 1 86.25 67 ALA B N 1
ATOM 2939 C CA . ALA B 1 67 ? -4.379 23.672 -14.117 1 86.25 67 ALA B CA 1
ATOM 2940 C C . ALA B 1 67 ? -4.469 24.266 -12.719 1 86.25 67 ALA B C 1
ATOM 2942 O O . ALA B 1 67 ? -3.547 24.953 -12.273 1 86.25 67 ALA B O 1
ATOM 2943 N N . GLY B 1 68 ? -5.57 23.984 -12.07 1 88.25 68 GLY B N 1
ATOM 2944 C CA . GLY B 1 68 ? -5.754 24.453 -10.711 1 88.25 68 GLY B CA 1
ATOM 2945 C C . GLY B 1 68 ? -4.746 23.859 -9.734 1 88.25 68 GLY B C 1
ATOM 2946 O O . GLY B 1 68 ? -4.234 24.578 -8.867 1 88.25 68 GLY B O 1
ATOM 2947 N N . LYS B 1 69 ? -4.449 22.609 -9.93 1 85.12 69 LYS B N 1
ATOM 2948 C CA . LYS B 1 69 ? -3.477 21.953 -9.062 1 85.12 69 LYS B CA 1
ATOM 2949 C C . LYS B 1 69 ? -2.096 22.594 -9.211 1 85.12 69 LYS B C 1
ATOM 2951 O O . LYS B 1 69 ? -1.433 22.875 -8.211 1 85.12 69 LYS B O 1
ATOM 2956 N N . THR B 1 70 ? -1.72 22.812 -10.398 1 81.56 70 THR B N 1
ATOM 2957 C CA . THR B 1 70 ? -0.421 23.422 -10.68 1 81.56 70 THR B CA 1
ATOM 2958 C C . THR B 1 70 ? -0.344 24.844 -10.125 1 81.56 70 THR B C 1
ATOM 2960 O O . THR B 1 70 ? 0.646 25.203 -9.492 1 81.56 70 THR B O 1
ATOM 2963 N N . TYR B 1 71 ? -1.365 25.578 -10.422 1 85.88 71 TYR B N 1
ATOM 2964 C CA . TYR B 1 71 ? -1.413 26.953 -9.945 1 85.88 71 TYR B CA 1
ATOM 2965 C C . TYR B 1 71 ? -1.418 27 -8.422 1 85.88 71 TYR B C 1
ATOM 2967 O O . TYR B 1 71 ? -0.758 27.859 -7.824 1 85.88 71 TYR B O 1
ATOM 2975 N N . PHE B 1 72 ? -2.16 26.109 -7.793 1 86.88 72 PHE B N 1
ATOM 2976 C CA . PHE B 1 72 ? -2.256 26.047 -6.34 1 86.88 72 PHE B CA 1
ATOM 2977 C C . PHE B 1 72 ? -0.884 25.812 -5.715 1 86.88 72 PHE B C 1
ATOM 2979 O O . PHE B 1 72 ? -0.494 26.531 -4.785 1 86.88 72 PHE B O 1
ATOM 2986 N N . GLU B 1 73 ? -0.153 24.922 -6.227 1 80.94 73 GLU B N 1
ATOM 2987 C CA . GLU B 1 73 ? 1.161 24.594 -5.68 1 80.94 73 GLU B CA 1
ATOM 2988 C C . GLU B 1 73 ? 2.117 25.781 -5.789 1 80.94 73 GLU B C 1
ATOM 2990 O O . GLU B 1 73 ? 2.857 26.078 -4.852 1 80.94 73 GLU B O 1
ATOM 2995 N N . GLN B 1 74 ? 2.047 26.422 -6.875 1 79.69 74 GLN B N 1
ATOM 2996 C CA . GLN B 1 74 ? 2.92 27.562 -7.09 1 79.69 74 GLN B CA 1
ATOM 2997 C C . GLN B 1 74 ? 2.539 28.719 -6.168 1 79.69 74 GLN B C 1
ATOM 2999 O O . GLN B 1 74 ? 3.41 29.359 -5.578 1 79.69 74 GLN B O 1
ATOM 3004 N N . CYS B 1 75 ? 1.299 28.922 -6.07 1 84.06 75 CYS B N 1
ATOM 3005 C CA . CYS B 1 75 ? 0.821 30.016 -5.23 1 84.06 75 CYS B CA 1
ATOM 3006 C C . CYS B 1 75 ? 1.126 29.734 -3.76 1 84.06 75 CYS B C 1
ATOM 3008 O O . CYS B 1 75 ? 1.552 30.641 -3.037 1 84.06 75 CYS B O 1
ATOM 3010 N N . ARG B 1 76 ? 0.84 28.531 -3.369 1 81.81 76 ARG B N 1
ATOM 3011 C CA . ARG B 1 76 ? 1.1 28.156 -1.985 1 81.81 76 ARG B CA 1
ATOM 3012 C C . ARG B 1 76 ? 2.561 28.391 -1.618 1 81.81 76 ARG B C 1
ATOM 3014 O O . ARG B 1 76 ? 2.859 28.922 -0.548 1 81.81 76 ARG B O 1
ATOM 3021 N N . GLN B 1 77 ? 3.418 28.062 -2.473 1 77.38 77 GLN B N 1
ATOM 3022 C CA . GLN B 1 77 ? 4.848 28.266 -2.24 1 77.38 77 GLN B CA 1
ATOM 3023 C C . GLN B 1 77 ? 5.191 29.75 -2.141 1 77.38 77 GLN B C 1
ATOM 3025 O O . GLN B 1 77 ? 5.93 30.156 -1.243 1 77.38 77 GLN B O 1
ATOM 3030 N N . ALA B 1 78 ? 4.691 30.5 -3.051 1 79.44 78 ALA B N 1
ATOM 3031 C CA . ALA B 1 78 ? 4.961 31.922 -3.086 1 79.44 78 ALA B CA 1
ATOM 3032 C C . ALA B 1 78 ? 4.426 32.625 -1.834 1 79.44 78 ALA B C 1
ATOM 3034 O O . ALA B 1 78 ? 5.109 33.438 -1.237 1 79.44 78 ALA B O 1
ATOM 3035 N N . LEU B 1 79 ? 3.219 32.281 -1.511 1 81.12 79 LEU B N 1
ATOM 3036 C CA . LEU B 1 79 ? 2.605 32.875 -0.338 1 81.12 79 LEU B CA 1
ATOM 3037 C C . LEU B 1 79 ? 3.379 32.531 0.928 1 81.12 79 LEU B C 1
ATOM 3039 O O . LEU B 1 79 ? 3.578 33.375 1.797 1 81.12 79 LEU B O 1
ATOM 3043 N N . THR B 1 80 ? 3.752 31.297 1.047 1 79.38 80 THR B N 1
ATOM 3044 C CA . THR B 1 80 ? 4.543 30.875 2.193 1 79.38 80 THR B CA 1
ATOM 3045 C C . THR B 1 80 ? 5.852 31.656 2.275 1 79.38 80 THR B C 1
ATOM 3047 O O . THR B 1 80 ? 6.258 32.094 3.355 1 79.38 80 THR B O 1
ATOM 3050 N N . GLN B 1 81 ? 6.422 31.875 1.154 1 78 81 GLN B N 1
ATOM 3051 C CA . GLN B 1 81 ? 7.68 32.625 1.104 1 78 81 GLN B CA 1
ATOM 3052 C C . GLN B 1 81 ? 7.48 34.062 1.559 1 78 81 GLN B C 1
ATOM 3054 O O . GLN B 1 81 ? 8.312 34.594 2.281 1 78 81 GLN B O 1
ATOM 3059 N N . LEU B 1 82 ? 6.426 34.594 1.116 1 77.12 82 LEU B N 1
ATOM 3060 C CA . LEU B 1 82 ? 6.121 35.969 1.501 1 77.12 82 LEU B CA 1
ATOM 3061 C C . LEU B 1 82 ? 5.883 36.062 3.004 1 77.12 82 LEU B C 1
ATOM 3063 O O . LEU B 1 82 ? 6.414 36.969 3.658 1 77.12 82 LEU B O 1
ATOM 3067 N N . VAL B 1 83 ? 5.102 35.156 3.541 1 76.19 83 VAL B N 1
ATOM 3068 C CA . VAL B 1 83 ? 4.77 35.156 4.961 1 76.19 83 VAL B CA 1
ATOM 3069 C C . VAL B 1 83 ? 6.035 34.938 5.789 1 76.19 83 VAL B C 1
ATOM 3071 O O . VAL B 1 83 ? 6.273 35.656 6.766 1 76.19 83 VAL B O 1
ATOM 3074 N N . GLU B 1 84 ? 6.805 34.062 5.426 1 78.06 84 GLU B N 1
ATOM 3075 C CA . GLU B 1 84 ? 8.016 33.75 6.172 1 78.06 84 GLU B CA 1
ATOM 3076 C C . GLU B 1 84 ? 9.031 34.875 6.086 1 78.06 84 GLU B C 1
ATOM 3078 O O . GLU B 1 84 ? 9.734 35.156 7.059 1 78.06 84 GLU B O 1
ATOM 3083 N N . ALA B 1 85 ? 9.133 35.5 4.93 1 75.5 85 ALA B N 1
ATOM 3084 C CA . ALA B 1 85 ? 10 36.688 4.781 1 75.5 85 ALA B CA 1
ATOM 3085 C C . ALA B 1 85 ? 9.578 37.781 5.73 1 75.5 85 ALA B C 1
ATOM 3087 O O . ALA B 1 85 ? 10.422 38.438 6.363 1 75.5 85 ALA B O 1
ATOM 3088 N N . GLN B 1 86 ? 8.297 37.938 5.742 1 72.12 86 GLN B N 1
ATOM 3089 C CA . GLN B 1 86 ? 7.766 38.969 6.645 1 72.12 86 GLN B CA 1
ATOM 3090 C C . GLN B 1 86 ? 8.086 38.625 8.102 1 72.12 86 GLN B C 1
ATOM 3092 O O . GLN B 1 86 ? 8.492 39.5 8.867 1 72.12 86 GLN B O 1
ATOM 3097 N N . GLN B 1 87 ? 7.824 37.375 8.453 1 75.06 87 GLN B N 1
ATOM 3098 C CA . GLN B 1 87 ? 8.078 36.938 9.82 1 75.06 87 GLN B CA 1
ATOM 3099 C C . GLN B 1 87 ? 9.562 37.062 10.172 1 75.06 87 GLN B C 1
ATOM 3101 O O . GLN B 1 87 ? 9.906 37.438 11.289 1 75.06 87 GLN B O 1
ATOM 3106 N N . GLU B 1 88 ? 10.375 36.719 9.266 1 73.12 88 GLU B N 1
ATOM 3107 C CA . GLU B 1 88 ? 11.812 36.844 9.477 1 73.12 88 GLU B CA 1
ATOM 3108 C C . GLU B 1 88 ? 12.211 38.312 9.742 1 73.12 88 GLU B C 1
ATOM 3110 O O . GLU B 1 88 ? 13.062 38.562 10.594 1 73.12 88 GLU B O 1
ATOM 3115 N N . MET B 1 89 ? 11.633 39.156 9.094 1 69.31 89 MET B N 1
ATOM 3116 C CA . MET B 1 89 ? 11.938 40.562 9.242 1 69.31 89 MET B CA 1
ATOM 3117 C C . MET B 1 89 ? 11.461 41.094 10.586 1 69.31 89 MET B C 1
ATOM 3119 O O . MET B 1 89 ? 12.078 42 11.164 1 69.31 89 MET B O 1
ATOM 3123 N N . MET B 1 90 ? 10.375 40.531 11.008 1 73.5 90 MET B N 1
ATOM 3124 C CA . MET B 1 90 ? 9.797 41 12.273 1 73.5 90 MET B CA 1
ATOM 3125 C C . MET B 1 90 ? 10.531 40.375 13.461 1 73.5 90 MET B C 1
ATOM 3127 O O . MET B 1 90 ? 10.227 40.688 14.609 1 73.5 90 MET B O 1
ATOM 3131 N N . GLY B 1 91 ? 11.672 39.719 13.281 1 63.41 91 GLY B N 1
ATOM 3132 C CA . GLY B 1 91 ? 12.453 39.094 14.336 1 63.41 91 GLY B CA 1
ATOM 3133 C C . GLY B 1 91 ? 11.742 37.938 15.008 1 63.41 91 GLY B C 1
ATOM 3134 O O . GLY B 1 91 ? 12.172 37.469 16.062 1 63.41 91 GLY B O 1
ATOM 3135 N N . ALA B 1 92 ? 10.586 37.719 14.688 1 57.47 92 ALA B N 1
ATOM 3136 C CA . ALA B 1 92 ? 9.781 36.688 15.336 1 57.47 92 ALA B CA 1
ATOM 3137 C C . ALA B 1 92 ? 10.242 35.281 14.914 1 57.47 92 ALA B C 1
ATOM 3139 O O . ALA B 1 92 ? 10.609 35.062 13.758 1 57.47 92 ALA B O 1
ATOM 3140 N N . GLN B 1 93 ? 10.852 34.625 15.836 1 61.88 93 GLN B N 1
ATOM 3141 C CA . GLN B 1 93 ? 11.109 33.219 15.578 1 61.88 93 GLN B CA 1
ATOM 3142 C C . GLN B 1 93 ? 9.859 32.531 15.039 1 61.88 93 GLN B C 1
ATOM 3144 O O . GLN B 1 93 ? 8.906 32.281 15.781 1 61.88 93 GLN B O 1
ATOM 3149 N N . SER B 1 94 ? 9.656 32.688 13.805 1 71.06 94 SER B N 1
ATOM 3150 C CA . SER B 1 94 ? 8.453 32.125 13.203 1 71.06 94 SER B CA 1
ATOM 3151 C C . SER B 1 94 ? 8.414 30.594 13.336 1 71.06 94 SER B C 1
ATOM 3153 O O . SER B 1 94 ? 9.406 29.922 13.062 1 71.06 94 SER B O 1
ATOM 3155 N N . MET B 1 95 ? 7.449 30.156 14.094 1 84.69 95 MET B N 1
ATOM 3156 C CA . MET B 1 95 ? 7.219 28.719 14.25 1 84.69 95 MET B CA 1
ATOM 3157 C C . MET B 1 95 ? 6.738 28.109 12.938 1 84.69 95 MET B C 1
ATOM 3159 O O . MET B 1 95 ? 5.879 28.672 12.258 1 84.69 95 MET B O 1
ATOM 3163 N N . PRO B 1 96 ? 7.426 27.016 12.531 1 90.56 96 PRO B N 1
ATOM 3164 C CA . PRO B 1 96 ? 6.957 26.328 11.328 1 90.56 96 PRO B CA 1
ATOM 3165 C C . PRO B 1 96 ? 5.449 26.094 11.336 1 90.56 96 PRO B C 1
ATOM 3167 O O . PRO B 1 96 ? 4.871 25.781 12.383 1 90.56 96 PRO B O 1
ATOM 3170 N N . SER B 1 97 ? 4.844 26.344 10.211 1 90.25 97 SER B N 1
ATOM 3171 C CA . SER B 1 97 ? 3.402 26.156 10.094 1 90.25 97 SER B CA 1
ATOM 3172 C C . SER B 1 97 ? 3.008 25.797 8.664 1 90.25 97 SER B C 1
ATOM 3174 O O . SER B 1 97 ? 3.82 25.922 7.742 1 90.25 97 SER B O 1
ATOM 3176 N N . GLY B 1 98 ? 1.731 25.297 8.539 1 89.25 98 GLY B N 1
ATOM 3177 C CA . GLY B 1 98 ? 1.207 24.969 7.223 1 89.25 98 GLY B CA 1
ATOM 3178 C C . GLY B 1 98 ? 1.222 23.484 6.926 1 89.25 98 GLY B C 1
ATOM 3179 O O . GLY B 1 98 ? 1.52 22.672 7.809 1 89.25 98 GLY B O 1
ATOM 3180 N N . GLN B 1 99 ? 0.89 23.172 5.664 1 91.56 99 GLN B N 1
ATOM 3181 C CA . GLN B 1 99 ? 0.738 21.781 5.27 1 91.56 99 GLN B CA 1
ATOM 3182 C C . GLN B 1 99 ? 2.039 21.234 4.691 1 91.56 99 GLN B C 1
ATOM 3184 O O . GLN B 1 99 ? 2.641 21.844 3.805 1 91.56 99 GLN B O 1
ATOM 3189 N N . LEU B 1 100 ? 2.486 20.172 5.277 1 95.06 100 LEU B N 1
ATOM 3190 C CA . LEU B 1 100 ? 3.643 19.422 4.793 1 95.06 100 LEU B CA 1
ATOM 3191 C C . LEU B 1 100 ? 3.205 18.172 4.027 1 95.06 100 LEU B C 1
ATOM 3193 O O . LEU B 1 100 ? 2.566 17.281 4.594 1 95.06 100 LEU B O 1
ATOM 3197 N N . ARG B 1 101 ? 3.521 18.125 2.738 1 94 101 ARG B N 1
ATOM 3198 C CA . ARG B 1 101 ? 3.141 17 1.891 1 94 101 ARG B CA 1
ATOM 3199 C C . ARG B 1 101 ? 4.336 16.094 1.609 1 94 101 ARG B C 1
ATOM 3201 O O . ARG B 1 101 ? 5.309 16.516 0.979 1 94 101 ARG B O 1
ATOM 3208 N N . ILE B 1 102 ? 4.211 14.844 2.061 1 95.94 102 ILE B N 1
ATOM 3209 C CA . ILE B 1 102 ? 5.332 13.922 1.985 1 95.94 102 ILE B CA 1
ATOM 3210 C C . ILE B 1 102 ? 4.914 12.664 1.222 1 95.94 102 ILE B C 1
ATOM 3212 O O . ILE B 1 102 ? 3.85 12.094 1.483 1 95.94 102 ILE B O 1
ATOM 3216 N N . SER B 1 103 ? 5.73 12.258 0.285 1 95.44 103 SER B N 1
ATOM 3217 C CA . SER B 1 103 ? 5.52 10.984 -0.394 1 95.44 103 SER B CA 1
ATOM 3218 C C . SER B 1 103 ? 6.5 9.922 0.101 1 95.44 103 SER B C 1
ATOM 3220 O O . SER B 1 103 ? 7.715 10.133 0.066 1 95.44 103 SER B O 1
ATOM 3222 N N . LEU B 1 104 ? 5.961 8.828 0.556 1 95.88 104 LEU B N 1
ATOM 3223 C CA . LEU B 1 104 ? 6.746 7.773 1.186 1 95.88 104 LEU B CA 1
ATOM 3224 C C . LEU B 1 104 ? 6.414 6.414 0.579 1 95.88 104 LEU B C 1
ATOM 3226 O O . LEU B 1 104 ? 5.254 6.133 0.275 1 95.88 104 LEU B O 1
ATOM 3230 N N . PRO B 1 105 ? 7.48 5.559 0.409 1 95.56 105 PRO B N 1
ATOM 3231 C CA . PRO B 1 105 ? 7.133 4.16 0.145 1 95.56 105 PRO B CA 1
ATOM 3232 C C . PRO B 1 105 ? 6.465 3.484 1.338 1 95.56 105 PRO B C 1
ATOM 3234 O O . PRO B 1 105 ? 6.684 3.887 2.484 1 95.56 105 PRO B O 1
ATOM 3237 N N . THR B 1 106 ? 5.645 2.457 1.104 1 97.06 106 THR B N 1
ATOM 3238 C CA . THR B 1 106 ? 4.898 1.809 2.174 1 97.06 106 THR B CA 1
ATOM 3239 C C . THR B 1 106 ? 5.844 1.242 3.229 1 97.06 106 THR B C 1
ATOM 3241 O O . THR B 1 106 ? 5.562 1.314 4.426 1 97.06 106 THR B O 1
ATOM 3244 N N . THR B 1 107 ? 7.008 0.764 2.84 1 97.12 107 THR B N 1
ATOM 3245 C CA . THR B 1 107 ? 7.969 0.172 3.766 1 97.12 107 THR B CA 1
ATOM 3246 C C . THR B 1 107 ? 8.469 1.213 4.762 1 97.12 107 THR B C 1
ATOM 3248 O O . THR B 1 107 ? 8.102 1.186 5.938 1 97.12 107 THR B O 1
ATOM 3251 N N . TYR B 1 108 ? 9.062 2.23 4.219 1 96.94 108 TYR B N 1
ATOM 3252 C CA . TYR B 1 108 ? 9.672 3.242 5.074 1 96.94 108 TYR B CA 1
ATOM 3253 C C . TYR B 1 108 ? 8.602 4.09 5.758 1 96.94 108 TYR B C 1
ATOM 3255 O O . TYR B 1 108 ? 8.797 4.547 6.891 1 96.94 108 TYR B O 1
ATOM 3263 N N . GLY B 1 109 ? 7.48 4.281 5.121 1 97.94 109 GLY B N 1
ATOM 3264 C CA . GLY B 1 109 ? 6.367 5.016 5.703 1 97.94 109 GLY B CA 1
ATOM 3265 C C . GLY B 1 109 ? 5.824 4.375 6.969 1 97.94 109 GLY B C 1
ATOM 3266 O O . GLY B 1 109 ? 5.824 4.992 8.031 1 97.94 109 GLY B O 1
ATOM 3267 N N . HIS B 1 110 ? 5.5 3.129 6.883 1 98.19 110 HIS B N 1
ATOM 3268 C CA . HIS B 1 110 ? 4.859 2.432 7.992 1 98.19 110 HIS B CA 1
ATOM 3269 C C . HIS B 1 110 ? 5.848 2.154 9.117 1 98.19 110 HIS B C 1
ATOM 3271 O O . HIS B 1 110 ? 5.477 2.15 10.289 1 98.19 110 HIS B O 1
ATOM 3277 N N . HIS B 1 111 ? 7.105 2.016 8.789 1 97.19 111 HIS B N 1
ATOM 3278 C CA . HIS B 1 111 ? 7.996 1.423 9.781 1 97.19 111 HIS B CA 1
ATOM 3279 C C . HIS B 1 111 ? 8.969 2.457 10.336 1 97.19 111 HIS B C 1
ATOM 3281 O O . HIS B 1 111 ? 9.609 2.227 11.367 1 97.19 111 HIS B O 1
ATOM 3287 N N . ARG B 1 112 ? 9.102 3.59 9.633 1 96.69 112 ARG B N 1
ATOM 3288 C CA . ARG B 1 112 ? 10.055 4.586 10.117 1 96.69 112 ARG B CA 1
ATOM 3289 C C . ARG B 1 112 ? 9.375 5.941 10.305 1 96.69 112 ARG B C 1
ATOM 3291 O O . ARG B 1 112 ? 9.461 6.535 11.375 1 96.69 112 ARG B O 1
ATOM 3298 N N . ILE B 1 113 ? 8.594 6.387 9.367 1 97.94 113 ILE B N 1
ATOM 3299 C CA . ILE B 1 113 ? 8.234 7.797 9.32 1 97.94 113 ILE B CA 1
ATOM 3300 C C . ILE B 1 113 ? 6.926 8.016 10.078 1 97.94 113 ILE B C 1
ATOM 3302 O O . ILE B 1 113 ? 6.859 8.852 10.984 1 97.94 113 ILE B O 1
ATOM 3306 N N . LEU B 1 114 ? 5.848 7.27 9.766 1 98.56 114 LEU B N 1
ATOM 3307 C CA . LEU B 1 114 ? 4.547 7.473 10.391 1 98.56 114 LEU B CA 1
ATOM 3308 C C . LEU B 1 114 ? 4.66 7.383 11.914 1 98.56 114 LEU B C 1
ATOM 3310 O O . LEU B 1 114 ? 4.086 8.203 12.625 1 98.56 114 LEU B O 1
ATOM 3314 N N . PRO B 1 115 ? 5.461 6.465 12.414 1 97.56 115 PRO B N 1
ATOM 3315 C CA . PRO B 1 115 ? 5.582 6.352 13.875 1 97.56 115 PRO B CA 1
ATOM 3316 C C . PRO B 1 115 ? 6.195 7.594 14.516 1 97.56 115 PRO B C 1
ATOM 3318 O O . PRO B 1 115 ? 6.008 7.836 15.711 1 97.56 115 PRO B O 1
ATOM 3321 N N . LEU B 1 116 ? 6.867 8.406 13.742 1 97.5 116 LEU B N 1
ATOM 3322 C CA . LEU B 1 116 ? 7.59 9.555 14.273 1 97.5 116 LEU B CA 1
ATOM 3323 C C . LEU B 1 116 ? 6.738 10.82 14.188 1 97.5 116 LEU B C 1
ATOM 3325 O O . LEU B 1 116 ? 7.051 11.828 14.82 1 97.5 116 LEU B O 1
ATOM 3329 N N . LEU B 1 117 ? 5.691 10.797 13.414 1 98.44 117 LEU B N 1
ATOM 3330 C CA . LEU B 1 117 ? 4.977 12.016 13.07 1 98.44 117 LEU B CA 1
ATOM 3331 C C . LEU B 1 117 ? 4.324 12.641 14.297 1 98.44 117 LEU B C 1
ATOM 3333 O O . LEU B 1 117 ? 4.301 13.867 14.438 1 98.44 117 LEU B O 1
ATOM 3337 N N . PRO B 1 118 ? 3.787 11.82 15.281 1 98.25 118 PRO B N 1
ATOM 3338 C CA . PRO B 1 118 ? 3.23 12.445 16.484 1 98.25 118 PRO B CA 1
ATOM 3339 C C . PRO B 1 118 ? 4.27 13.242 17.266 1 98.25 118 PRO B C 1
ATOM 3341 O O . PRO B 1 118 ? 3.975 14.336 17.75 1 98.25 118 PRO B O 1
ATOM 3344 N N . ALA B 1 119 ? 5.473 12.711 17.328 1 97.44 119 ALA B N 1
ATOM 3345 C CA . ALA B 1 119 ? 6.539 13.438 18.016 1 97.44 119 ALA B CA 1
ATOM 3346 C C . ALA B 1 119 ? 6.898 14.719 17.281 1 97.44 119 ALA B C 1
ATOM 3348 O O . ALA B 1 119 ? 7.152 15.75 17.906 1 97.44 119 ALA B O 1
ATOM 3349 N N . PHE B 1 120 ? 6.961 14.672 15.969 1 98.19 120 PHE B N 1
ATOM 3350 C CA . PHE B 1 120 ? 7.25 15.859 15.172 1 98.19 120 PHE B CA 1
ATOM 3351 C C . PHE B 1 120 ? 6.199 16.938 15.398 1 98.19 120 PHE B C 1
ATOM 3353 O O . PHE B 1 120 ? 6.535 18.094 15.617 1 98.19 120 PHE B O 1
ATOM 3360 N N . ARG B 1 121 ? 4.926 16.531 15.359 1 97.88 121 ARG B N 1
ATOM 3361 C CA . ARG B 1 121 ? 3.855 17.516 15.484 1 97.88 121 ARG B CA 1
ATOM 3362 C C . ARG B 1 121 ? 3.76 18.031 16.922 1 97.88 121 ARG B C 1
ATOM 3364 O O . ARG B 1 121 ? 3.219 19.125 17.156 1 97.88 121 ARG B O 1
ATOM 3371 N N . ALA B 1 122 ? 4.184 17.25 17.891 1 96.75 122 ALA B N 1
ATOM 3372 C CA . ALA B 1 122 ? 4.277 17.766 19.25 1 96.75 122 ALA B CA 1
ATOM 3373 C C . ALA B 1 122 ? 5.23 18.953 19.328 1 96.75 122 ALA B C 1
ATOM 3375 O O . ALA B 1 122 ? 5.008 19.891 20.094 1 96.75 122 ALA B O 1
ATOM 3376 N N . LEU B 1 123 ? 6.273 18.922 18.5 1 96.19 123 LEU B N 1
ATOM 3377 C CA . LEU B 1 123 ? 7.246 20.016 18.438 1 96.19 123 LEU B CA 1
ATOM 3378 C C . LEU B 1 123 ? 6.711 21.172 17.609 1 96.19 123 LEU B C 1
ATOM 3380 O O . LEU B 1 123 ? 6.984 22.344 17.906 1 96.19 123 LEU B O 1
ATOM 3384 N N . TYR B 1 124 ? 5.977 20.812 16.562 1 97.12 124 TYR B N 1
ATOM 3385 C CA . TYR B 1 124 ? 5.477 21.812 15.633 1 97.12 124 TYR B CA 1
ATOM 3386 C C . TYR B 1 124 ? 3.98 21.656 15.406 1 97.12 124 TYR B C 1
ATOM 3388 O O . TYR B 1 124 ? 3.551 21.281 14.305 1 97.12 124 TYR B O 1
ATOM 3396 N N . PRO B 1 125 ? 3.174 22.078 16.297 1 95.5 125 PRO B N 1
ATOM 3397 C CA . PRO B 1 125 ? 1.739 21.781 16.297 1 95.5 125 PRO B CA 1
ATOM 3398 C C . PRO B 1 125 ? 0.994 22.484 15.172 1 95.5 125 PRO B C 1
ATOM 3400 O O . PRO B 1 125 ? -0.132 22.109 14.836 1 95.5 125 PRO B O 1
ATOM 3403 N N . GLN B 1 126 ? 1.593 23.5 14.578 1 94.06 126 GLN B N 1
ATOM 3404 C CA . GLN B 1 126 ? 0.904 24.266 13.539 1 94.06 126 GLN B CA 1
ATOM 3405 C C . GLN B 1 126 ? 1.171 23.688 12.156 1 94.06 126 GLN B C 1
ATOM 3407 O O . GLN B 1 126 ? 0.667 24.188 11.156 1 94.06 126 GLN B O 1
ATOM 3412 N N . VAL B 1 127 ? 1.93 22.609 12.125 1 95.62 127 VAL B N 1
ATOM 3413 C CA . VAL B 1 127 ? 2.184 21.906 10.875 1 95.62 127 VAL B CA 1
ATOM 3414 C C . VAL B 1 127 ? 1.204 20.734 10.734 1 95.62 127 VAL B C 1
ATOM 3416 O O . VAL B 1 127 ? 1.051 19.938 11.648 1 95.62 127 VAL B O 1
ATOM 3419 N N . SER B 1 128 ? 0.463 20.734 9.648 1 96.31 128 SER B N 1
ATOM 3420 C CA . SER B 1 128 ? -0.3 19.547 9.289 1 96.31 128 SER B CA 1
ATOM 3421 C C . SER B 1 128 ? 0.467 18.672 8.297 1 96.31 128 SER B C 1
ATOM 3423 O O . SER B 1 128 ? 1.292 19.172 7.531 1 96.31 128 SER B O 1
ATOM 3425 N N . VAL B 1 129 ? 0.215 17.375 8.375 1 97.75 129 VAL B N 1
ATOM 3426 C CA . VAL B 1 129 ? 0.992 16.453 7.543 1 97.75 129 VAL B CA 1
ATOM 3427 C C . VAL B 1 129 ? 0.06 15.688 6.609 1 97.75 129 VAL B C 1
ATOM 3429 O O . VAL B 1 129 ? -0.934 15.109 7.051 1 97.75 129 VAL B O 1
ATOM 3432 N N . ASP B 1 130 ? 0.363 15.75 5.336 1 95.62 130 ASP B N 1
ATOM 3433 C CA . ASP B 1 130 ? -0.267 14.945 4.293 1 95.62 130 ASP B CA 1
ATOM 3434 C C . ASP B 1 130 ? 0.702 13.906 3.742 1 95.62 130 ASP B C 1
ATOM 3436 O O . ASP B 1 130 ? 1.66 14.242 3.047 1 95.62 130 ASP B O 1
ATOM 3440 N N . VAL B 1 131 ? 0.359 12.656 4.027 1 97.31 131 VAL B N 1
ATOM 3441 C CA . VAL B 1 131 ? 1.294 11.586 3.693 1 97.31 131 VAL B CA 1
ATOM 3442 C C . VAL B 1 131 ? 0.732 10.75 2.547 1 97.31 131 VAL B C 1
ATOM 3444 O O . VAL B 1 131 ? -0.326 10.133 2.684 1 97.31 131 VAL B O 1
ATOM 3447 N N . HIS B 1 132 ? 1.428 10.789 1.464 1 95.62 132 HIS B N 1
ATOM 3448 C CA . HIS B 1 132 ? 1.15 9.914 0.33 1 95.62 132 HIS B CA 1
ATOM 3449 C C . HIS B 1 132 ? 1.958 8.625 0.417 1 95.62 132 HIS B C 1
ATOM 3451 O O . HIS B 1 132 ? 3.182 8.641 0.261 1 95.62 132 HIS B O 1
ATOM 3457 N N . LEU B 1 133 ? 1.263 7.492 0.691 1 95.94 133 LEU B N 1
ATOM 3458 C CA . LEU B 1 133 ? 1.924 6.199 0.841 1 95.94 133 LEU B CA 1
ATOM 3459 C C . LEU B 1 133 ? 1.802 5.375 -0.436 1 95.94 133 LEU B C 1
ATOM 3461 O O . LEU B 1 133 ? 0.78 4.727 -0.664 1 95.94 133 LEU B O 1
ATOM 3465 N N . SER B 1 134 ? 2.887 5.355 -1.174 1 92.06 134 SER B N 1
ATOM 3466 C CA . SER B 1 134 ? 2.873 4.672 -2.463 1 92.06 134 SER B CA 1
ATOM 3467 C C . SER B 1 134 ? 4.281 4.266 -2.887 1 92.06 134 SER B C 1
ATOM 3469 O O . SER B 1 134 ? 5.238 5.016 -2.676 1 92.06 134 SER B O 1
ATOM 3471 N N . ASN B 1 135 ? 4.281 3.129 -3.574 1 89.81 135 ASN B N 1
ATOM 3472 C CA . ASN B 1 135 ? 5.578 2.648 -4.043 1 89.81 135 ASN B CA 1
ATOM 3473 C C . ASN B 1 135 ? 5.848 3.082 -5.48 1 89.81 135 ASN B C 1
ATOM 3475 O O . ASN B 1 135 ? 6.875 2.725 -6.059 1 89.81 135 ASN B O 1
ATOM 3479 N N . ARG B 1 136 ? 5.027 3.857 -5.969 1 83.19 136 ARG B N 1
ATOM 3480 C CA . ARG B 1 136 ? 5.234 4.352 -7.324 1 83.19 136 ARG B CA 1
ATOM 3481 C C . ARG B 1 136 ? 6.18 5.547 -7.336 1 83.19 136 ARG B C 1
ATOM 3483 O O . ARG B 1 136 ? 6.273 6.281 -6.352 1 83.19 136 ARG B O 1
ATOM 3490 N N . ASN B 1 137 ? 6.793 5.664 -8.438 1 77.5 137 ASN B N 1
ATOM 3491 C CA . ASN B 1 137 ? 7.547 6.895 -8.625 1 77.5 137 ASN B CA 1
ATOM 3492 C C . ASN B 1 137 ? 6.625 8.094 -8.812 1 77.5 137 ASN B C 1
ATOM 3494 O O . ASN B 1 137 ? 5.508 7.957 -9.312 1 77.5 137 ASN B O 1
ATOM 3498 N N . ILE B 1 138 ? 7.117 9.133 -8.25 1 78.12 138 ILE B N 1
ATOM 3499 C CA . ILE B 1 138 ? 6.277 10.32 -8.312 1 78.12 138 ILE B CA 1
ATOM 3500 C C . ILE B 1 138 ? 6.988 11.414 -9.109 1 78.12 138 ILE B C 1
ATOM 3502 O O . ILE B 1 138 ? 8.203 11.352 -9.312 1 78.12 138 ILE B O 1
ATOM 3506 N N . ASP B 1 139 ? 6.129 12.273 -9.641 1 75.62 139 ASP B N 1
ATOM 3507 C CA . ASP B 1 139 ? 6.633 13.531 -10.18 1 75.62 139 ASP B CA 1
ATOM 3508 C C . ASP B 1 139 ? 6.539 14.648 -9.141 1 75.62 139 ASP B C 1
ATOM 3510 O O . ASP B 1 139 ? 5.469 15.227 -8.938 1 75.62 139 ASP B O 1
ATOM 3514 N N . PHE B 1 140 ? 7.68 15.016 -8.641 1 71.56 140 PHE B N 1
ATOM 3515 C CA . PHE B 1 140 ? 7.742 15.977 -7.547 1 71.56 140 PHE B CA 1
ATOM 3516 C C . PHE B 1 140 ? 7.082 17.297 -7.941 1 71.56 140 PHE B C 1
ATOM 3518 O O . PHE B 1 140 ? 6.277 17.844 -7.188 1 71.56 140 PHE B O 1
ATOM 3525 N N . VAL B 1 141 ? 7.527 17.719 -9.047 1 65.81 141 VAL B N 1
ATOM 3526 C CA . VAL B 1 141 ? 7.109 19.047 -9.477 1 65.81 141 VAL B CA 1
ATOM 3527 C C . VAL B 1 141 ? 5.633 19.016 -9.867 1 65.81 141 VAL B C 1
ATOM 3529 O O . VAL B 1 141 ? 4.852 19.859 -9.43 1 65.81 141 VAL B O 1
ATOM 3532 N N . ALA B 1 142 ? 5.281 17.953 -10.516 1 70.31 142 ALA B N 1
ATOM 3533 C CA . ALA B 1 142 ? 3.932 17.906 -11.07 1 70.31 142 ALA B CA 1
ATOM 3534 C C . ALA B 1 142 ? 2.908 17.547 -9.992 1 70.31 142 ALA B C 1
ATOM 3536 O O . ALA B 1 142 ? 1.764 18.016 -10.047 1 70.31 142 ALA B O 1
ATOM 3537 N N . GLU B 1 143 ? 3.365 16.859 -8.992 1 79.69 143 GLU B N 1
ATOM 3538 C CA . GLU B 1 143 ? 2.395 16.344 -8.031 1 79.69 143 GLU B CA 1
ATOM 3539 C C . GLU B 1 143 ? 2.424 17.156 -6.734 1 79.69 143 GLU B C 1
ATOM 3541 O O . GLU B 1 143 ? 1.573 16.969 -5.863 1 79.69 143 GLU B O 1
ATOM 3546 N N . GLY B 1 144 ? 3.312 18.109 -6.574 1 81.12 144 GLY B N 1
ATOM 3547 C CA . GLY B 1 144 ? 3.273 19.125 -5.539 1 81.12 144 GLY B CA 1
ATOM 3548 C C . GLY B 1 144 ? 3.691 18.609 -4.176 1 81.12 144 GLY B C 1
ATOM 3549 O O . GLY B 1 144 ? 3.146 19.031 -3.154 1 81.12 144 GLY B O 1
ATOM 3550 N N . TYR B 1 145 ? 4.543 17.609 -4.09 1 90.12 145 TYR B N 1
ATOM 3551 C CA . TYR B 1 145 ? 5.078 17.156 -2.811 1 90.12 145 TYR B CA 1
ATOM 3552 C C . TYR B 1 145 ? 6.234 18.031 -2.357 1 90.12 145 TYR B C 1
ATOM 3554 O O . TYR B 1 145 ? 7.035 18.484 -3.178 1 90.12 145 TYR B O 1
ATOM 3562 N N . ASP B 1 146 ? 6.277 18.234 -1.024 1 91 146 ASP B N 1
ATOM 3563 C CA . ASP B 1 146 ? 7.387 18.984 -0.449 1 91 146 ASP B CA 1
ATOM 3564 C C . ASP B 1 146 ? 8.641 18.125 -0.341 1 91 146 ASP B C 1
ATOM 3566 O O . ASP B 1 146 ? 9.758 18.625 -0.483 1 91 146 ASP B O 1
ATOM 3570 N N . LEU B 1 147 ? 8.398 16.891 0.028 1 92.81 147 LEU B N 1
ATOM 3571 C CA . LEU B 1 147 ? 9.477 15.93 0.236 1 92.81 147 LEU B CA 1
ATOM 3572 C C . LEU B 1 147 ? 9.055 14.539 -0.212 1 92.81 147 LEU B C 1
ATOM 3574 O O . LEU B 1 147 ? 7.867 14.227 -0.258 1 92.81 147 LEU B O 1
ATOM 3578 N N . ALA B 1 148 ? 10.109 13.773 -0.552 1 93.69 148 ALA B N 1
ATOM 3579 C CA . ALA B 1 148 ? 9.875 12.359 -0.814 1 93.69 148 ALA B CA 1
ATOM 3580 C C . ALA B 1 148 ? 11.016 11.508 -0.267 1 93.69 148 ALA B C 1
ATOM 3582 O O . ALA B 1 148 ? 12.148 11.984 -0.129 1 93.69 148 ALA B O 1
ATOM 3583 N N . ILE B 1 149 ? 10.688 10.367 0.174 1 94.69 149 ILE B N 1
ATOM 3584 C CA . ILE B 1 149 ? 11.695 9.359 0.471 1 94.69 149 ILE B CA 1
ATOM 3585 C C . ILE B 1 149 ? 11.562 8.195 -0.515 1 94.69 149 ILE B C 1
ATOM 3587 O O . ILE B 1 149 ? 10.461 7.695 -0.75 1 94.69 149 ILE B O 1
ATOM 3591 N N . ARG B 1 150 ? 12.648 7.844 -1.156 1 92.56 150 ARG B N 1
ATOM 3592 C CA . ARG B 1 150 ? 12.633 6.773 -2.15 1 92.56 150 ARG B CA 1
ATOM 3593 C C . ARG B 1 150 ? 13.867 5.895 -2.031 1 92.56 150 ARG B C 1
ATOM 3595 O O . ARG B 1 150 ? 14.875 6.301 -1.445 1 92.56 150 ARG B O 1
ATOM 3602 N N . VAL B 1 151 ? 13.492 4.664 -2.619 1 87.44 151 VAL B N 1
ATOM 3603 C CA . VAL B 1 151 ? 14.602 3.729 -2.748 1 87.44 151 VAL B CA 1
ATOM 3604 C C . VAL B 1 151 ? 15.234 3.863 -4.133 1 87.44 151 VAL B C 1
ATOM 3606 O O . VAL B 1 151 ? 14.531 4.047 -5.129 1 87.44 151 VAL B O 1
ATOM 3609 N N . ARG B 1 152 ? 16.547 3.961 -4.305 1 71.25 152 ARG B N 1
ATOM 3610 C CA . ARG B 1 152 ? 17.297 4.039 -5.551 1 71.25 152 ARG B CA 1
ATOM 3611 C C . ARG B 1 152 ? 17.016 5.348 -6.281 1 71.25 152 ARG B C 1
ATOM 3613 O O . ARG B 1 152 ? 16.875 5.363 -7.504 1 71.25 152 ARG B O 1
ATOM 3620 N N . ALA B 1 153 ? 16.672 6.352 -5.523 1 64.69 153 ALA B N 1
ATOM 3621 C CA . ALA B 1 153 ? 16.297 7.613 -6.156 1 64.69 153 ALA B CA 1
ATOM 3622 C C . ALA B 1 153 ? 17.469 8.211 -6.922 1 64.69 153 ALA B C 1
ATOM 3624 O O . ALA B 1 153 ? 18.609 8.156 -6.461 1 64.69 153 ALA B O 1
ATOM 3625 N N . GLN B 1 154 ? 17.172 8.375 -8.273 1 62.66 154 GLN B N 1
ATOM 3626 C CA . GLN B 1 154 ? 18.141 9.133 -9.047 1 62.66 154 GLN B CA 1
ATOM 3627 C C . GLN B 1 154 ? 17.797 10.625 -9.062 1 62.66 154 GLN B C 1
ATOM 3629 O O . GLN B 1 154 ? 16.859 11.039 -9.742 1 62.66 154 GLN B O 1
ATOM 3634 N N . PRO B 1 155 ? 18.422 11.289 -8.156 1 63.16 155 PRO B N 1
ATOM 3635 C CA . PRO B 1 155 ? 18.078 12.711 -8.133 1 63.16 155 PRO B CA 1
ATOM 3636 C C . PRO B 1 155 ? 18.391 13.414 -9.453 1 63.16 155 PRO B C 1
ATOM 3638 O O . PRO B 1 155 ? 19.328 13.039 -10.148 1 63.16 155 PRO B O 1
ATOM 3641 N N . ASP B 1 156 ? 17.406 14.039 -9.867 1 68.44 156 ASP B N 1
ATOM 3642 C CA . ASP B 1 156 ? 17.719 15.008 -10.914 1 68.44 156 ASP B CA 1
ATOM 3643 C C . ASP B 1 156 ? 18.344 16.266 -10.32 1 68.44 156 ASP B C 1
ATOM 3645 O O . ASP B 1 156 ? 18.375 16.438 -9.102 1 68.44 156 ASP B O 1
ATOM 3649 N N . SER B 1 157 ? 18.922 17.016 -11.164 1 68.69 157 SER B N 1
ATOM 3650 C CA . SER B 1 157 ? 19.672 18.203 -10.773 1 68.69 157 SER B CA 1
ATOM 3651 C C . SER B 1 157 ? 18.797 19.188 -10.008 1 68.69 157 SER B C 1
ATOM 3653 O O . SER B 1 157 ? 19.312 20.047 -9.297 1 68.69 157 SER B O 1
ATOM 3655 N N . SER B 1 158 ? 17.578 18.938 -10.031 1 79.62 158 SER B N 1
ATOM 3656 C CA . SER B 1 158 ? 16.688 19.922 -9.398 1 79.62 158 SER B CA 1
ATOM 3657 C C . SER B 1 158 ? 16.312 19.484 -7.984 1 79.62 158 SER B C 1
ATOM 3659 O O . SER B 1 158 ? 15.664 20.234 -7.254 1 79.62 158 SER B O 1
ATOM 3661 N N . LEU B 1 159 ? 16.922 18.375 -7.543 1 85.75 159 LEU B N 1
ATOM 3662 C CA . LEU B 1 159 ? 16.578 17.859 -6.227 1 85.75 159 LEU B CA 1
ATOM 3663 C C . LEU B 1 159 ? 17.812 17.688 -5.363 1 85.75 159 LEU B C 1
ATOM 3665 O O . LEU B 1 159 ? 18.906 17.391 -5.879 1 85.75 159 LEU B O 1
ATOM 3669 N N . ILE B 1 160 ? 17.656 18.031 -4.117 1 88.69 160 ILE B N 1
ATOM 3670 C CA . ILE B 1 160 ? 18.641 17.656 -3.115 1 88.69 160 ILE B CA 1
ATOM 3671 C C . ILE B 1 160 ? 18.375 16.234 -2.617 1 88.69 160 ILE B C 1
ATOM 3673 O O . ILE B 1 160 ? 17.219 15.875 -2.373 1 88.69 160 ILE B O 1
ATOM 3677 N N . ALA B 1 161 ? 19.406 15.484 -2.508 1 91 161 ALA B N 1
ATOM 3678 C CA . ALA B 1 161 ? 19.312 14.109 -2.01 1 91 161 ALA B CA 1
ATOM 3679 C C . ALA B 1 161 ? 20.141 13.922 -0.746 1 91 161 ALA B C 1
ATOM 3681 O O . ALA B 1 161 ? 21.312 14.312 -0.705 1 91 161 ALA B O 1
ATOM 3682 N N . ARG B 1 162 ? 19.484 13.383 0.339 1 91.06 162 ARG B N 1
ATOM 3683 C CA . ARG B 1 162 ? 20.172 13.07 1.585 1 91.06 162 ARG B CA 1
ATOM 3684 C C . ARG B 1 162 ? 19.922 11.625 2.002 1 91.06 162 ARG B C 1
ATOM 3686 O O . ARG B 1 162 ? 18.766 11.188 2.084 1 91.06 162 ARG B O 1
ATOM 3693 N N . LEU B 1 163 ? 20.984 10.945 2.262 1 92.44 163 LEU B N 1
ATOM 3694 C CA . LEU B 1 163 ? 20.859 9.562 2.709 1 92.44 163 LEU B CA 1
ATOM 3695 C C . LEU B 1 163 ? 20.266 9.492 4.117 1 92.44 163 LEU B C 1
ATOM 3697 O O . LEU B 1 163 ? 20.781 10.141 5.035 1 92.44 163 LEU B O 1
ATOM 3701 N N . LEU B 1 164 ? 19.172 8.758 4.297 1 93.94 164 LEU B N 1
ATOM 3702 C CA . LEU B 1 164 ? 18.578 8.586 5.613 1 93.94 164 LEU B CA 1
ATOM 3703 C C . LEU B 1 164 ? 19.031 7.273 6.25 1 93.94 164 LEU B C 1
ATOM 3705 O O . LEU B 1 164 ? 19.344 7.234 7.441 1 93.94 164 LEU B O 1
ATOM 3709 N N . GLU B 1 165 ? 19.016 6.219 5.461 1 93.62 165 GLU B N 1
ATOM 3710 C CA . GLU B 1 165 ? 19.312 4.887 5.984 1 93.62 165 GLU B CA 1
ATOM 3711 C C . GLU B 1 165 ? 19.766 3.947 4.871 1 93.62 165 GLU B C 1
ATOM 3713 O O . GLU B 1 165 ? 19.188 3.943 3.781 1 93.62 165 GLU B O 1
ATOM 3718 N N . ASP B 1 166 ? 20.875 3.26 5.078 1 94.06 166 ASP B N 1
ATOM 3719 C CA . ASP B 1 166 ? 21.219 2.105 4.25 1 94.06 166 ASP B CA 1
ATOM 3720 C C . ASP B 1 166 ? 20.609 0.827 4.812 1 94.06 166 ASP B C 1
ATOM 3722 O O . ASP B 1 166 ? 21.203 0.158 5.652 1 94.06 166 ASP B O 1
ATOM 3726 N N . ALA B 1 167 ? 19.453 0.529 4.297 1 95.5 167 ALA B N 1
ATOM 3727 C CA . ALA B 1 167 ? 18.641 -0.513 4.914 1 95.5 167 ALA B CA 1
ATOM 3728 C C . ALA B 1 167 ? 19.125 -1.902 4.516 1 95.5 167 ALA B C 1
ATOM 3730 O O . ALA B 1 167 ? 19.141 -2.248 3.334 1 95.5 167 ALA B O 1
ATOM 3731 N N . ARG B 1 168 ? 19.5 -2.719 5.52 1 96.75 168 ARG B N 1
ATOM 3732 C CA . ARG B 1 168 ? 20.031 -4.062 5.297 1 96.75 168 ARG B CA 1
ATOM 3733 C C . ARG B 1 168 ? 18.938 -5 4.801 1 96.75 168 ARG B C 1
ATOM 3735 O O . ARG B 1 168 ? 17.797 -4.945 5.27 1 96.75 168 ARG B O 1
ATOM 3742 N N . LEU B 1 169 ? 19.391 -5.832 3.855 1 98 169 LEU B N 1
ATOM 3743 C CA . LEU B 1 169 ? 18.484 -6.84 3.316 1 98 169 LEU B CA 1
ATOM 3744 C C . LEU B 1 169 ? 18.656 -8.172 4.043 1 98 169 LEU B C 1
ATOM 3746 O O . LEU B 1 169 ? 19.766 -8.562 4.375 1 98 169 LEU B O 1
ATOM 3750 N N . VAL B 1 170 ? 17.531 -8.828 4.285 1 98.69 170 VAL B N 1
ATOM 3751 C CA . VAL B 1 170 ? 17.531 -10.164 4.883 1 98.69 170 VAL B CA 1
ATOM 3752 C C . VAL B 1 170 ? 16.562 -11.07 4.133 1 98.69 170 VAL B C 1
ATOM 3754 O O . VAL B 1 170 ? 15.547 -10.602 3.605 1 98.69 170 VAL B O 1
ATOM 3757 N N . VAL B 1 171 ? 16.859 -12.305 4.051 1 98.88 171 VAL B N 1
ATOM 3758 C CA . VAL B 1 171 ? 15.93 -13.312 3.559 1 98.88 171 VAL B CA 1
ATOM 3759 C C . VAL B 1 171 ? 15.234 -13.992 4.738 1 98.88 171 VAL B C 1
ATOM 3761 O O . VAL B 1 171 ? 15.898 -14.445 5.672 1 98.88 171 VAL B O 1
ATOM 3764 N N . VAL B 1 172 ? 13.883 -14.07 4.672 1 98.94 172 VAL B N 1
ATOM 3765 C CA . VAL B 1 172 ? 13.156 -14.586 5.824 1 98.94 172 VAL B CA 1
ATOM 3766 C C . VAL B 1 172 ? 12.156 -15.648 5.375 1 98.94 172 VAL B C 1
ATOM 3768 O O . VAL B 1 172 ? 11.766 -15.68 4.207 1 98.94 172 VAL B O 1
ATOM 3771 N N . ALA B 1 173 ? 11.773 -16.469 6.266 1 98.88 173 ALA B N 1
ATOM 3772 C CA . ALA B 1 173 ? 10.727 -17.469 6.098 1 98.88 173 ALA B CA 1
ATOM 3773 C C . ALA B 1 173 ? 10.086 -17.828 7.438 1 98.88 173 ALA B C 1
ATOM 3775 O O . ALA B 1 173 ? 10.703 -17.656 8.492 1 98.88 173 ALA B O 1
ATOM 3776 N N . ALA B 1 174 ? 8.828 -18.266 7.371 1 98.88 174 ALA B N 1
ATOM 3777 C CA . ALA B 1 174 ? 8.172 -18.781 8.57 1 98.88 174 ALA B CA 1
ATOM 3778 C C . ALA B 1 174 ? 8.773 -20.125 8.992 1 98.88 174 ALA B C 1
ATOM 3780 O O . ALA B 1 174 ? 9.133 -20.953 8.141 1 98.88 174 ALA B O 1
ATOM 3781 N N . PRO B 1 175 ? 8.852 -20.406 10.32 1 98.69 175 PRO B N 1
ATOM 3782 C CA . PRO B 1 175 ? 9.375 -21.688 10.797 1 98.69 175 PRO B CA 1
ATOM 3783 C C . PRO B 1 175 ? 8.648 -22.891 10.203 1 98.69 175 PRO B C 1
ATOM 3785 O O . PRO B 1 175 ? 9.273 -23.891 9.859 1 98.69 175 PRO B O 1
ATOM 3788 N N . ASP B 1 176 ? 7.359 -22.766 10.07 1 97.94 176 ASP B N 1
ATOM 3789 C CA . ASP B 1 176 ? 6.566 -23.859 9.531 1 97.94 176 ASP B CA 1
ATOM 3790 C C . ASP B 1 176 ? 6.965 -24.172 8.094 1 97.94 176 ASP B C 1
ATOM 3792 O O . ASP B 1 176 ? 6.988 -25.344 7.688 1 97.94 176 ASP B O 1
ATOM 3796 N N . TYR B 1 177 ? 7.242 -23.219 7.355 1 98.62 177 TYR B N 1
ATOM 3797 C CA . TYR B 1 177 ? 7.707 -23.438 5.992 1 98.62 177 TYR B CA 1
ATOM 3798 C C . TYR B 1 177 ? 9.031 -24.203 5.98 1 98.62 177 TYR B C 1
ATOM 3800 O O . TYR B 1 177 ? 9.203 -25.156 5.211 1 98.62 177 TYR B O 1
ATOM 3808 N N . LEU B 1 178 ? 9.945 -23.734 6.797 1 98.56 178 LEU B N 1
ATOM 3809 C CA . LEU B 1 178 ? 11.281 -24.344 6.832 1 98.56 178 LEU B CA 1
ATOM 3810 C C . LEU B 1 178 ? 11.211 -25.781 7.324 1 98.56 178 LEU B C 1
ATOM 3812 O O . LEU B 1 178 ? 12 -26.625 6.891 1 98.56 178 LEU B O 1
ATOM 3816 N N . ARG B 1 179 ? 10.273 -26.031 8.227 1 98.19 179 ARG B N 1
ATOM 3817 C CA . ARG B 1 179 ? 10.102 -27.406 8.703 1 98.19 179 ARG B CA 1
ATOM 3818 C C . ARG B 1 179 ? 9.68 -28.328 7.562 1 98.19 179 ARG B C 1
ATOM 3820 O O . ARG B 1 179 ? 10.086 -29.484 7.52 1 98.19 179 ARG B O 1
ATOM 3827 N N . LYS B 1 180 ? 8.93 -27.844 6.668 1 97.44 180 LYS B N 1
ATOM 3828 C CA . LYS B 1 180 ? 8.398 -28.641 5.566 1 97.44 180 LYS B CA 1
ATOM 3829 C C . LYS B 1 180 ? 9.383 -28.688 4.402 1 97.44 180 LYS B C 1
ATOM 3831 O O . LYS B 1 180 ? 9.664 -29.766 3.869 1 97.44 180 LYS B O 1
ATOM 3836 N N . ALA B 1 181 ? 9.961 -27.562 4.078 1 97.75 181 ALA B N 1
ATOM 3837 C CA . ALA B 1 181 ? 10.734 -27.438 2.846 1 97.75 181 ALA B CA 1
ATOM 3838 C C . ALA B 1 181 ? 12.227 -27.547 3.121 1 97.75 181 ALA B C 1
ATOM 3840 O O . ALA B 1 181 ? 13.023 -27.719 2.195 1 97.75 181 ALA B O 1
ATOM 3841 N N . GLY B 1 182 ? 12.625 -27.562 4.367 1 98.19 182 GLY B N 1
ATOM 3842 C CA . GLY B 1 182 ? 14.039 -27.5 4.703 1 98.19 182 GLY B CA 1
ATOM 3843 C C . GLY B 1 182 ? 14.586 -26.078 4.734 1 98.19 182 GLY B C 1
ATOM 3844 O O . GLY B 1 182 ? 13.93 -25.156 4.262 1 98.19 182 GLY B O 1
ATOM 3845 N N . THR B 1 183 ? 15.734 -25.891 5.344 1 98.5 183 THR B N 1
ATOM 3846 C CA . THR B 1 183 ? 16.406 -24.594 5.418 1 98.5 183 THR B CA 1
ATOM 3847 C C . THR B 1 183 ? 17.484 -24.484 4.34 1 98.5 183 THR B C 1
ATOM 3849 O O . THR B 1 183 ? 18.375 -25.344 4.254 1 98.5 183 THR B O 1
ATOM 3852 N N . PRO B 1 184 ? 17.375 -23.453 3.5 1 98.5 184 PRO B N 1
ATOM 3853 C CA . PRO B 1 184 ? 18.438 -23.297 2.498 1 98.5 184 PRO B CA 1
ATOM 3854 C C . PRO B 1 184 ? 19.781 -22.953 3.117 1 98.5 184 PRO B C 1
ATOM 3856 O O . PRO B 1 184 ? 19.859 -22.125 4.027 1 98.5 184 PRO B O 1
ATOM 3859 N N . ARG B 1 185 ? 20.844 -23.578 2.604 1 96.88 185 ARG B N 1
ATOM 3860 C CA . ARG B 1 185 ? 22.172 -23.375 3.148 1 96.88 185 ARG B CA 1
ATOM 3861 C C . ARG B 1 185 ? 23.094 -22.719 2.121 1 96.88 185 ARG B C 1
ATOM 3863 O O . ARG B 1 185 ? 24.109 -22.141 2.48 1 96.88 185 ARG B O 1
ATOM 3870 N N . ALA B 1 186 ? 22.766 -22.812 0.891 1 97.12 186 ALA B N 1
ATOM 3871 C CA . ALA B 1 186 ? 23.5 -22.203 -0.216 1 97.12 186 ALA B CA 1
ATOM 3872 C C . ALA B 1 186 ? 22.531 -21.5 -1.178 1 97.12 186 ALA B C 1
ATOM 3874 O O . ALA B 1 186 ? 21.328 -21.75 -1.15 1 97.12 186 ALA B O 1
ATOM 3875 N N . LEU B 1 187 ? 23.062 -20.594 -1.972 1 97.56 187 LEU B N 1
ATOM 3876 C CA . LEU B 1 187 ? 22.219 -19.844 -2.9 1 97.56 187 LEU B CA 1
ATOM 3877 C C . LEU B 1 187 ? 21.578 -20.781 -3.916 1 97.56 187 LEU B C 1
ATOM 3879 O O . LEU B 1 187 ? 20.438 -20.547 -4.348 1 97.56 187 LEU B O 1
ATOM 3883 N N . GLU B 1 188 ? 22.25 -21.828 -4.266 1 96.56 188 GLU B N 1
ATOM 3884 C CA . GLU B 1 188 ? 21.734 -22.812 -5.219 1 96.56 188 GLU B CA 1
ATOM 3885 C C . GLU B 1 188 ? 20.484 -23.5 -4.68 1 96.56 188 GLU B C 1
ATOM 3887 O O . GLU B 1 188 ? 19.641 -23.969 -5.449 1 96.56 188 GLU B O 1
ATOM 3892 N N . ASP B 1 189 ? 20.391 -23.562 -3.318 1 97.81 189 ASP B N 1
ATOM 3893 C CA . ASP B 1 189 ? 19.234 -24.188 -2.688 1 97.81 189 ASP B CA 1
ATOM 3894 C C . ASP B 1 189 ? 17.953 -23.438 -3.021 1 97.81 189 ASP B C 1
ATOM 3896 O O . ASP B 1 189 ? 16.859 -23.969 -2.875 1 97.81 189 ASP B O 1
ATOM 3900 N N . LEU B 1 190 ? 18.031 -22.141 -3.459 1 97.81 190 LEU B N 1
ATOM 3901 C CA . LEU B 1 190 ? 16.859 -21.328 -3.785 1 97.81 190 LEU B CA 1
ATOM 3902 C C . LEU B 1 190 ? 16.062 -21.953 -4.914 1 97.81 190 LEU B C 1
ATOM 3904 O O . LEU B 1 190 ? 14.844 -21.766 -4.996 1 97.81 190 LEU B O 1
ATOM 3908 N N . ASP B 1 191 ? 16.688 -22.766 -5.738 1 95.25 191 ASP B N 1
ATOM 3909 C CA . ASP B 1 191 ? 16.031 -23.422 -6.863 1 95.25 191 ASP B CA 1
ATOM 3910 C C . ASP B 1 191 ? 15 -24.438 -6.379 1 95.25 191 ASP B C 1
ATOM 3912 O O . ASP B 1 191 ? 14.07 -24.781 -7.113 1 95.25 191 ASP B O 1
ATOM 3916 N N . ASP B 1 192 ? 15.172 -24.891 -5.199 1 96.25 192 ASP B N 1
ATOM 3917 C CA . ASP B 1 192 ? 14.289 -25.906 -4.637 1 96.25 192 ASP B CA 1
ATOM 3918 C C . ASP B 1 192 ? 13.289 -25.297 -3.66 1 96.25 192 ASP B C 1
ATOM 3920 O O . ASP B 1 192 ? 12.594 -26.016 -2.943 1 96.25 192 ASP B O 1
ATOM 3924 N N . HIS B 1 193 ? 13.273 -23.984 -3.553 1 98 193 HIS B N 1
ATOM 3925 C CA . HIS B 1 193 ? 12.398 -23.297 -2.619 1 98 193 HIS B CA 1
ATOM 3926 C C . HIS B 1 193 ? 11.422 -22.375 -3.354 1 98 193 HIS B C 1
ATOM 3928 O O . HIS B 1 193 ? 11.672 -21.984 -4.5 1 98 193 HIS B O 1
ATOM 3934 N N . GLU B 1 194 ? 10.281 -22.156 -2.701 1 98.06 194 GLU B N 1
ATOM 3935 C CA . GLU B 1 194 ? 9.359 -21.109 -3.143 1 98.06 194 GLU B CA 1
ATOM 3936 C C . GLU B 1 194 ? 9.906 -19.719 -2.82 1 98.06 194 GLU B C 1
ATOM 3938 O O . GLU B 1 194 ? 9.922 -19.312 -1.657 1 98.06 194 GLU B O 1
ATOM 3943 N N . CYS B 1 195 ? 10.383 -19 -3.861 1 98.5 195 CYS B N 1
ATOM 3944 C CA . CYS B 1 195 ? 10.828 -17.625 -3.682 1 98.5 195 CYS B CA 1
ATOM 3945 C C . CYS B 1 195 ? 9.734 -16.641 -4.07 1 98.5 195 CYS B C 1
ATOM 3947 O O . CYS B 1 195 ? 9.398 -16.516 -5.25 1 98.5 195 CYS B O 1
ATOM 3949 N N . ILE B 1 196 ? 9.211 -15.953 -3.088 1 98.56 196 ILE B N 1
ATOM 3950 C CA . ILE B 1 196 ? 8.141 -15 -3.32 1 98.56 196 ILE B CA 1
ATOM 3951 C C . ILE B 1 196 ? 8.664 -13.828 -4.148 1 98.56 196 ILE B C 1
ATOM 3953 O O . ILE B 1 196 ? 9.672 -13.211 -3.801 1 98.56 196 ILE B O 1
ATOM 3957 N N . GLN B 1 197 ? 7.93 -13.516 -5.234 1 96.31 197 GLN B N 1
ATOM 3958 C CA . GLN B 1 197 ? 8.391 -12.516 -6.191 1 96.31 197 GLN B CA 1
ATOM 3959 C C . GLN B 1 197 ? 7.684 -11.188 -5.977 1 96.31 197 GLN B C 1
ATOM 3961 O O . GLN B 1 197 ? 6.578 -11.141 -5.426 1 96.31 197 GLN B O 1
ATOM 3966 N N . PHE B 1 198 ? 8.391 -10.141 -6.328 1 95.94 198 PHE B N 1
ATOM 3967 C CA . PHE B 1 198 ? 7.805 -8.805 -6.367 1 95.94 198 PHE B CA 1
ATOM 3968 C C . PHE B 1 198 ? 8.07 -8.133 -7.707 1 95.94 198 PHE B C 1
ATOM 3970 O O . PHE B 1 198 ? 9.211 -8.109 -8.18 1 95.94 198 PHE B O 1
ATOM 3977 N N . GLU B 1 199 ? 6.988 -7.594 -8.281 1 90.69 199 GLU B N 1
ATOM 3978 C CA . GLU B 1 199 ? 7.09 -6.859 -9.539 1 90.69 199 GLU B CA 1
ATOM 3979 C C . GLU B 1 199 ? 7.121 -5.355 -9.297 1 90.69 199 GLU B C 1
ATOM 3981 O O . GLU B 1 199 ? 6.238 -4.809 -8.633 1 90.69 199 GLU B O 1
ATOM 3986 N N . LEU B 1 200 ? 8.07 -4.727 -9.891 1 82.69 200 LEU B N 1
ATOM 3987 C CA . LEU B 1 200 ? 8.18 -3.277 -9.773 1 82.69 200 LEU B CA 1
ATOM 3988 C C . LEU B 1 200 ? 7.043 -2.586 -10.523 1 82.69 200 LEU B C 1
ATOM 3990 O O . LEU B 1 200 ? 6.793 -2.887 -11.695 1 82.69 200 LEU B O 1
ATOM 3994 N N . PRO B 1 201 ? 6.395 -1.665 -9.867 1 71.06 201 PRO B N 1
ATOM 3995 C CA . PRO B 1 201 ? 5.246 -1.008 -10.5 1 71.06 201 PRO B CA 1
ATOM 3996 C C . PRO B 1 201 ? 5.629 -0.241 -11.766 1 71.06 201 PRO B C 1
ATOM 3998 O O . PRO B 1 201 ? 4.832 -0.165 -12.703 1 71.06 201 PRO B O 1
ATOM 4001 N N . SER B 1 202 ? 6.742 0.318 -11.781 1 65.19 202 SER B N 1
ATOM 4002 C CA . SER B 1 202 ? 7.156 1.188 -12.875 1 65.19 202 SER B CA 1
ATOM 4003 C C . SER B 1 202 ? 7.469 0.382 -14.133 1 65.19 202 SER B C 1
ATOM 4005 O O . SER B 1 202 ? 7.129 0.795 -15.242 1 65.19 202 SER B O 1
ATOM 4007 N N . SER B 1 203 ? 8.078 -0.766 -13.953 1 66.31 203 SER B N 1
ATOM 4008 C CA . SER B 1 203 ? 8.625 -1.476 -15.109 1 66.31 203 SER B CA 1
ATOM 4009 C C . SER B 1 203 ? 7.938 -2.824 -15.297 1 66.31 203 SER B C 1
ATOM 4011 O O . SER B 1 203 ? 8.008 -3.414 -16.375 1 66.31 203 SER B O 1
ATOM 4013 N N . GLY B 1 204 ? 7.27 -3.271 -14.266 1 74.56 204 GLY B N 1
ATOM 4014 C CA . GLY B 1 204 ? 6.703 -4.609 -14.312 1 74.56 204 GLY B CA 1
ATOM 4015 C C . GLY B 1 204 ? 7.75 -5.703 -14.211 1 74.56 204 GLY B C 1
ATOM 4016 O O . GLY B 1 204 ? 7.434 -6.887 -14.344 1 74.56 204 GLY B O 1
ATOM 4017 N N . ARG B 1 205 ? 8.961 -5.324 -13.898 1 78.56 205 ARG B N 1
ATOM 4018 C CA . ARG B 1 205 ? 10.039 -6.301 -13.773 1 78.56 205 ARG B CA 1
ATOM 4019 C C . ARG B 1 205 ? 10.125 -6.852 -12.352 1 78.56 205 ARG B C 1
ATOM 4021 O O . ARG B 1 205 ? 9.859 -6.133 -11.391 1 78.56 205 ARG B O 1
ATOM 4028 N N . ARG B 1 206 ? 10.492 -8.117 -12.406 1 87.75 206 ARG B N 1
ATOM 4029 C CA . ARG B 1 206 ? 10.703 -8.734 -11.094 1 87.75 206 ARG B CA 1
ATOM 4030 C C . ARG B 1 206 ? 12.008 -8.242 -10.469 1 87.75 206 ARG B C 1
ATOM 4032 O O . ARG B 1 206 ? 13.008 -8.062 -11.156 1 87.75 206 ARG B O 1
ATOM 4039 N N . ILE B 1 207 ? 11.961 -8.086 -9.18 1 88.94 207 ILE B N 1
ATOM 4040 C CA . ILE B 1 207 ? 13.148 -7.605 -8.477 1 88.94 207 ILE B CA 1
ATOM 4041 C C . ILE B 1 207 ? 14.07 -8.781 -8.172 1 88.94 207 ILE B C 1
ATOM 4043 O O . ILE B 1 207 ? 13.609 -9.883 -7.863 1 88.94 207 ILE B O 1
ATOM 4047 N N . SER B 1 208 ? 15.352 -8.516 -8.344 1 93.81 208 SER B N 1
ATOM 4048 C CA . SER B 1 208 ? 16.359 -9.516 -7.973 1 93.81 208 SER B CA 1
ATOM 4049 C C . SER B 1 208 ? 16.688 -9.43 -6.484 1 93.81 208 SER B C 1
ATOM 4051 O O . SER B 1 208 ? 16.469 -8.391 -5.852 1 93.81 208 SER B O 1
ATOM 4053 N N . TRP B 1 209 ? 17.109 -10.562 -6.004 1 97.56 209 TRP B N 1
ATOM 4054 C CA . TRP B 1 209 ? 17.625 -10.594 -4.645 1 97.56 209 TRP B CA 1
ATOM 4055 C C . TRP B 1 209 ? 19.125 -10.32 -4.625 1 97.56 209 TRP B C 1
ATOM 4057 O O . TRP B 1 209 ? 19.844 -10.695 -5.559 1 97.56 209 TRP B O 1
ATOM 4067 N N . LEU B 1 210 ? 19.594 -9.633 -3.633 1 98 210 LEU B N 1
ATOM 4068 C CA . LEU B 1 210 ? 20.984 -9.211 -3.553 1 98 210 LEU B CA 1
ATOM 4069 C C . LEU B 1 210 ? 21.719 -9.953 -2.434 1 98 210 LEU B C 1
ATOM 4071 O O . LEU B 1 210 ? 21.234 -9.992 -1.299 1 98 210 LEU B O 1
ATOM 4075 N N . PHE B 1 211 ? 22.875 -10.516 -2.836 1 98.44 211 PHE B N 1
ATOM 4076 C CA . PHE B 1 211 ? 23.688 -11.281 -1.897 1 98.44 211 PHE B CA 1
ATOM 4077 C C . PHE B 1 211 ? 25.141 -10.883 -1.992 1 98.44 211 PHE B C 1
ATOM 4079 O O . PHE B 1 211 ? 25.547 -10.164 -2.91 1 98.44 211 PHE B O 1
ATOM 4086 N N . ASN B 1 212 ? 25.828 -11.195 -0.953 1 97.81 212 ASN B N 1
ATOM 4087 C CA . ASN B 1 212 ? 27.281 -11.148 -0.944 1 97.81 212 ASN B CA 1
ATOM 4088 C C . ASN B 1 212 ? 27.891 -12.547 -0.896 1 97.81 212 ASN B C 1
ATOM 4090 O O . ASN B 1 212 ? 27.609 -13.32 0.015 1 97.81 212 ASN B O 1
ATOM 4094 N N . VAL B 1 213 ? 28.75 -12.883 -1.896 1 96.81 213 VAL B N 1
ATOM 4095 C CA . VAL B 1 213 ? 29.438 -14.164 -1.955 1 96.81 213 VAL B CA 1
ATOM 4096 C C . VAL B 1 213 ? 30.938 -13.938 -2.031 1 96.81 213 VAL B C 1
ATOM 4098 O O . VAL B 1 213 ? 31.453 -13.438 -3.041 1 96.81 213 VAL B O 1
ATOM 4101 N N . ASP B 1 214 ? 31.609 -14.344 -1.01 1 94.19 214 ASP B N 1
ATOM 4102 C CA . ASP B 1 214 ? 33.062 -14.195 -0.957 1 94.19 214 ASP B CA 1
ATOM 4103 C C . ASP B 1 214 ? 33.469 -12.758 -1.266 1 94.19 214 ASP B C 1
ATOM 4105 O O . ASP B 1 214 ? 34.375 -12.531 -2.092 1 94.19 214 ASP B O 1
ATOM 4109 N N . GLY B 1 215 ? 32.781 -11.852 -0.703 1 93 215 GLY B N 1
ATOM 4110 C CA . GLY B 1 215 ? 33.125 -10.438 -0.824 1 93 215 GLY B CA 1
ATOM 4111 C C . GLY B 1 215 ? 32.656 -9.828 -2.131 1 93 215 GLY B C 1
ATOM 4112 O O . GLY B 1 215 ? 32.906 -8.641 -2.385 1 93 215 GLY B O 1
ATOM 4113 N N . LYS B 1 216 ? 32 -10.555 -2.93 1 96.81 216 LYS B N 1
ATOM 4114 C CA . LYS B 1 216 ? 31.531 -10.055 -4.215 1 96.81 216 LYS B CA 1
ATOM 4115 C C . LYS B 1 216 ? 30.016 -9.984 -4.242 1 96.81 216 LYS B C 1
ATOM 4117 O O . LYS B 1 216 ? 29.328 -10.883 -3.744 1 96.81 216 LYS B O 1
ATOM 4122 N N . GLU B 1 217 ? 29.547 -8.906 -4.875 1 97 217 GLU B N 1
ATOM 4123 C CA . GLU B 1 217 ? 28.109 -8.727 -5.004 1 97 217 GLU B CA 1
ATOM 4124 C C . GLU B 1 217 ? 27.516 -9.703 -6.02 1 97 217 GLU B C 1
ATOM 4126 O O . GLU B 1 217 ? 28.094 -9.906 -7.094 1 97 217 GLU B O 1
ATOM 4131 N N . ARG B 1 218 ? 26.438 -10.312 -5.57 1 96.94 218 ARG B N 1
ATOM 4132 C CA . ARG B 1 218 ? 25.75 -11.281 -6.422 1 96.94 218 ARG B CA 1
ATOM 4133 C C . ARG B 1 218 ? 24.25 -11.016 -6.457 1 96.94 218 ARG B C 1
ATOM 4135 O O . ARG B 1 218 ? 23.641 -10.75 -5.418 1 96.94 218 ARG B O 1
ATOM 4142 N N . GLU B 1 219 ? 23.703 -11.031 -7.652 1 95.69 219 GLU B N 1
ATOM 4143 C CA . GLU B 1 219 ? 22.25 -10.922 -7.844 1 95.69 219 GLU B CA 1
ATOM 4144 C C . GLU B 1 219 ? 21.656 -12.273 -8.227 1 95.69 219 GLU B C 1
ATOM 4146 O O . GLU B 1 219 ? 22.219 -13.008 -9.031 1 95.69 219 GLU B O 1
ATOM 4151 N N . VAL B 1 220 ? 20.562 -12.586 -7.555 1 95.5 220 VAL B N 1
ATOM 4152 C CA . VAL B 1 220 ? 19.906 -13.859 -7.828 1 95.5 220 VAL B CA 1
ATOM 4153 C C . VAL B 1 220 ? 18.438 -13.609 -8.141 1 95.5 220 VAL B C 1
ATOM 4155 O O . VAL B 1 220 ? 17.766 -12.836 -7.453 1 95.5 220 VAL B O 1
ATOM 4158 N N . PHE B 1 221 ? 18 -14.164 -9.195 1 90.31 221 PHE B N 1
ATOM 4159 C CA . PHE B 1 221 ? 16.578 -14.148 -9.531 1 90.31 221 PHE B CA 1
ATOM 4160 C C . PHE B 1 221 ? 15.906 -15.445 -9.094 1 90.31 221 PHE B C 1
ATOM 4162 O O . PHE B 1 221 ? 16.062 -16.484 -9.75 1 90.31 221 PHE B O 1
ATOM 4169 N N . GLY B 1 222 ? 15.281 -15.328 -7.926 1 87.31 222 GLY B N 1
ATOM 4170 C CA . GLY B 1 222 ? 14.57 -16.516 -7.449 1 87.31 222 GLY B CA 1
ATOM 4171 C C . GLY B 1 222 ? 13.344 -16.844 -8.281 1 87.31 222 GLY B C 1
ATOM 4172 O O . GLY B 1 222 ? 12.922 -16.047 -9.117 1 87.31 222 GLY B O 1
ATOM 4173 N N . GLN B 1 223 ? 12.883 -18.125 -8.094 1 90.94 223 GLN B N 1
ATOM 4174 C CA . GLN B 1 223 ? 11.664 -18.578 -8.75 1 90.94 223 GLN B CA 1
ATOM 4175 C C . GLN B 1 223 ? 10.594 -18.953 -7.73 1 90.94 223 GLN B C 1
ATOM 4177 O O . GLN B 1 223 ? 10.914 -19.391 -6.621 1 90.94 223 GLN B O 1
ATOM 4182 N N . GLY B 1 224 ? 9.398 -18.719 -8.117 1 93.38 224 GLY B N 1
ATOM 4183 C CA . GLY B 1 224 ? 8.297 -19.094 -7.242 1 93.38 224 GLY B CA 1
ATOM 4184 C C . GLY B 1 224 ? 6.938 -18.875 -7.875 1 93.38 224 GLY B C 1
ATOM 4185 O O . GLY B 1 224 ? 6.84 -18.406 -9.008 1 93.38 224 GLY B O 1
ATOM 4186 N N . ASN B 1 225 ? 5.93 -19.281 -7.086 1 96.31 225 ASN B N 1
ATOM 4187 C CA . ASN B 1 225 ? 4.562 -19.281 -7.602 1 96.31 225 ASN B CA 1
ATOM 4188 C C . ASN B 1 225 ? 3.725 -18.172 -6.973 1 96.31 225 ASN B C 1
ATOM 4190 O O . ASN B 1 225 ? 2.508 -18.125 -7.168 1 96.31 225 ASN B O 1
ATOM 4194 N N . TYR B 1 226 ? 4.359 -17.328 -6.172 1 98.06 226 TYR B N 1
ATOM 4195 C CA . TYR B 1 226 ? 3.73 -16.141 -5.602 1 98.06 226 TYR B CA 1
ATOM 4196 C C . TYR B 1 226 ? 4.391 -14.875 -6.121 1 98.06 226 TYR B C 1
ATOM 4198 O O . TYR B 1 226 ? 5.617 -14.742 -6.07 1 98.06 226 TYR B O 1
ATOM 4206 N N . CYS B 1 227 ? 3.57 -14 -6.609 1 96.31 227 CYS B N 1
ATOM 4207 C CA . CYS B 1 227 ? 4.066 -12.695 -7.027 1 96.31 227 CYS B CA 1
ATOM 4208 C C . CYS B 1 227 ? 3.164 -11.578 -6.516 1 96.31 227 CYS B C 1
ATOM 4210 O O . CYS B 1 227 ? 1.938 -11.703 -6.539 1 96.31 227 CYS B O 1
ATOM 4212 N N . CYS B 1 228 ? 3.783 -10.578 -5.977 1 96.56 228 CYS B N 1
ATOM 4213 C CA . CYS B 1 228 ? 3.074 -9.383 -5.547 1 96.56 228 CYS B CA 1
ATOM 4214 C C . CYS B 1 228 ? 3.494 -8.172 -6.375 1 96.56 228 CYS B C 1
ATOM 4216 O O . CYS B 1 228 ? 4.637 -8.094 -6.836 1 96.56 228 CYS B O 1
ATOM 4218 N N . SER B 1 229 ? 2.535 -7.344 -6.547 1 94.06 229 SER B N 1
ATOM 4219 C CA . SER B 1 229 ? 2.846 -6.062 -7.172 1 94.06 229 SER B CA 1
ATOM 4220 C C . SER B 1 229 ? 2.215 -4.906 -6.406 1 94.06 229 SER B C 1
ATOM 4222 O O . SER B 1 229 ? 1.328 -5.113 -5.578 1 94.06 229 SER B O 1
ATOM 4224 N N . ASP B 1 230 ? 2.787 -3.717 -6.551 1 93.19 230 ASP B N 1
ATOM 4225 C CA . ASP B 1 230 ? 2.367 -2.43 -6 1 93.19 230 ASP B CA 1
ATOM 4226 C C . ASP B 1 230 ? 2.773 -2.301 -4.535 1 93.19 230 ASP B C 1
ATOM 4228 O O . ASP B 1 230 ? 3.402 -1.315 -4.145 1 93.19 230 ASP B O 1
ATOM 4232 N N . ASP B 1 231 ? 2.34 -3.238 -3.752 1 96.12 231 ASP B N 1
ATOM 4233 C CA . ASP B 1 231 ? 2.756 -3.158 -2.355 1 96.12 231 ASP B CA 1
ATOM 4234 C C . ASP B 1 231 ? 3.729 -4.285 -2.008 1 96.12 231 ASP B C 1
ATOM 4236 O O . ASP B 1 231 ? 3.314 -5.426 -1.788 1 96.12 231 ASP B O 1
ATOM 4240 N N . VAL B 1 232 ? 4.98 -3.936 -1.796 1 96.06 232 VAL B N 1
ATOM 4241 C CA . VAL B 1 232 ? 6.047 -4.906 -1.569 1 96.06 232 VAL B CA 1
ATOM 4242 C C . VAL B 1 232 ? 5.855 -5.574 -0.21 1 96.06 232 VAL B C 1
ATOM 4244 O O . VAL B 1 232 ? 6.324 -6.695 0.007 1 96.06 232 VAL B O 1
ATOM 4247 N N . LEU B 1 233 ? 5.125 -4.988 0.693 1 98.06 233 LEU B N 1
ATOM 4248 C CA . LEU B 1 233 ? 4.863 -5.586 1.997 1 98.06 233 LEU B CA 1
ATOM 4249 C C . LEU B 1 233 ? 4.047 -6.867 1.854 1 98.06 233 LEU B C 1
ATOM 4251 O O . LEU B 1 233 ? 4.02 -7.695 2.768 1 98.06 233 LEU B O 1
ATOM 4255 N N . GLY B 1 234 ? 3.389 -6.973 0.698 1 98.38 234 GLY B N 1
ATOM 4256 C CA . GLY B 1 234 ? 2.691 -8.219 0.429 1 98.38 234 GLY B CA 1
ATOM 4257 C C . GLY B 1 234 ? 3.594 -9.438 0.518 1 98.38 234 GLY B C 1
ATOM 4258 O O . GLY B 1 234 ? 3.166 -10.5 0.971 1 98.38 234 GLY B O 1
ATOM 4259 N N . GLY B 1 235 ? 4.824 -9.297 0.067 1 98.44 235 GLY B N 1
ATOM 4260 C CA . GLY B 1 235 ? 5.785 -10.391 0.177 1 98.44 235 GLY B CA 1
ATOM 4261 C C . GLY B 1 235 ? 6.062 -10.797 1.61 1 98.44 235 GLY B C 1
ATOM 4262 O O . GLY B 1 235 ? 6.207 -11.984 1.907 1 98.44 235 GLY B O 1
ATOM 4263 N N . VAL B 1 236 ? 6.137 -9.859 2.496 1 98.62 236 VAL B N 1
ATOM 4264 C CA . VAL B 1 236 ? 6.379 -10.125 3.912 1 98.62 236 VAL B CA 1
ATOM 4265 C C . VAL B 1 236 ? 5.184 -10.875 4.508 1 98.62 236 VAL B C 1
ATOM 4267 O O . VAL B 1 236 ? 5.359 -11.844 5.246 1 98.62 236 VAL B O 1
ATOM 4270 N N . THR B 1 237 ? 3.955 -10.391 4.176 1 98.62 237 THR B N 1
ATOM 4271 C CA . THR B 1 237 ? 2.744 -11.039 4.668 1 98.62 237 THR B CA 1
ATOM 4272 C C . THR B 1 237 ? 2.686 -12.492 4.211 1 98.62 237 THR B C 1
ATOM 4274 O O . THR B 1 237 ? 2.379 -13.383 5.004 1 98.62 237 THR B O 1
ATOM 4277 N N . LEU B 1 238 ? 3.018 -12.719 2.961 1 98.81 238 LEU B N 1
ATOM 4278 C CA . LEU B 1 238 ? 3.023 -14.078 2.424 1 98.81 238 LEU B CA 1
ATOM 4279 C C . LEU B 1 238 ? 4.047 -14.945 3.15 1 98.81 238 LEU B C 1
ATOM 4281 O O . LEU B 1 238 ? 3.74 -16.062 3.553 1 98.81 238 LEU B O 1
ATOM 4285 N N . ALA B 1 239 ? 5.254 -14.406 3.365 1 98.81 239 ALA B N 1
ATOM 4286 C CA . ALA B 1 239 ? 6.309 -15.156 4.043 1 98.81 239 ALA B CA 1
ATOM 4287 C C . ALA B 1 239 ? 5.891 -15.523 5.465 1 98.81 239 ALA B C 1
ATOM 4289 O O . ALA B 1 239 ? 6.105 -16.656 5.906 1 98.81 239 ALA B O 1
ATOM 4290 N N . ARG B 1 240 ? 5.262 -14.609 6.145 1 98.31 240 ARG B N 1
ATOM 4291 C CA . ARG B 1 240 ? 4.805 -14.812 7.516 1 98.31 240 ARG B CA 1
ATOM 4292 C C . ARG B 1 240 ? 3.82 -15.977 7.598 1 98.31 240 ARG B C 1
ATOM 4294 O O . ARG B 1 240 ? 3.744 -16.656 8.625 1 98.31 240 ARG B O 1
ATOM 4301 N N . HIS B 1 241 ? 3.17 -16.188 6.57 1 98.31 241 HIS B N 1
ATOM 4302 C CA . HIS B 1 241 ? 2.113 -17.203 6.605 1 98.31 241 HIS B CA 1
ATOM 4303 C C . HIS B 1 241 ? 2.529 -18.469 5.859 1 98.31 241 HIS B C 1
ATOM 4305 O O . HIS B 1 241 ? 1.677 -19.25 5.434 1 98.31 241 HIS B O 1
ATOM 4311 N N . GLY B 1 242 ? 3.775 -18.547 5.602 1 98.5 242 GLY B N 1
ATOM 4312 C CA . GLY B 1 242 ? 4.324 -19.828 5.18 1 98.5 242 GLY B CA 1
ATOM 4313 C C . GLY B 1 242 ? 4.316 -20.016 3.674 1 98.5 242 GLY B C 1
ATOM 4314 O O . GLY B 1 242 ? 4.344 -21.141 3.18 1 98.5 242 GLY B O 1
ATOM 4315 N N . ALA B 1 243 ? 4.297 -18.938 2.914 1 98.75 243 ALA B N 1
ATOM 4316 C CA . ALA B 1 243 ? 4.242 -19.047 1.459 1 98.75 243 ALA B CA 1
ATOM 4317 C C . ALA B 1 243 ? 5.609 -19.406 0.883 1 98.75 243 ALA B C 1
ATOM 4319 O O . ALA B 1 243 ? 5.699 -19.953 -0.214 1 98.75 243 ALA B O 1
ATOM 4320 N N . GLY B 1 244 ? 6.645 -19.031 1.587 1 98.81 244 GLY B N 1
ATOM 4321 C CA . GLY B 1 244 ? 7.988 -19.266 1.077 1 98.81 244 GLY B CA 1
ATOM 4322 C C . GLY B 1 244 ? 9.016 -18.312 1.646 1 98.81 244 GLY B C 1
ATOM 4323 O O . GLY B 1 244 ? 8.859 -17.812 2.768 1 98.81 244 GLY B O 1
ATOM 4324 N N . LEU B 1 245 ? 10.141 -18.156 0.864 1 98.88 245 LEU B N 1
ATOM 4325 C CA . LEU B 1 245 ? 11.211 -17.219 1.21 1 98.88 245 LEU B CA 1
ATOM 4326 C C . LEU B 1 245 ? 10.961 -15.852 0.602 1 98.88 245 LEU B C 1
ATOM 4328 O O . LEU B 1 245 ? 10.414 -15.742 -0.498 1 98.88 245 LEU B O 1
ATOM 4332 N N . PHE B 1 246 ? 11.391 -14.82 1.271 1 98.81 246 PHE B N 1
ATOM 4333 C CA . PHE B 1 246 ? 11.289 -13.469 0.738 1 98.81 246 PHE B CA 1
ATOM 4334 C C . PHE B 1 246 ? 12.461 -12.609 1.212 1 98.81 246 PHE B C 1
ATOM 4336 O O . PHE B 1 246 ? 12.852 -12.68 2.379 1 98.81 246 PHE B O 1
ATOM 4343 N N . GLN B 1 247 ? 13.086 -11.867 0.302 1 98.75 247 GLN B N 1
ATOM 4344 C CA . GLN B 1 247 ? 14.094 -10.898 0.719 1 98.75 247 GLN B CA 1
ATOM 4345 C C . GLN B 1 247 ? 13.469 -9.531 0.969 1 98.75 247 GLN B C 1
ATOM 4347 O O . GLN B 1 247 ? 12.766 -8.992 0.106 1 98.75 247 GLN B O 1
ATOM 4352 N N . THR B 1 248 ? 13.641 -9.062 2.129 1 98.44 248 THR B N 1
ATOM 4353 C CA . THR B 1 248 ? 13.078 -7.785 2.549 1 98.44 248 THR B CA 1
ATOM 4354 C C . THR B 1 248 ? 14.094 -6.996 3.373 1 98.44 248 THR B C 1
ATOM 4356 O O . THR B 1 248 ? 15.242 -7.41 3.518 1 98.44 248 THR B O 1
ATOM 4359 N N . TYR B 1 249 ? 13.672 -5.77 3.814 1 97.69 249 TYR B N 1
ATOM 4360 C CA . TYR B 1 249 ? 14.523 -4.973 4.691 1 97.69 249 TYR B CA 1
ATOM 4361 C C . TYR B 1 249 ? 14.406 -5.438 6.137 1 97.69 249 TYR B C 1
ATOM 4363 O O . TYR B 1 249 ? 13.297 -5.699 6.621 1 97.69 249 TYR B O 1
ATOM 4371 N N . ARG B 1 250 ? 15.523 -5.492 6.809 1 97.75 250 ARG B N 1
ATOM 4372 C CA . ARG B 1 250 ? 15.555 -6.012 8.172 1 97.75 250 ARG B CA 1
ATOM 4373 C C . ARG B 1 250 ? 14.633 -5.211 9.086 1 97.75 250 ARG B C 1
ATOM 4375 O O . ARG B 1 250 ? 13.953 -5.773 9.938 1 97.75 250 ARG B O 1
ATOM 4382 N N . PHE B 1 251 ? 14.547 -3.885 8.898 1 96.44 251 PHE B N 1
ATOM 4383 C CA . PHE B 1 251 ? 13.789 -3.033 9.805 1 96.44 251 PHE B CA 1
ATOM 4384 C C . PHE B 1 251 ? 12.305 -3.34 9.719 1 96.44 251 PHE B C 1
ATOM 4386 O O . PHE B 1 251 ? 11.531 -2.971 10.609 1 96.44 251 PHE B O 1
ATOM 4393 N N . ILE B 1 252 ? 11.859 -4.004 8.688 1 97.94 252 ILE B N 1
ATOM 4394 C CA . ILE B 1 252 ? 10.453 -4.332 8.469 1 97.94 252 ILE B CA 1
ATOM 4395 C C . ILE B 1 252 ? 10.062 -5.531 9.336 1 97.94 252 ILE B C 1
ATOM 4397 O O . ILE B 1 252 ? 8.914 -5.648 9.766 1 97.94 252 ILE B O 1
ATOM 4401 N N . VAL B 1 253 ? 11.055 -6.406 9.586 1 98.31 253 VAL B N 1
ATOM 4402 C CA . VAL B 1 253 ? 10.719 -7.691 10.195 1 98.31 253 VAL B CA 1
ATOM 4403 C C . VAL B 1 253 ? 11.453 -7.84 11.523 1 98.31 253 VAL B C 1
ATOM 4405 O O . VAL B 1 253 ? 11.734 -8.961 11.961 1 98.31 253 VAL B O 1
ATOM 4408 N N . GLU B 1 254 ? 11.789 -6.754 12.148 1 96.38 254 GLU B N 1
ATOM 4409 C CA . GLU B 1 254 ? 12.539 -6.793 13.398 1 96.38 254 GLU B CA 1
ATOM 4410 C C . GLU B 1 254 ? 11.773 -7.551 14.484 1 96.38 254 GLU B C 1
ATOM 4412 O O . GLU B 1 254 ? 12.336 -8.406 15.164 1 96.38 254 GLU B O 1
ATOM 4417 N N . GLN B 1 255 ? 10.508 -7.25 14.609 1 94.75 255 GLN B N 1
ATOM 4418 C CA . GLN B 1 255 ? 9.688 -7.883 15.641 1 94.75 255 GLN B CA 1
ATOM 4419 C C . GLN B 1 255 ? 9.531 -9.375 15.375 1 94.75 255 GLN B C 1
ATOM 4421 O O . GLN B 1 255 ? 9.633 -10.188 16.297 1 94.75 255 GLN B O 1
ATOM 4426 N N . GLU B 1 256 ? 9.297 -9.703 14.141 1 97.5 256 GLU B N 1
ATOM 4427 C CA . GLU B 1 256 ? 9.117 -11.102 13.766 1 97.5 256 GLU B CA 1
ATOM 4428 C C . GLU B 1 256 ? 10.398 -11.898 13.977 1 97.5 256 GLU B C 1
ATOM 4430 O O . GLU B 1 256 ? 10.352 -13.07 14.367 1 97.5 256 GLU B O 1
ATOM 4435 N N . LEU B 1 257 ? 11.539 -11.312 13.719 1 98.06 257 LEU B N 1
ATOM 4436 C CA . LEU B 1 257 ? 12.82 -11.969 13.969 1 98.06 257 LEU B CA 1
ATOM 4437 C C . LEU B 1 257 ? 13.062 -12.156 15.461 1 98.06 257 LEU B C 1
ATOM 4439 O O . LEU B 1 257 ? 13.562 -13.195 15.891 1 98.06 257 LEU B O 1
ATOM 4443 N N . ALA B 1 258 ? 12.602 -11.219 16.25 1 97.25 258 ALA B N 1
ATOM 4444 C CA . ALA B 1 258 ? 12.797 -11.25 17.703 1 97.25 258 ALA B CA 1
ATOM 4445 C C . ALA B 1 258 ? 11.914 -12.312 18.344 1 97.25 258 ALA B C 1
ATOM 4447 O O . ALA B 1 258 ? 12.352 -13.016 19.266 1 97.25 258 ALA B O 1
ATOM 4448 N N . ASP B 1 259 ? 10.68 -12.43 17.859 1 96.19 259 ASP B N 1
ATOM 4449 C CA . ASP B 1 259 ? 9.758 -13.344 18.516 1 96.19 259 ASP B CA 1
ATOM 4450 C C . ASP B 1 259 ? 9.75 -14.711 17.828 1 96.19 259 ASP B C 1
ATOM 4452 O O . ASP B 1 259 ? 9.039 -15.625 18.25 1 96.19 259 ASP B O 1
ATOM 4456 N N . GLY B 1 260 ? 10.461 -14.789 16.766 1 97.5 260 GLY B N 1
ATOM 4457 C CA . GLY B 1 260 ? 10.695 -16.078 16.125 1 97.5 260 GLY B CA 1
ATOM 4458 C C . GLY B 1 260 ? 9.617 -16.438 15.125 1 97.5 260 GLY B C 1
ATOM 4459 O O . GLY B 1 260 ? 9.633 -17.547 14.57 1 97.5 260 GLY B O 1
ATOM 4460 N N . SER B 1 261 ? 8.695 -15.539 14.852 1 97.5 261 SER B N 1
ATOM 4461 C CA . SER B 1 261 ? 7.652 -15.844 13.875 1 97.5 261 SER B CA 1
ATOM 4462 C C . SER B 1 261 ? 8.195 -15.836 12.453 1 97.5 261 SER B C 1
ATOM 4464 O O . SER B 1 261 ? 7.582 -16.391 11.547 1 97.5 261 SER B O 1
ATOM 4466 N N . LEU B 1 262 ? 9.32 -15.172 12.242 1 98.69 262 LEU B N 1
ATOM 4467 C CA . LEU B 1 262 ? 10.148 -15.297 11.047 1 98.69 262 LEU B CA 1
ATOM 4468 C C . LEU B 1 262 ? 11.586 -15.641 11.414 1 98.69 262 LEU B C 1
ATOM 4470 O O . LEU B 1 262 ? 12.07 -15.258 12.477 1 98.69 262 LEU B O 1
ATOM 4474 N N . VAL B 1 263 ? 12.18 -16.359 10.531 1 98.75 263 VAL B N 1
ATOM 4475 C CA . VAL B 1 263 ? 13.57 -16.766 10.703 1 98.75 263 VAL B CA 1
ATOM 4476 C C . VAL B 1 263 ? 14.406 -16.266 9.523 1 98.75 263 VAL B C 1
ATOM 4478 O O . VAL B 1 263 ? 14 -16.406 8.367 1 98.75 263 VAL B O 1
ATOM 4481 N N . GLU B 1 264 ? 15.555 -15.641 9.859 1 98.75 264 GLU B N 1
ATOM 4482 C CA . GLU B 1 264 ? 16.484 -15.258 8.812 1 98.75 264 GLU B CA 1
ATOM 4483 C C . GLU B 1 264 ? 17.25 -16.469 8.281 1 98.75 264 GLU B C 1
ATOM 4485 O O . GLU B 1 264 ? 17.781 -17.266 9.055 1 98.75 264 GLU B O 1
ATOM 4490 N N . VAL B 1 265 ? 17.297 -16.625 7.004 1 98.81 265 VAL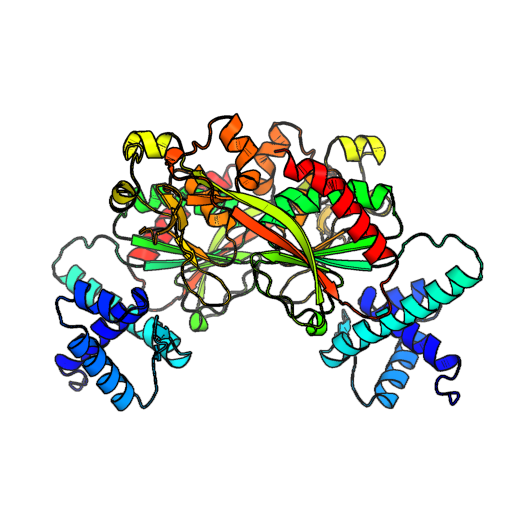 B N 1
ATOM 4491 C CA . VAL B 1 265 ? 18.031 -17.703 6.367 1 98.81 265 VAL B CA 1
ATOM 4492 C C . VAL B 1 265 ? 19.109 -17.141 5.449 1 98.81 265 VAL B C 1
ATOM 4494 O O . VAL B 1 265 ? 19.125 -15.938 5.168 1 98.81 265 VAL B O 1
ATOM 4497 N N . LEU B 1 266 ? 20.141 -17.969 5.078 1 98.5 266 LEU B N 1
ATOM 4498 C CA . LEU B 1 266 ? 21.234 -17.609 4.168 1 98.5 266 LEU B CA 1
ATOM 4499 C C . LEU B 1 266 ? 22.047 -16.469 4.73 1 98.5 266 LEU B C 1
ATOM 4501 O O . LEU B 1 266 ? 22.5 -15.594 3.979 1 98.5 266 LEU B O 1
ATOM 4505 N N . GLN B 1 267 ? 22.203 -16.453 5.996 1 97.75 267 GLN B N 1
ATOM 4506 C CA . GLN B 1 267 ? 22.906 -15.383 6.707 1 97.75 267 GLN B CA 1
ATOM 4507 C C . GLN B 1 267 ? 24.344 -15.25 6.211 1 97.75 267 GLN B C 1
ATOM 4509 O O . GLN B 1 267 ? 24.859 -14.141 6.109 1 97.75 267 GLN B O 1
ATOM 4514 N N . PRO B 1 268 ? 25 -16.391 5.875 1 97.44 268 PRO B N 1
ATOM 4515 C CA . PRO B 1 268 ? 26.375 -16.266 5.398 1 97.44 268 PRO B CA 1
ATOM 4516 C C . PRO B 1 268 ? 26.484 -15.438 4.121 1 97.44 268 PRO B C 1
ATOM 4518 O O . PRO B 1 268 ? 27.578 -14.961 3.781 1 97.44 268 PRO B O 1
ATOM 4521 N N . PHE B 1 269 ? 25.422 -15.273 3.441 1 98.06 269 PHE B N 1
ATOM 4522 C CA . PHE B 1 269 ? 25.438 -14.578 2.162 1 98.06 269 PHE B CA 1
ATOM 4523 C C . PHE B 1 269 ? 24.844 -13.18 2.299 1 98.06 269 PHE B C 1
ATOM 4525 O O . PHE B 1 269 ? 24.672 -12.469 1.305 1 98.06 269 PHE B O 1
ATOM 4532 N N . SER B 1 270 ? 24.531 -12.805 3.512 1 96.56 270 SER B N 1
ATOM 4533 C CA . SER B 1 270 ? 23.938 -11.5 3.781 1 96.56 270 SER B CA 1
ATOM 4534 C C . SER B 1 270 ? 24.969 -10.383 3.625 1 96.56 270 SER B C 1
ATOM 4536 O O . SER B 1 270 ? 26.109 -10.633 3.264 1 96.56 270 SER B O 1
ATOM 4538 N N . GLY B 1 271 ? 24.484 -9.109 3.768 1 95.38 271 GLY B N 1
ATOM 4539 C CA . GLY B 1 271 ? 25.406 -7.977 3.773 1 95.38 271 GLY B CA 1
ATOM 4540 C C . GLY B 1 271 ? 25.047 -6.922 2.744 1 95.38 271 GLY B C 1
ATOM 4541 O O . GLY B 1 271 ? 25.688 -5.859 2.693 1 95.38 271 GLY B O 1
ATOM 4542 N N . ARG B 1 272 ? 24.078 -7.211 1.988 1 97 272 ARG B N 1
ATOM 4543 C CA . ARG B 1 272 ? 23.641 -6.23 1.001 1 97 272 ARG B CA 1
ATOM 4544 C C . ARG B 1 272 ? 22.625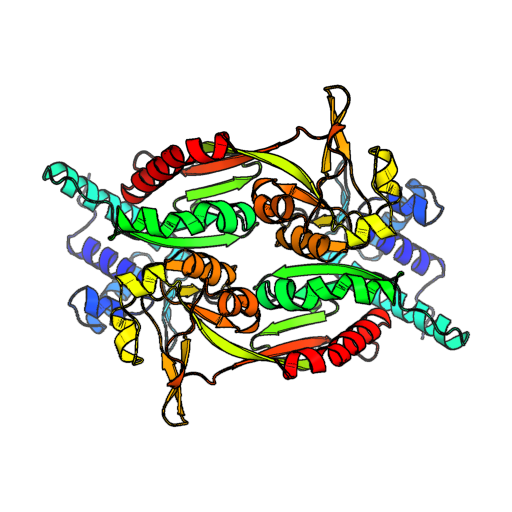 -5.27 1.6 1 97 272 ARG B C 1
ATOM 4546 O O . ARG B 1 272 ? 21.938 -5.605 2.574 1 97 272 ARG B O 1
ATOM 4553 N N . SER B 1 273 ? 22.547 -4.043 1.039 1 95.69 273 SER B N 1
ATOM 4554 C CA . SER B 1 273 ? 21.641 -3 1.512 1 95.69 273 SER B CA 1
ATOM 4555 C C . SER B 1 273 ? 21.172 -2.115 0.362 1 95.69 273 SER B C 1
ATOM 4557 O O . SER B 1 273 ? 21.688 -2.209 -0.752 1 95.69 273 SER B O 1
ATOM 4559 N N . ARG B 1 274 ? 20.062 -1.448 0.588 1 94.81 274 ARG B N 1
ATOM 4560 C CA . ARG B 1 274 ? 19.594 -0.407 -0.32 1 94.81 274 ARG B CA 1
ATOM 4561 C C . ARG B 1 274 ? 19.438 0.923 0.409 1 94.81 274 ARG B C 1
ATOM 4563 O O . ARG B 1 274 ? 18.984 0.961 1.551 1 94.81 274 ARG B O 1
ATOM 4570 N N . PRO B 1 275 ? 19.812 1.988 -0.245 1 93.88 275 PRO B N 1
ATOM 4571 C CA . PRO B 1 275 ? 19.734 3.303 0.396 1 93.88 275 PRO B CA 1
ATOM 4572 C C . PRO B 1 275 ? 18.344 3.922 0.303 1 93.88 275 PRO B C 1
ATOM 4574 O O . PRO B 1 275 ? 17.766 3.982 -0.783 1 93.88 275 PRO B O 1
ATOM 4577 N N . PHE B 1 276 ? 17.859 4.297 1.439 1 95 276 PHE B N 1
ATOM 4578 C CA . PHE B 1 276 ? 16.703 5.184 1.478 1 95 276 PHE B CA 1
ATOM 4579 C C . PHE B 1 276 ? 17.125 6.641 1.54 1 95 276 PHE B C 1
ATOM 4581 O O . PHE B 1 276 ? 17.859 7.039 2.453 1 95 276 PHE B O 1
ATOM 4588 N N . THR B 1 277 ? 16.578 7.379 0.579 1 93.44 277 THR B N 1
ATOM 4589 C CA . THR B 1 277 ? 17.062 8.742 0.411 1 93.44 277 THR B CA 1
ATOM 4590 C C . THR B 1 277 ? 15.93 9.742 0.529 1 93.44 277 THR B C 1
ATOM 4592 O O . THR B 1 277 ? 14.844 9.523 -0.01 1 93.44 277 THR B O 1
ATOM 4595 N N . LEU B 1 278 ? 16.203 10.758 1.315 1 94.12 278 LEU B N 1
ATOM 4596 C CA . LEU B 1 278 ? 15.32 11.914 1.404 1 94.12 278 LEU B CA 1
ATOM 4597 C C . LEU B 1 278 ? 15.547 12.875 0.243 1 94.12 278 LEU B C 1
ATOM 4599 O O . LEU B 1 278 ? 16.688 13.281 -0.012 1 94.12 278 LEU B O 1
ATOM 4603 N N . LEU B 1 279 ? 14.484 13.18 -0.496 1 92.19 279 LEU B N 1
ATOM 4604 C CA . LEU B 1 279 ? 14.555 14.07 -1.65 1 92.19 279 LEU B CA 1
ATOM 4605 C C . LEU B 1 279 ? 13.688 15.305 -1.436 1 92.19 279 LEU B C 1
ATOM 4607 O O . LEU B 1 279 ? 12.547 15.203 -0.987 1 92.19 279 LEU B O 1
ATOM 4611 N N . TYR B 1 280 ? 14.18 16.453 -1.716 1 89.75 280 TYR B N 1
ATOM 4612 C CA . TYR B 1 280 ? 13.398 17.688 -1.724 1 89.75 280 TYR B CA 1
ATOM 4613 C C . TYR B 1 280 ? 14 18.703 -2.684 1 89.75 280 TYR B C 1
ATOM 4615 O O . TYR B 1 280 ? 15.18 18.609 -3.047 1 89.75 280 TYR B O 1
ATOM 4623 N N . PRO B 1 281 ? 13.266 19.625 -3.189 1 83.25 281 PRO B N 1
ATOM 4624 C CA . PRO B 1 281 ? 13.734 20.562 -4.203 1 83.25 281 PRO B CA 1
ATOM 4625 C C . PRO B 1 281 ? 14.891 21.438 -3.707 1 83.25 281 PRO B C 1
ATOM 4627 O O . PRO B 1 281 ? 14.914 21.828 -2.539 1 83.25 281 PRO B O 1
ATOM 4630 N N . HIS B 1 282 ? 15.875 21.734 -4.57 1 78.19 282 HIS B N 1
ATOM 4631 C CA . HIS B 1 282 ? 17.047 22.562 -4.332 1 78.19 282 HIS B CA 1
ATOM 4632 C C . HIS B 1 282 ? 16.703 24.047 -4.383 1 78.19 282 HIS B C 1
ATOM 4634 O O . HIS B 1 282 ? 17.359 24.859 -3.734 1 78.19 282 HIS B O 1
ATOM 4640 N N . GLY B 1 283 ? 15.578 24.438 -4.664 1 69.19 283 GLY B N 1
ATOM 4641 C CA . GLY B 1 283 ? 15.312 25.844 -4.926 1 69.19 283 GLY B CA 1
ATOM 4642 C C . GLY B 1 283 ? 15.812 26.766 -3.828 1 69.19 283 GLY B C 1
ATOM 4643 O O . GLY B 1 283 ? 16.25 26.297 -2.773 1 69.19 283 GLY B O 1
ATOM 4644 N N . ARG B 1 284 ? 15.945 28.047 -4.121 1 63.12 284 ARG B N 1
ATOM 4645 C CA . ARG B 1 284 ? 16.484 29.094 -3.273 1 63.12 284 ARG B CA 1
ATOM 4646 C C . ARG B 1 284 ? 15.711 29.219 -1.969 1 63.12 284 ARG B C 1
ATOM 4648 O O . ARG B 1 284 ? 16.281 29.5 -0.918 1 63.12 284 ARG B O 1
ATOM 4655 N N . TYR B 1 285 ? 14.453 28.828 -2.031 1 77.94 285 TYR B N 1
ATOM 4656 C CA . TYR B 1 285 ? 13.68 28.984 -0.804 1 77.94 285 TYR B CA 1
ATOM 4657 C C . TYR B 1 285 ? 13.125 27.641 -0.333 1 77.94 285 TYR B C 1
ATOM 4659 O O . TYR B 1 285 ? 12.547 26.891 -1.122 1 77.94 285 TYR B O 1
ATOM 4667 N N . MET B 1 286 ? 13.453 27.328 0.915 1 84.31 286 MET B N 1
ATOM 4668 C CA . MET B 1 286 ? 12.875 26.172 1.597 1 84.31 286 MET B CA 1
ATOM 4669 C C . MET B 1 286 ? 11.953 26.625 2.727 1 84.31 286 MET B C 1
ATOM 4671 O O . MET B 1 286 ? 12.406 27.203 3.711 1 84.31 286 MET B O 1
ATOM 4675 N N . PRO B 1 287 ? 10.68 26.266 2.602 1 86.69 287 PRO B N 1
ATOM 4676 C CA . PRO B 1 287 ? 9.766 26.625 3.688 1 86.69 287 PRO B CA 1
ATOM 4677 C C . PRO B 1 287 ? 10.211 26.078 5.043 1 86.69 287 PRO B C 1
ATOM 4679 O O . PRO B 1 287 ? 10.797 25 5.113 1 86.69 287 PRO B O 1
ATOM 4682 N N . GLN B 1 288 ? 9.891 26.766 6.105 1 89.5 288 GLN B N 1
ATOM 4683 C CA . GLN B 1 288 ? 10.328 26.422 7.453 1 89.5 288 GLN B CA 1
ATOM 4684 C C . GLN B 1 288 ? 9.82 25.031 7.863 1 89.5 288 GLN B C 1
ATOM 4686 O O . GLN B 1 288 ? 10.523 24.281 8.547 1 89.5 288 GLN B O 1
ATOM 4691 N N . ARG B 1 289 ? 8.594 24.703 7.488 1 92.44 289 ARG B N 1
ATOM 4692 C CA . ARG B 1 289 ? 8.031 23.391 7.836 1 92.44 289 ARG B CA 1
ATOM 4693 C C . ARG B 1 289 ? 8.844 22.266 7.215 1 92.44 289 ARG B C 1
ATOM 4695 O O . ARG B 1 289 ? 9.023 21.219 7.832 1 92.44 289 ARG B O 1
ATOM 4702 N N . VAL B 1 290 ? 9.352 22.469 6.012 1 93.75 290 VAL B N 1
ATOM 4703 C CA . VAL B 1 290 ? 10.172 21.484 5.324 1 93.75 290 VAL B CA 1
ATOM 4704 C C . VAL B 1 290 ? 11.531 21.359 6.012 1 93.75 290 VAL B C 1
ATOM 4706 O O . VAL B 1 290 ? 12 20.25 6.289 1 93.75 290 VAL B O 1
ATOM 4709 N N . ARG B 1 291 ? 12.156 22.484 6.297 1 92.88 291 ARG B N 1
ATOM 4710 C CA . ARG B 1 291 ? 13.445 22.5 6.984 1 92.88 291 ARG B CA 1
ATOM 4711 C C . ARG B 1 291 ? 13.344 21.828 8.344 1 92.88 291 ARG B C 1
ATOM 4713 O O . ARG B 1 291 ? 14.211 21.016 8.703 1 92.88 291 ARG B O 1
ATOM 4720 N N . ALA B 1 292 ? 12.289 22.172 9.062 1 95.06 292 ALA B N 1
ATOM 4721 C CA . ALA B 1 292 ? 12.086 21.578 10.383 1 95.06 292 ALA B CA 1
ATOM 4722 C C . ALA B 1 292 ? 11.969 20.062 10.289 1 95.06 292 ALA B C 1
ATOM 4724 O O . ALA B 1 292 ? 12.523 19.344 11.117 1 95.06 292 ALA B O 1
ATOM 4725 N N . PHE B 1 293 ? 11.234 19.578 9.32 1 97.31 293 PHE B N 1
ATOM 4726 C CA . PHE B 1 293 ? 11.031 18.141 9.172 1 97.31 293 PHE B CA 1
ATOM 4727 C C . PHE B 1 293 ? 12.32 17.453 8.758 1 97.31 293 PHE B C 1
ATOM 4729 O O . PHE B 1 293 ? 12.648 16.375 9.266 1 97.31 293 PHE B O 1
ATOM 4736 N N . VAL B 1 294 ? 13.055 18.031 7.828 1 95.38 294 VAL B N 1
ATOM 4737 C CA . VAL B 1 294 ? 14.336 17.5 7.387 1 95.38 294 VAL B CA 1
ATOM 4738 C C . VAL B 1 294 ? 15.281 17.375 8.578 1 95.38 294 VAL B C 1
ATOM 4740 O O . VAL B 1 294 ? 15.883 16.312 8.805 1 95.38 294 VAL B O 1
ATOM 4743 N N . ASP B 1 295 ? 15.383 18.453 9.352 1 94.88 295 ASP B N 1
ATOM 4744 C CA . ASP B 1 295 ? 16.25 18.438 10.523 1 94.88 295 ASP B CA 1
ATOM 4745 C C . ASP B 1 295 ? 15.805 17.391 11.531 1 94.88 295 ASP B C 1
ATOM 4747 O O . ASP B 1 295 ? 16.641 16.688 12.117 1 94.88 295 ASP B O 1
ATOM 4751 N N . PHE B 1 296 ? 14.555 17.281 11.672 1 96.56 296 PHE B N 1
ATOM 4752 C CA . PHE B 1 296 ? 13.969 16.312 12.586 1 96.56 296 PHE B CA 1
ATOM 4753 C C . PHE B 1 296 ? 14.344 14.883 12.18 1 96.56 296 PHE B C 1
ATOM 4755 O O . PHE B 1 296 ? 14.766 14.086 13.016 1 96.56 296 PHE B O 1
ATOM 4762 N N . LEU B 1 297 ? 14.203 14.539 10.891 1 96.38 297 LEU B N 1
ATOM 4763 C CA . LEU B 1 297 ? 14.523 13.203 10.398 1 96.38 297 LEU B CA 1
ATOM 4764 C C . LEU B 1 297 ? 16.016 12.906 10.547 1 96.38 297 LEU B C 1
ATOM 4766 O O . LEU B 1 297 ? 16.391 11.797 10.93 1 96.38 297 LEU B O 1
ATOM 4770 N N . LEU B 1 298 ? 16.812 13.891 10.258 1 93.06 298 LEU B N 1
ATOM 4771 C CA . LEU B 1 298 ? 18.266 13.688 10.32 1 93.06 298 LEU B CA 1
ATOM 4772 C C . LEU B 1 298 ? 18.719 13.438 11.75 1 93.06 298 LEU B C 1
ATOM 4774 O O . LEU B 1 298 ? 19.672 12.703 11.984 1 93.06 298 LEU B O 1
ATOM 4778 N N . GLN B 1 299 ? 18.016 13.969 12.695 1 91.56 299 GLN B N 1
ATOM 4779 C CA . GLN B 1 299 ? 18.312 13.727 14.102 1 91.56 299 GLN B CA 1
ATOM 4780 C C . GLN B 1 299 ? 17.969 12.297 14.5 1 91.56 299 GLN B C 1
ATOM 4782 O O . GLN B 1 299 ? 18.641 11.703 15.352 1 91.56 299 GLN B O 1
ATOM 4787 N N . HIS B 1 300 ? 16.922 11.773 13.938 1 90.5 300 HIS B N 1
ATOM 4788 C CA . HIS B 1 300 ? 16.469 10.43 14.281 1 90.5 300 HIS B CA 1
ATOM 4789 C C . HIS B 1 300 ? 17.25 9.367 13.5 1 90.5 300 HIS B C 1
ATOM 4791 O O . HIS B 1 300 ? 17.25 8.195 13.875 1 90.5 300 HIS B O 1
ATOM 4797 N N . ARG B 1 301 ? 17.859 9.789 12.406 1 85.81 301 ARG B N 1
ATOM 4798 C CA . ARG B 1 301 ? 18.656 8.867 11.594 1 85.81 301 ARG B CA 1
ATOM 4799 C C . ARG B 1 301 ? 19.688 8.148 12.438 1 85.81 301 ARG B C 1
ATOM 4801 O O . ARG B 1 301 ? 20 6.977 12.188 1 85.81 301 ARG B O 1
ATOM 4808 N N . GLU B 1 302 ? 20.188 8.828 13.383 1 78.5 302 GLU B N 1
ATOM 4809 C CA . GLU B 1 302 ? 21.234 8.25 14.234 1 78.5 302 GLU B CA 1
ATOM 4810 C C . GLU B 1 302 ? 20.703 7.047 15.008 1 78.5 302 GLU B C 1
ATOM 4812 O O . GLU B 1 302 ? 21.453 6.129 15.328 1 78.5 302 GLU B O 1
ATOM 4817 N N . GLN B 1 303 ? 19.438 7.039 15.227 1 76.94 303 GLN B N 1
ATOM 4818 C CA . GLN B 1 303 ? 18.828 5.922 15.938 1 76.94 303 GLN B CA 1
ATOM 4819 C C . GLN B 1 303 ? 18.656 4.719 15.016 1 76.94 303 GLN B C 1
ATOM 4821 O O . GLN B 1 303 ? 18.656 3.574 15.477 1 76.94 303 GLN B O 1
ATOM 4826 N N . TRP B 1 304 ? 18.5 5.035 13.766 1 74.31 304 TRP B N 1
ATOM 4827 C CA . TRP B 1 304 ? 18.281 3.963 12.805 1 74.31 304 TRP B CA 1
ATOM 4828 C C . TRP B 1 304 ? 19.594 3.328 12.391 1 74.31 304 TRP B C 1
ATOM 4830 O O . TRP B 1 304 ? 19.641 2.141 12.055 1 74.31 304 TRP B O 1
ATOM 4840 N N . ALA B 1 305 ? 20.656 4.078 12.273 1 61.47 305 ALA B N 1
ATOM 4841 C CA . ALA B 1 305 ? 21.969 3.604 11.859 1 61.47 305 ALA B CA 1
ATOM 4842 C C . ALA B 1 305 ? 22.516 2.588 12.859 1 61.47 305 ALA B C 1
ATOM 4844 O O . ALA B 1 305 ? 23.297 1.704 12.492 1 61.47 305 ALA B O 1
ATOM 4845 N N . GLY B 1 306 ? 22.172 2.631 14.109 1 54.22 306 GLY B N 1
ATOM 4846 C CA . GLY B 1 306 ? 22.734 1.728 15.102 1 54.22 306 GLY B CA 1
ATOM 4847 C C . GLY B 1 306 ? 22.016 0.391 15.156 1 54.22 306 GLY B C 1
ATOM 4848 O O . GLY B 1 306 ? 22.5 -0.546 15.805 1 54.22 306 GLY B O 1
ATOM 4849 N N . SER B 1 307 ? 20.844 0.18 14.516 1 48.34 307 SER B N 1
ATOM 4850 C CA . SER B 1 307 ? 20.141 -1.092 14.656 1 48.34 307 SER B CA 1
ATOM 4851 C C . SER B 1 307 ? 20.438 -2.021 13.484 1 48.34 307 SER B C 1
ATOM 4853 O O . SER B 1 307 ? 20.656 -1.562 12.359 1 48.34 307 SER B O 1
#

Sequence (614 aa):
MKRHFEDLQLGSIELFCLAAEAGSFTAAAQVAGVTPAAVSRSIFRLEERLGSRLFVRTTRSIRLTDAGKTYFEQCRQALTQLVEAQQEMMGAQSMPSGQLRISLPTTYGHHRILPLLPAFRALYPQVSVDVHLSNRNIDFVAEGYDLAIRVRAQPDSSLIARLLEDARLVVVAAPDYLRKAGTPRALEDLDDHECIQFELPSSGRRISWLFNVDGKEREVFGQGNYCCSDDVLGGVTLARHGAGLFQTYRFIVEQELADGSLVEVLQPFSGRSRPFTLLYPHGRYMPQRVRAFVDFLLQHREQWAGSMKRHFEDLQLGSIELFCLAAEAGSFTAAAQVAGVTPAAVSRSIFRLEERLGSRLFVRTTRSIRLTDAGKTYFEQCRQALTQLVEAQQEMMGAQSMPSGQLRISLPTTYGHHRILPLLPAFRALYPQVSVDVHLSNRNIDFVAEGYDLAIRVRAQPDSSLIARLLEDARLVVVAAPDYLRKAGTPRALEDLDDHECIQFELPSSGRRISWLFNVDGKEREVFGQGNYCCSDDVLGGVTLARHGAGLFQTYRFIVEQELADGSLVEVLQPFSGRSRPFTLLYPHGRYMPQRVRAFVDFLLQHREQWAGS

Solvent-accessible surface area (backbone atoms only — not comparable to full-atom values): 33076 Å² total; per-residue (Å²): 132,76,88,78,68,56,77,70,48,57,52,37,51,50,50,44,48,39,20,63,74,59,38,25,51,59,58,25,10,62,75,69,73,51,51,40,66,56,44,52,50,38,45,51,51,50,24,60,75,70,71,43,68,39,63,46,75,54,101,83,44,46,40,69,29,73,63,21,49,52,50,43,48,53,47,52,52,51,50,51,50,52,51,48,53,51,32,54,70,67,68,44,82,69,72,42,50,47,81,45,32,35,36,23,27,54,67,55,28,66,69,56,47,43,55,44,46,41,62,51,32,70,75,33,72,56,38,27,41,38,38,37,38,43,64,60,87,76,52,52,81,80,68,56,46,58,32,33,41,36,71,76,69,76,74,50,95,63,38,40,77,43,83,55,43,72,43,42,43,41,35,32,25,10,57,70,33,34,72,73,71,49,75,56,80,51,80,76,44,43,79,79,39,43,24,50,36,41,32,38,70,88,76,64,43,70,63,64,44,70,32,28,54,94,89,35,84,39,78,42,77,71,47,54,54,41,35,26,25,56,33,72,65,50,40,55,48,27,13,58,47,36,52,24,36,28,76,42,51,45,81,78,42,48,66,36,51,72,73,51,54,25,39,78,46,48,64,90,31,42,81,32,64,48,50,33,30,41,34,31,70,54,59,97,72,73,57,55,45,56,53,52,48,52,52,52,49,60,64,49,27,63,64,55,72,75,105,131,78,88,78,67,56,77,68,48,55,52,36,51,49,50,44,48,40,21,64,73,59,38,25,50,59,58,24,10,62,75,69,73,50,51,41,66,56,44,51,51,38,45,50,52,51,23,58,75,70,72,44,67,40,62,46,75,55,100,84,43,45,40,68,31,75,63,21,50,53,50,42,47,53,48,53,53,52,51,51,51,51,52,49,53,52,32,56,70,67,67,45,83,68,72,44,51,48,80,43,32,36,35,24,28,55,66,56,29,64,69,55,47,44,56,43,45,39,62,51,32,71,75,33,70,56,37,28,41,37,39,37,37,42,65,58,88,77,52,52,80,81,69,58,45,60,32,33,42,36,72,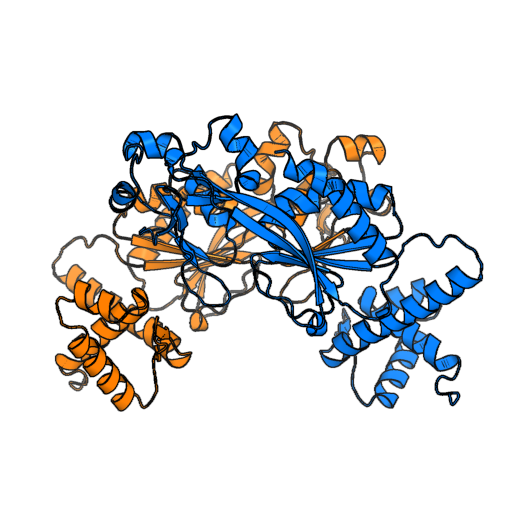79,67,74,72,50,93,63,39,40,76,42,82,56,43,72,44,42,43,41,35,32,25,10,57,69,32,34,72,73,70,48,75,57,81,50,80,76,43,45,78,77,40,43,24,49,37,42,31,38,69,88,76,63,43,70,63,65,43,70,32,27,54,94,89,36,83,39,79,42,76,72,48,55,54,41,34,26,24,54,33,73,63,49,41,55,48,26,13,58,47,38,54,25,36,30,75,43,50,44,82,77,44,48,65,36,51,72,72,51,54,26,40,79,46,49,64,90,31,43,81,31,62,48,52,35,28,40,34,31,70,56,59,96,73,74,57,57,45,57,52,53,49,52,54,51,49,60,63,50,27,64,65,57,70,76,105